Protein 2DD7 (pdb70)

Foldseek 3Di:
DKFWEWEKEWEAAAPHIWIKTWTFIAAAFKTKIKIFIPPDFAQWACQVCQVVRAQQRYHEDPQADRQQVVLLVPQHKKKWKWKQWPQGKIKIKIWDWDDDVRYIYIYIYIYIHDQDCPHCRNVVFFDFWAKWKWKWAQDPQQKIKIWTKTWTQGNVRDTTIITMIMIMHGPDHGDVSCPNPGIKMKIKGKDWDDDRTMTIIMMGIYIGHDDPDD/DKFWEWEKEWEAAQPHTWIKTWTFMADAFKTKIKIFIPPDFAQWAPQVCPVVGAQQRAHEDPQADSQQVVLLVDQGKKKWKWKQWPQGKIKTKIWDWDDDVRYIYIYIYIYIHRQDPVHNRNVVFFDHWAKWKWKWACPDQFKIKIWTKTWTQTNVRHTTIITMIMIIGGPDGGPPSQDNPGIKMKIKGKDWDDDRTMTIIMMGIYIGDDDPD

B-factor: mean 23.18, std 10.74, range [6.51, 58.24]

Secondary structure (DSSP, 8-state):
--EEEEEEEEEEETTEEEEEEEEEEEETTEEEEEEEESSS--SS-GGGGGGG--GGGEE--TT---HHHHHHTTT-EEEEEEEEETTS-EEEEEEEEEEETTEEEEEEEEEEE---TTSHHHHT-EEEEPPEEEEEEEETTTEEEEEEEEEEEETTS-EEEEEEEEEEEESS---TTS-SSS-EEEEEEEEEEE-SSEEEEEEEEEEE-S-S--/--EEEEEEEEEEETTEEEEEEEEEEEETTEEEEEEEESSS--SS-GGGGGGG--GGGEE--TT---HHHHHHTTT-EEEEEEEEETTS-EEEEEEEEEEETTEEEEEEEEEEE---TT-GGGTT-EEEEPPEEEEEEE-SSSEEEEEEEEEEEETTS-EEEEEEEEEEEESSPPPTTS-SSS-EEEEEEEEEEE-SSEEEEEEEEEEESS---

Structure (mmCIF, N/CA/C/O backbone):
data_2DD7
#
_entry.id   2DD7
#
_cell.length_a   113.478
_cell.length_b   133.494
_cell.length_c   108.733
_cell.angle_alpha   90.00
_cell.angle_beta   90.00
_cell.angle_gamma   90.00
#
_symmetry.space_group_name_H-M   'C 2 2 21'
#
loop_
_entity.id
_entity.type
_entity.pdbx_description
1 polymer 'green fluorescent protein'
2 non-polymer 'CHLORIDE ION'
3 non-polymer '3-CYCLOHEXYL-1-PROPYLSULFONIC ACID'
4 water water
#
loop_
_atom_site.group_PDB
_atom_site.id
_atom_site.type_symbol
_atom_site.label_atom_id
_atom_site.label_alt_id
_atom_site.label_comp_id
_atom_site.label_asym_id
_atom_site.label_entity_id
_atom_site.label_seq_id
_atom_site.pdbx_PDB_ins_code
_atom_site.Cartn_x
_atom_site.Cartn_y
_atom_site.Cartn_z
_atom_site.occupancy
_atom_site.B_iso_or_equiv
_atom_site.auth_seq_id
_atom_site.auth_comp_id
_atom_site.auth_asym_id
_atom_site.auth_atom_id
_atom_site.pdbx_PDB_model_num
ATOM 1 N N . THR A 1 1 ? 94.177 85.564 67.518 1.00 54.33 2 THR A N 1
ATOM 2 C CA . THR A 1 1 ? 92.787 86.045 67.279 1.00 54.13 2 THR A CA 1
ATOM 3 C C . THR A 1 1 ? 91.837 85.326 68.238 1.00 52.71 2 THR A C 1
ATOM 4 O O . THR A 1 1 ? 91.334 84.244 67.931 1.00 53.88 2 THR A O 1
ATOM 8 N N . THR A 1 2 ? 91.595 85.928 69.400 1.00 50.43 3 THR A N 1
ATOM 9 C CA . THR A 1 2 ? 90.717 85.329 70.406 1.00 47.05 3 THR A CA 1
ATOM 10 C C . THR A 1 2 ? 89.607 86.269 70.860 1.00 44.32 3 THR A C 1
ATOM 11 O O . THR A 1 2 ? 89.837 87.177 71.665 1.00 45.24 3 THR A O 1
ATOM 15 N N . PHE A 1 3 ? 88.399 86.028 70.355 1.00 38.61 4 PHE A N 1
ATOM 16 C CA . PHE A 1 3 ? 87.246 86.851 70.686 1.00 33.26 4 PHE A CA 1
ATOM 17 C C . PHE A 1 3 ? 86.505 86.339 71.906 1.00 31.46 4 PHE A C 1
ATOM 18 O O . PHE A 1 3 ? 86.483 85.140 72.173 1.00 29.85 4 PHE A O 1
ATOM 26 N N . LYS A 1 4 ? 85.892 87.256 72.643 1.00 30.27 5 LYS A N 1
ATOM 27 C CA . LYS A 1 4 ? 85.104 86.868 73.798 1.00 29.91 5 LYS A CA 1
ATOM 28 C C . LYS A 1 4 ? 83.707 86.577 73.246 1.00 28.24 5 LYS A C 1
ATOM 29 O O . LYS A 1 4 ? 83.267 87.217 72.290 1.00 25.27 5 LYS A O 1
ATOM 35 N N . ILE A 1 5 ? 83.034 85.594 73.831 1.00 26.20 6 ILE A N 1
ATOM 36 C CA . ILE A 1 5 ? 81.692 85.216 73.399 1.00 26.01 6 ILE A CA 1
ATOM 37 C C . ILE A 1 5 ? 80.703 85.401 74.541 1.00 23.77 6 ILE A C 1
ATOM 38 O O . ILE A 1 5 ? 80.997 85.085 75.692 1.00 22.11 6 ILE A O 1
ATOM 43 N N . GLU A 1 6 ? 79.524 85.896 74.208 1.00 22.81 7 GLU A N 1
ATOM 44 C CA . GLU A 1 6 ? 78.484 86.104 75.194 1.00 23.59 7 GLU A CA 1
ATOM 45 C C . GLU A 1 6 ? 77.165 85.630 74.586 1.00 20.62 7 GLU A C 1
ATOM 46 O O . GLU A 1 6 ? 76.884 85.899 73.426 1.00 20.25 7 GLU A O 1
ATOM 52 N N . SER A 1 7 ? 76.347 84.923 75.351 1.00 18.82 8 SER A N 1
ATOM 53 C CA . SER A 1 7 ? 75.089 84.475 74.779 1.00 17.45 8 SER A CA 1
ATOM 54 C C . SER A 1 7 ? 73.964 84.330 75.773 1.00 17.89 8 SER A C 1
ATOM 55 O O . SER A 1 7 ? 74.184 84.154 76.970 1.00 16.62 8 SER A O 1
ATOM 58 N N . ARG A 1 8 ? 72.747 84.447 75.263 1.00 17.96 9 ARG A N 1
ATOM 59 C CA . ARG A 1 8 ? 71.557 84.244 76.064 1.00 17.91 9 ARG A CA 1
ATOM 60 C C . ARG A 1 8 ? 70.618 83.437 75.173 1.00 17.81 9 ARG A C 1
ATOM 61 O O . ARG A 1 8 ? 70.345 83.826 74.034 1.00 16.22 9 ARG A O 1
ATOM 69 N N . ILE A 1 9 ? 70.164 82.292 75.673 1.00 16.31 10 ILE A N 1
ATOM 70 C CA . ILE A 1 9 ? 69.235 81.457 74.917 1.00 15.56 10 ILE A CA 1
ATOM 71 C C . ILE A 1 9 ? 67.920 81.536 75.667 1.00 16.47 10 ILE A C 1
ATOM 72 O O . ILE A 1 9 ? 67.891 81.366 76.884 1.00 15.35 10 ILE A O 1
ATOM 77 N N . HIS A 1 10 ? 66.841 81.829 74.953 1.00 15.47 11 HIS A N 1
ATOM 78 C CA . HIS A 1 10 ? 65.539 81.926 75.577 1.00 16.70 11 HIS A CA 1
ATOM 79 C C . HIS A 1 10 ? 64.475 81.406 74.634 1.00 15.86 11 HIS A C 1
ATOM 80 O O . HIS A 1 10 ? 64.631 81.458 73.412 1.00 15.43 11 HIS A O 1
ATOM 87 N N . GLY A 1 11 ? 63.382 80.916 75.199 1.00 15.28 12 GLY A N 1
ATOM 88 C CA . GLY A 1 11 ? 62.314 80.413 74.363 1.00 14.43 12 GLY A CA 1
ATOM 89 C C . GLY A 1 11 ? 61.507 79.429 75.173 1.00 15.42 12 GLY A C 1
ATOM 90 O O . GLY A 1 11 ? 61.398 79.564 76.394 1.00 14.17 12 GLY A O 1
ATOM 91 N N . ASN A 1 12 ? 60.937 78.436 74.506 1.00 14.00 13 ASN A N 1
ATOM 92 C CA . ASN A 1 12 ? 60.158 77.454 75.237 1.00 15.48 13 ASN A CA 1
ATOM 93 C C . ASN A 1 12 ? 60.108 76.172 74.434 1.00 14.17 13 ASN A C 1
ATOM 94 O O . ASN A 1 12 ? 60.265 76.189 73.205 1.00 13.30 13 ASN A O 1
ATOM 99 N N . LEU A 1 13 ? 59.935 75.057 75.138 1.00 13.89 14 LEU A N 1
ATOM 100 C CA . LEU A 1 13 ? 59.843 73.765 74.487 1.00 12.20 14 LEU A CA 1
ATOM 101 C C . LEU A 1 13 ? 58.576 73.094 74.991 1.00 11.40 14 LEU A C 1
ATOM 102 O O . LEU A 1 13 ? 58.411 72.897 76.193 1.00 13.76 14 LEU A O 1
ATOM 107 N N . ASN A 1 14 ? 57.681 72.773 74.065 1.00 12.31 15 ASN A N 1
ATOM 108 C CA . ASN A 1 14 ? 56.403 72.158 74.402 1.00 13.54 15 ASN A CA 1
ATOM 109 C C . ASN A 1 14 ? 55.640 73.013 75.418 1.00 13.12 15 ASN A C 1
ATOM 110 O O . ASN A 1 14 ? 54.932 72.494 76.280 1.00 13.04 15 ASN A O 1
ATOM 115 N N . GLY A 1 15 ? 55.802 74.329 75.318 1.00 13.74 16 GLY A N 1
ATOM 116 C CA . GLY A 1 15 ? 55.082 75.224 76.207 1.00 12.92 16 GLY A CA 1
ATOM 117 C C . GLY A 1 15 ? 55.764 75.714 77.474 1.00 14.09 16 GLY A C 1
ATOM 118 O O . GLY A 1 15 ? 55.302 76.688 78.084 1.00 14.94 16 GLY A O 1
ATOM 119 N N . GLU A 1 16 ? 56.833 75.052 77.897 1.00 11.98 17 GLU A N 1
ATOM 120 C CA . GLU A 1 16 ? 57.539 75.471 79.103 1.00 13.70 17 GLU A CA 1
ATOM 121 C C . GLU A 1 16 ? 58.718 76.345 78.709 1.00 14.45 17 GLU A C 1
ATOM 122 O O . GLU A 1 16 ? 59.578 75.918 77.946 1.00 13.15 17 GLU A O 1
ATOM 128 N N . LYS A 1 17 ? 58.758 77.555 79.252 1.00 13.28 18 LYS A N 1
ATOM 129 C CA . LYS A 1 17 ? 59.843 78.492 78.958 1.00 15.37 18 LYS A CA 1
ATOM 130 C C . LYS A 1 17 ? 61.150 78.104 79.638 1.00 14.18 18 LYS A C 1
ATOM 131 O O . LYS A 1 17 ? 61.158 77.403 80.649 1.00 13.97 18 LYS A O 1
ATOM 137 N N . PHE A 1 18 ? 62.265 78.530 79.060 1.00 12.02 19 PHE A N 1
ATOM 138 C CA . PHE A 1 18 ? 63.562 78.271 79.656 1.00 11.23 19 PHE A CA 1
ATOM 139 C C . PHE A 1 18 ? 64.458 79.426 79.230 1.00 12.58 19 PHE A C 1
ATOM 140 O O . PHE A 1 18 ? 64.152 80.131 78.271 1.00 13.83 19 PHE A O 1
ATOM 148 N N . GLU A 1 19 ? 65.546 79.611 79.959 1.00 13.50 20 GLU A N 1
ATOM 149 C CA . GLU A 1 19 ? 66.500 80.679 79.686 1.00 16.59 20 GLU A CA 1
ATOM 150 C C . GLU A 1 19 ? 67.875 80.277 80.191 1.00 16.20 20 GLU A C 1
ATOM 151 O O . GLU A 1 19 ? 68.012 79.739 81.294 1.00 17.74 20 GLU A O 1
ATOM 157 N N . LEU A 1 20 ? 68.897 80.519 79.376 1.00 16.23 21 LEU A N 1
ATOM 158 C CA . LEU A 1 20 ? 70.265 80.221 79.767 1.00 16.30 21 LEU A CA 1
ATOM 159 C C . LEU A 1 20 ? 71.110 81.446 79.444 1.00 17.17 21 LEU A C 1
ATOM 160 O O . LEU A 1 20 ? 70.829 82.167 78.489 1.00 16.43 21 LEU A O 1
ATOM 165 N N . VAL A 1 21 ? 72.141 81.678 80.243 1.00 17.10 22 VAL A N 1
ATOM 166 C CA . VAL A 1 21 ? 73.036 82.804 79.997 1.00 17.06 22 VAL A CA 1
ATOM 167 C C . VAL A 1 21 ? 74.452 82.304 80.218 1.00 16.04 22 VAL A C 1
ATOM 168 O O . VAL A 1 21 ? 74.683 81.385 81.001 1.00 16.41 22 VAL A O 1
ATOM 172 N N . GLY A 1 22 ? 75.406 82.881 79.500 1.00 15.33 23 GLY A N 1
ATOM 173 C CA . GLY A 1 22 ? 76.776 82.453 79.657 1.00 14.70 23 GLY A CA 1
ATOM 174 C C . GLY A 1 22 ? 77.658 83.035 78.575 1.00 15.59 23 GLY A C 1
ATOM 175 O O . GLY A 1 22 ? 77.308 84.036 77.951 1.00 16.77 23 GLY A O 1
ATOM 176 N N . GLY A 1 23 ? 78.796 82.399 78.351 1.00 15.93 24 GLY A N 1
ATOM 177 C CA . GLY A 1 23 ? 79.718 82.884 77.346 1.00 17.40 24 GLY A CA 1
ATOM 178 C C . GLY A 1 23 ? 80.996 82.086 77.358 1.00 17.37 24 GLY A C 1
ATOM 179 O O . GLY A 1 23 ? 81.083 81.025 77.981 1.00 18.07 24 GLY A O 1
ATOM 180 N N . GLY A 1 24 ? 82.004 82.598 76.667 1.00 17.39 25 GLY A N 1
ATOM 181 C CA . GLY A 1 24 ? 83.269 81.905 76.603 1.00 18.39 25 GLY A CA 1
ATOM 182 C C . GLY A 1 24 ? 84.182 82.641 75.647 1.00 19.30 25 GLY A C 1
ATOM 183 O O . GLY A 1 24 ? 84.188 83.875 75.624 1.00 18.56 25 GLY A O 1
ATOM 184 N N . VAL A 1 25 ? 84.935 81.888 74.854 1.00 20.07 26 VAL A N 1
ATOM 185 C CA . VAL A 1 25 ? 85.862 82.473 73.895 1.00 22.58 26 VAL A CA 1
ATOM 186 C C . VAL A 1 25 ? 85.892 81.681 72.592 1.00 22.90 26 VAL A C 1
ATOM 187 O O . VAL A 1 25 ? 85.597 80.485 72.562 1.00 23.58 26 VAL A O 1
ATOM 191 N N . GLY A 1 26 ? 86.260 82.358 71.513 1.00 23.33 27 GLY A N 1
ATOM 192 C CA . GLY A 1 26 ? 86.347 81.700 70.227 1.00 25.40 27 GLY A CA 1
ATOM 193 C C . GLY A 1 26 ? 87.542 82.194 69.433 1.00 27.47 27 GLY A C 1
ATOM 194 O O . GLY A 1 26 ? 88.008 83.326 69.614 1.00 26.75 27 GLY A O 1
ATOM 195 N N . GLU A 1 27 ? 88.042 81.331 68.562 1.00 29.66 28 GLU A N 1
ATOM 196 C CA . GLU A 1 27 ? 89.175 81.647 67.703 1.00 34.28 28 GLU A CA 1
ATOM 197 C C . GLU A 1 27 ? 88.936 80.939 66.378 1.00 35.69 28 GLU A C 1
ATOM 198 O O . GLU A 1 27 ? 87.898 80.293 66.193 1.00 35.67 28 GLU A O 1
ATOM 204 N N . GLU A 1 28 ? 89.886 81.050 65.459 1.00 35.48 29 GLU A N 1
ATOM 205 C CA . GLU A 1 28 ? 89.740 80.411 64.161 1.00 36.68 29 GLU A CA 1
ATOM 206 C C . GLU A 1 28 ? 89.590 78.901 64.253 1.00 34.96 29 GLU A C 1
ATOM 207 O O . GLU A 1 28 ? 90.564 78.186 64.503 1.00 37.08 29 GLU A O 1
ATOM 213 N N . GLY A 1 29 ? 88.371 78.416 64.053 1.00 30.78 30 GLY A N 1
ATOM 214 C CA . GLY A 1 29 ? 88.146 76.987 64.076 1.00 25.58 30 GLY A CA 1
ATOM 215 C C . GLY A 1 29 ? 87.782 76.348 65.402 1.00 22.84 30 GLY A C 1
ATOM 216 O O . GLY A 1 29 ? 87.626 75.138 65.461 1.00 20.54 30 GLY A O 1
ATOM 217 N N . ARG A 1 30 ? 87.638 77.136 66.459 1.00 21.71 31 ARG A N 1
ATOM 218 C CA . ARG A 1 30 ? 87.309 76.557 67.759 1.00 21.65 31 ARG A CA 1
ATOM 219 C C . ARG A 1 30 ? 86.661 77.552 68.689 1.00 20.92 31 ARG A C 1
ATOM 220 O O . ARG A 1 30 ? 87.021 78.724 68.698 1.00 21.96 31 ARG A O 1
ATOM 228 N N . LEU A 1 31 ? 85.684 77.090 69.463 1.00 18.09 32 LEU A N 1
ATOM 229 C CA . LEU A 1 31 ? 85.061 77.961 70.435 1.00 15.91 32 LEU A CA 1
ATOM 230 C C . LEU A 1 31 ? 84.764 77.121 71.658 1.00 16.03 32 LEU A C 1
ATOM 231 O O . LEU A 1 31 ? 84.703 75.896 71.573 1.00 17.74 32 LEU A O 1
ATOM 236 N N . GLU A 1 32 ? 84.629 77.771 72.802 1.00 16.89 33 GLU A N 1
ATOM 237 C CA . GLU A 1 32 ? 84.292 77.062 74.032 1.00 19.25 33 GLU A CA 1
ATOM 238 C C . GLU A 1 32 ? 83.292 77.955 74.721 1.00 17.62 33 GLU A C 1
ATOM 239 O O . GLU A 1 32 ? 83.449 79.177 74.751 1.00 17.92 33 GLU A O 1
ATOM 245 N N . ILE A 1 33 ? 82.239 77.360 75.265 1.00 17.28 34 ILE A N 1
ATOM 246 C CA . ILE A 1 33 ? 81.218 78.169 75.890 1.00 15.54 34 ILE A CA 1
ATOM 247 C C . ILE A 1 33 ? 80.552 77.408 77.025 1.00 17.04 34 ILE A C 1
ATOM 248 O O . ILE A 1 33 ? 80.403 76.194 76.963 1.00 16.69 34 ILE A O 1
ATOM 253 N N . GLU A 1 34 ? 80.193 78.134 78.075 1.00 16.82 35 GLU A N 1
ATOM 254 C CA . GLU A 1 34 ? 79.539 77.547 79.234 1.00 17.47 35 GLU A CA 1
ATOM 255 C C . GLU A 1 34 ? 78.335 78.412 79.531 1.00 17.36 35 GLU A C 1
ATOM 256 O O . GLU A 1 34 ? 78.424 79.645 79.495 1.00 16.36 35 GLU A O 1
ATOM 262 N N . MET A 1 35 ? 77.199 77.772 79.807 1.00 15.41 36 MET A N 1
ATOM 263 C CA . MET A 1 35 ? 75.983 78.512 80.085 1.00 16.52 36 MET A CA 1
ATOM 264 C C . MET A 1 35 ? 75.203 77.863 81.220 1.00 17.85 36 MET A C 1
ATOM 265 O O . MET A 1 35 ? 75.300 76.660 81.439 1.00 19.18 36 MET A O 1
ATOM 270 N N . LYS A 1 36 ? 74.433 78.663 81.943 1.00 19.01 37 LYS A N 1
ATOM 271 C CA . LYS A 1 36 ? 73.659 78.143 83.069 1.00 20.66 37 LYS A CA 1
ATOM 272 C C . LYS A 1 36 ? 72.197 78.504 82.907 1.00 18.11 37 LYS A C 1
ATOM 273 O O . LYS A 1 36 ? 71.871 79.558 82.372 1.00 19.16 37 LYS A O 1
ATOM 279 N N . THR A 1 37 ? 71.306 77.635 83.370 1.00 17.67 38 THR A N 1
ATOM 280 C CA . THR A 1 37 ? 69.887 77.926 83.258 1.00 17.25 38 THR A CA 1
ATOM 281 C C . THR A 1 37 ? 69.562 78.937 84.338 1.00 18.77 38 THR A C 1
ATOM 282 O O . THR A 1 37 ? 70.240 79.013 85.364 1.00 18.64 38 THR A O 1
ATOM 286 N N . LYS A 1 38 ? 68.524 79.719 84.103 1.00 19.40 39 LYS A N 1
ATOM 287 C CA . LYS A 1 38 ? 68.092 80.677 85.093 1.00 21.01 39 LYS A CA 1
ATOM 288 C C . LYS A 1 38 ? 66.836 80.111 85.742 1.00 21.31 39 LYS A C 1
ATOM 289 O O . LYS A 1 38 ? 66.070 79.376 85.103 1.00 19.86 39 LYS A O 1
ATOM 295 N N . ASP A 1 39 ? 66.674 80.409 87.026 1.00 20.99 40 ASP A N 1
ATOM 296 C CA . ASP A 1 39 ? 65.509 80.010 87.810 1.00 23.93 40 ASP A CA 1
ATOM 297 C C . ASP A 1 39 ? 65.223 78.535 88.078 1.00 22.68 40 ASP A C 1
ATOM 298 O O . ASP A 1 39 ? 64.755 78.198 89.160 1.00 22.60 40 ASP A O 1
ATOM 303 N N . LYS A 1 40 ? 65.497 77.662 87.116 1.00 20.93 41 LYS A N 1
ATOM 304 C CA . LYS A 1 40 ? 65.195 76.237 87.275 1.00 20.14 41 LYS A CA 1
ATOM 305 C C . LYS A 1 40 ? 66.036 75.391 86.329 1.00 19.90 41 LYS A C 1
ATOM 306 O O . LYS A 1 40 ? 66.558 75.897 85.339 1.00 18.91 41 LYS A O 1
ATOM 312 N N . PRO A 1 41 ? 66.170 74.083 86.610 1.00 19.83 42 PRO A N 1
ATOM 313 C CA . PRO A 1 41 ? 66.890 73.225 85.670 1.00 18.91 42 PRO A CA 1
ATOM 314 C C . PRO A 1 41 ? 66.068 73.025 84.401 1.00 16.83 42 PRO A C 1
ATOM 315 O O . PRO A 1 41 ? 64.868 73.318 84.373 1.00 16.30 42 PRO A O 1
ATOM 319 N N . LEU A 1 42 ? 66.717 72.547 83.345 1.00 14.34 43 LEU A N 1
ATOM 320 C CA . LEU A 1 42 ? 66.028 72.321 82.083 1.00 14.38 43 LEU A CA 1
ATOM 321 C C . LEU A 1 42 ? 65.078 71.142 82.225 1.00 14.59 43 LEU A C 1
ATOM 322 O O . LEU A 1 42 ? 65.418 70.155 82.870 1.00 13.81 43 LEU A O 1
ATOM 327 N N . ALA A 1 43 ? 63.904 71.241 81.612 1.00 15.12 44 ALA A N 1
ATOM 328 C CA . ALA A 1 43 ? 62.906 70.170 81.673 1.00 15.63 44 ALA A CA 1
ATOM 329 C C . ALA A 1 43 ? 63.125 69.108 80.587 1.00 16.31 44 ALA A C 1
ATOM 330 O O . ALA A 1 43 ? 62.365 68.140 80.486 1.00 16.02 44 ALA A O 1
ATOM 332 N N . PHE A 1 44 ? 64.161 69.293 79.775 1.00 14.21 45 PHE A N 1
ATOM 333 C CA . PHE A 1 44 ? 64.474 68.367 78.697 1.00 13.32 45 PHE A CA 1
ATOM 334 C C . PHE A 1 44 ? 65.997 68.214 78.571 1.00 13.42 45 PHE A C 1
ATOM 335 O O . PHE A 1 44 ? 66.749 68.926 79.231 1.00 13.69 45 PHE A O 1
ATOM 343 N N . SER A 1 45 ? 66.448 67.290 77.730 1.00 11.39 46 SER A N 1
ATOM 344 C CA . SER A 1 45 ? 67.884 67.026 77.566 1.00 10.78 46 SER A CA 1
ATOM 345 C C . SER A 1 45 ? 68.699 68.256 77.181 1.00 11.41 46 SER A C 1
ATOM 346 O O . SER A 1 45 ? 68.390 68.939 76.202 1.00 12.21 46 SER A O 1
ATOM 349 N N . PRO A 1 46 ? 69.762 68.549 77.938 1.00 10.95 47 PRO A N 1
ATOM 350 C CA . PRO A 1 46 ? 70.607 69.705 77.601 1.00 10.83 47 PRO A CA 1
ATOM 351 C C . PRO A 1 46 ? 71.292 69.531 76.242 1.00 11.59 47 PRO A C 1
ATOM 352 O O . PRO A 1 46 ? 71.701 70.502 75.610 1.00 11.36 47 PRO A O 1
ATOM 356 N N . PHE A 1 47 ? 71.402 68.293 75.775 1.00 11.57 48 PHE A N 1
ATOM 357 C CA . PHE A 1 47 ? 72.050 68.073 74.490 1.00 12.21 48 PHE A CA 1
ATOM 358 C C . PHE A 1 47 ? 71.282 68.717 73.340 1.00 12.83 48 PHE A C 1
ATOM 359 O O . PHE A 1 47 ? 71.853 69.013 72.285 1.00 11.27 48 PHE A O 1
ATOM 367 N N . LEU A 1 48 ? 69.990 68.956 73.546 1.00 11.26 49 LEU A N 1
ATOM 368 C CA . LEU A 1 48 ? 69.196 69.588 72.498 1.00 11.43 49 LEU A CA 1
ATOM 369 C C . LEU A 1 48 ? 69.613 71.050 72.316 1.00 11.03 49 LEU A C 1
ATOM 370 O O . LEU A 1 48 ? 69.287 71.665 71.305 1.00 11.08 49 LEU A O 1
ATOM 375 N N . LEU A 1 49 ? 70.316 71.610 73.300 1.00 11.71 50 LEU A N 1
ATOM 376 C CA . LEU A 1 49 ? 70.742 73.009 73.203 1.00 11.98 50 LEU A CA 1
ATOM 377 C C . LEU A 1 49 ? 72.200 73.184 72.778 1.00 12.16 50 LEU A C 1
ATOM 378 O O . LEU A 1 49 ? 72.639 74.308 72.562 1.00 13.33 50 LEU A O 1
ATOM 383 N N . SER A 1 50 ? 72.947 72.086 72.654 1.00 11.49 51 SER A N 1
ATOM 384 C CA . SER A 1 50 ? 74.353 72.172 72.246 1.00 13.48 51 SER A CA 1
ATOM 385 C C . SER A 1 50 ? 74.541 73.007 70.974 1.00 13.27 51 SER A C 1
ATOM 386 O O . SER A 1 50 ? 75.385 73.910 70.935 1.00 13.39 51 SER A O 1
ATOM 389 N N . HIS A 1 51 ? 73.761 72.717 69.933 1.00 9.68 52 HIS A N 1
ATOM 390 C CA . HIS A 1 51 ? 73.885 73.483 68.696 1.00 9.09 52 HIS A CA 1
ATOM 391 C C . HIS A 1 51 ? 73.266 74.872 68.798 1.00 9.67 52 HIS A C 1
ATOM 392 O O . HIS A 1 51 ? 73.428 75.693 67.897 1.00 9.60 52 HIS A O 1
ATOM 399 N N . CYS A 1 52 ? 72.553 75.147 69.890 1.00 10.23 53 CYS A N 1
ATOM 400 C CA . CYS A 1 52 ? 71.996 76.482 70.084 1.00 11.12 53 CYS A CA 1
ATOM 401 C C . CYS A 1 52 ? 73.080 77.332 70.787 1.00 13.01 53 CYS A C 1
ATOM 402 O O . CYS A 1 52 ? 73.082 78.568 70.693 1.00 13.41 53 CYS A O 1
ATOM 405 N N . MET A 1 53 ? 73.988 76.665 71.492 1.00 13.32 54 MET A N 1
ATOM 406 C CA . MET A 1 53 ? 75.071 77.361 72.209 1.00 14.44 54 MET A CA 1
ATOM 407 C C . MET A 1 53 ? 76.177 77.845 71.266 1.00 14.29 54 MET A C 1
ATOM 408 O O . MET A 1 53 ? 76.697 78.948 71.421 1.00 17.71 54 MET A O 1
ATOM 432 N N . PHE A 1 55 ? 77.760 80.153 66.782 1.00 13.21 58 PHE A N 1
ATOM 433 C CA . PHE A 1 55 ? 78.645 81.230 66.312 1.00 15.17 58 PHE A CA 1
ATOM 434 C C . PHE A 1 55 ? 79.428 80.721 65.118 1.00 14.60 58 PHE A C 1
ATOM 435 O O . PHE A 1 55 ? 80.519 80.187 65.260 1.00 14.65 58 PHE A O 1
ATOM 443 N N . TYR A 1 56 ? 78.862 80.884 63.932 1.00 13.03 59 TYR A N 1
ATOM 444 C CA . TYR A 1 56 ? 79.529 80.403 62.733 1.00 14.63 59 TYR A CA 1
ATOM 445 C C . TYR A 1 56 ? 80.850 81.144 62.501 1.00 14.92 59 TYR A C 1
ATOM 446 O O . TYR A 1 56 ? 81.705 80.672 61.761 1.00 15.05 59 TYR A O 1
ATOM 455 N N . HIS A 1 57 ? 80.998 82.301 63.135 1.00 15.15 60 HIS A N 1
ATOM 456 C CA . HIS A 1 57 ? 82.206 83.102 62.978 1.00 17.46 60 HIS A CA 1
ATOM 457 C C . HIS A 1 57 ? 83.473 82.328 63.276 1.00 18.66 60 HIS A C 1
ATOM 458 O O . HIS A 1 57 ? 84.522 82.631 62.713 1.00 20.12 60 HIS A O 1
ATOM 465 N N . PHE A 1 58 ? 83.393 81.322 64.146 1.00 19.06 61 PHE A N 1
ATOM 466 C CA . PHE A 1 58 ? 84.605 80.599 64.521 1.00 19.46 61 PHE A CA 1
ATOM 467 C C . PHE A 1 58 ? 84.980 79.335 63.780 1.00 20.60 61 PHE A C 1
ATOM 468 O O . PHE A 1 58 ? 85.433 78.358 64.372 1.00 22.29 61 PHE A O 1
ATOM 476 N N . ALA A 1 59 ? 84.805 79.357 62.466 1.00 20.52 62 ALA A N 1
ATOM 477 C CA . ALA A 1 59 ? 85.189 78.230 61.641 1.00 21.46 62 ALA A CA 1
ATOM 478 C C . ALA A 1 59 ? 86.445 78.679 60.906 1.00 22.02 62 ALA A C 1
ATOM 479 O O . ALA A 1 59 ? 86.639 79.875 60.675 1.00 21.80 62 ALA A O 1
ATOM 481 N N . SER A 1 60 ? 87.302 77.733 60.558 1.00 21.91 63 SER A N 1
ATOM 482 C CA . SER A 1 60 ? 88.497 78.071 59.809 1.00 23.25 63 SER A CA 1
ATOM 483 C C . SER A 1 60 ? 88.060 77.940 58.356 1.00 23.80 63 SER A C 1
ATOM 484 O O . SER A 1 60 ? 87.203 77.117 58.045 1.00 23.88 63 SER A O 1
ATOM 487 N N . PHE A 1 61 ? 88.615 78.763 57.474 1.00 23.90 64 PHE A N 1
ATOM 488 C CA . PHE A 1 61 ? 88.251 78.704 56.062 1.00 24.03 64 PHE A CA 1
ATOM 489 C C . PHE A 1 61 ? 89.422 78.228 55.209 1.00 26.47 64 PHE A C 1
ATOM 490 O O . PHE A 1 61 ? 90.580 78.328 55.617 1.00 26.85 64 PHE A O 1
ATOM 498 N N . PRO A 1 62 ? 89.137 77.688 54.017 1.00 26.69 65 PRO A N 1
ATOM 499 C CA . PRO A 1 62 ? 90.235 77.215 53.174 1.00 27.94 65 PRO A CA 1
ATOM 500 C C . PRO A 1 62 ? 91.047 78.391 52.646 1.00 27.85 65 PRO A C 1
ATOM 501 O O . PRO A 1 62 ? 90.543 79.513 52.555 1.00 26.76 65 PRO A O 1
ATOM 505 N N . LYS A 1 63 ? 92.305 78.140 52.305 1.00 29.02 66 LYS A N 1
ATOM 506 C CA . LYS A 1 63 ? 93.146 79.215 51.789 1.00 31.39 66 LYS A CA 1
ATOM 507 C C . LYS A 1 63 ? 92.500 79.839 50.560 1.00 30.91 66 LYS A C 1
ATOM 508 O O . LYS A 1 63 ? 92.084 79.135 49.644 1.00 30.72 66 LYS A O 1
ATOM 514 N N . GLY A 1 64 ? 92.407 81.162 50.539 1.00 31.53 67 GLY A N 1
ATOM 515 C CA . GLY A 1 64 ? 91.810 81.810 49.386 1.00 31.75 67 GLY A CA 1
ATOM 516 C C . GLY A 1 64 ? 90.375 82.254 49.588 1.00 32.37 67 GLY A C 1
ATOM 517 O O . GLY A 1 64 ? 89.868 83.069 48.819 1.00 32.75 67 GLY A O 1
ATOM 518 N N . THR A 1 65 ? 89.707 81.714 50.604 1.00 30.78 68 THR A N 1
ATOM 519 C CA . THR A 1 65 ? 88.329 82.105 50.885 1.00 29.11 68 THR A CA 1
ATOM 520 C C . THR A 1 65 ? 88.301 82.841 52.219 1.00 28.34 68 THR A C 1
ATOM 521 O O . THR A 1 65 ? 88.772 82.320 53.230 1.00 29.05 68 THR A O 1
ATOM 525 N N . LYS A 1 66 ? 87.751 84.048 52.222 1.00 26.90 69 LYS A N 1
ATOM 526 C CA . LYS A 1 66 ? 87.675 84.840 53.437 1.00 27.05 69 LYS A CA 1
ATOM 527 C C . LYS A 1 66 ? 86.516 84.374 54.321 1.00 25.36 69 LYS A C 1
ATOM 528 O O . LYS A 1 66 ? 85.492 83.897 53.824 1.00 23.22 69 LYS A O 1
ATOM 534 N N . ASN A 1 67 ? 86.688 84.524 55.631 1.00 22.38 70 ASN A N 1
ATOM 535 C CA . ASN A 1 67 ? 85.660 84.130 56.585 1.00 19.41 70 ASN A CA 1
ATOM 536 C C . ASN A 1 67 ? 84.478 85.067 56.365 1.00 17.62 70 ASN A C 1
ATOM 537 O O . ASN A 1 67 ? 84.508 86.223 56.759 1.00 17.53 70 ASN A O 1
ATOM 542 N N . ILE A 1 68 ? 83.421 84.565 55.735 1.00 16.76 71 ILE A N 1
ATOM 543 C CA . ILE A 1 68 ? 82.275 85.418 55.441 1.00 15.42 71 ILE A CA 1
ATOM 544 C C . ILE A 1 68 ? 81.505 85.947 56.635 1.00 14.68 71 ILE A C 1
ATOM 545 O O . ILE A 1 68 ? 80.839 86.981 56.537 1.00 15.88 71 ILE A O 1
ATOM 550 N N . TYR A 1 69 ? 81.572 85.240 57.759 1.00 14.87 72 TYR A N 1
ATOM 551 C CA . TYR A 1 69 ? 80.844 85.666 58.947 1.00 15.33 72 TYR A CA 1
ATOM 552 C C . TYR A 1 69 ? 81.542 86.844 59.630 1.00 16.21 72 TYR A C 1
ATOM 553 O O . TYR A 1 69 ? 80.897 87.810 60.067 1.00 14.14 72 TYR A O 1
ATOM 562 N N . LEU A 1 70 ? 82.862 86.759 59.719 1.00 18.98 73 LEU A N 1
ATOM 563 C CA . LEU A 1 70 ? 83.635 87.843 60.322 1.00 20.78 73 LEU A CA 1
ATOM 564 C C . LEU A 1 70 ? 83.586 89.050 59.393 1.00 22.18 73 LEU A C 1
ATOM 565 O O . LEU A 1 70 ? 83.481 90.193 59.845 1.00 23.60 73 LEU A O 1
ATOM 570 N N . HIS A 1 71 ? 83.641 88.799 58.089 1.00 22.86 74 HIS A N 1
ATOM 571 C CA . HIS A 1 71 ? 83.584 89.889 57.123 1.00 22.99 74 HIS A CA 1
ATOM 572 C C . HIS A 1 71 ? 82.262 90.630 57.281 1.00 23.30 74 HIS A C 1
ATOM 573 O O . HIS A 1 71 ? 82.221 91.863 57.276 1.00 21.73 74 HIS A O 1
ATOM 580 N N . ALA A 1 72 ? 81.174 89.880 57.441 1.00 21.30 75 ALA A N 1
ATOM 581 C CA . ALA A 1 72 ? 79.865 90.495 57.610 1.00 20.32 75 ALA A CA 1
ATOM 582 C C . ALA A 1 72 ? 79.774 91.272 58.920 1.00 20.60 75 ALA A C 1
ATOM 583 O O . ALA A 1 72 ? 79.137 92.322 58.978 1.00 21.79 75 ALA A O 1
ATOM 585 N N . ALA A 1 73 ? 80.395 90.747 59.970 1.00 20.65 76 ALA A N 1
ATOM 586 C CA . ALA A 1 73 ? 80.354 91.389 61.278 1.00 24.32 76 ALA A CA 1
ATOM 587 C C . ALA A 1 73 ? 80.937 92.798 61.184 1.00 26.60 76 ALA A C 1
ATOM 588 O O . ALA A 1 73 ? 80.554 93.690 61.937 1.00 26.30 76 ALA A O 1
ATOM 590 N N . THR A 1 74 ? 81.849 92.980 60.235 1.00 30.16 77 THR A N 1
ATOM 591 C CA . THR A 1 74 ? 82.501 94.266 59.999 1.00 34.29 77 THR A CA 1
ATOM 592 C C . THR A 1 74 ? 81.582 95.201 59.211 1.00 36.07 77 THR A C 1
ATOM 593 O O . THR A 1 74 ? 81.833 96.409 59.113 1.00 38.40 77 THR A O 1
ATOM 597 N N . ASN A 1 75 ? 80.513 94.641 58.653 1.00 37.45 78 ASN A N 1
ATOM 598 C CA . ASN A 1 75 ? 79.560 95.423 57.877 1.00 37.69 78 ASN A CA 1
ATOM 599 C C . ASN A 1 75 ? 78.168 94.809 57.851 1.00 35.49 78 ASN A C 1
ATOM 600 O O . ASN A 1 75 ? 77.967 93.752 57.256 1.00 39.13 78 ASN A O 1
ATOM 605 N N . GLY A 1 76 ? 77.212 95.466 58.495 1.00 30.75 79 GLY A N 1
ATOM 606 C CA . GLY A 1 76 ? 75.845 94.975 58.495 1.00 26.86 79 GLY A CA 1
ATOM 607 C C . GLY A 1 76 ? 75.559 93.697 59.269 1.00 23.48 79 GLY A C 1
ATOM 608 O O . GLY A 1 76 ? 74.522 93.596 59.918 1.00 24.75 79 GLY A O 1
ATOM 609 N N . GLY A 1 77 ? 76.455 92.720 59.194 1.00 21.88 80 GLY A N 1
ATOM 610 C CA . GLY A 1 77 ? 76.241 91.472 59.911 1.00 20.06 80 GLY A CA 1
ATOM 611 C C . GLY A 1 77 ? 75.306 90.508 59.182 1.00 19.12 80 GLY A C 1
ATOM 612 O O . GLY A 1 77 ? 75.082 90.615 57.971 1.00 16.62 80 GLY A O 1
ATOM 613 N N . TYR A 1 78 ? 74.757 89.559 59.931 1.00 18.14 81 TYR A N 1
ATOM 614 C CA . TYR A 1 78 ? 73.859 88.552 59.369 1.00 16.28 81 TYR A CA 1
ATOM 615 C C . TYR A 1 78 ? 73.069 87.907 60.494 1.00 17.00 81 TYR A C 1
ATOM 616 O O . TYR A 1 78 ? 73.412 88.053 61.670 1.00 13.79 81 TYR A O 1
ATOM 625 N N . THR A 1 79 ? 71.997 87.213 60.126 1.00 16.09 82 THR A N 1
ATOM 626 C CA . THR A 1 79 ? 71.190 86.477 61.091 1.00 15.10 82 THR A CA 1
ATOM 627 C C . THR A 1 79 ? 71.127 85.052 60.550 1.00 14.45 82 THR A C 1
ATOM 628 O O . THR A 1 79 ? 71.397 84.813 59.366 1.00 11.99 82 THR A O 1
ATOM 632 N N . ASN A 1 80 ? 70.802 84.101 61.418 1.00 13.81 83 ASN A N 1
ATOM 633 C CA . ASN A 1 80 ? 70.668 82.715 60.991 1.00 12.57 83 ASN A CA 1
ATOM 634 C C . ASN A 1 80 ? 69.361 82.214 61.572 1.00 12.37 83 ASN A C 1
ATOM 635 O O . ASN A 1 80 ? 69.058 82.470 62.746 1.00 12.46 83 ASN A O 1
ATOM 640 N N . THR A 1 81 ? 68.585 81.513 60.751 1.00 11.44 84 THR A N 1
ATOM 641 C CA . THR A 1 81 ? 67.307 80.958 61.198 1.00 12.32 84 THR A CA 1
ATOM 642 C C . THR A 1 81 ? 67.354 79.473 60.891 1.00 12.14 84 THR A C 1
ATOM 643 O O . THR A 1 81 ? 67.510 79.078 59.738 1.00 12.48 84 THR A O 1
ATOM 647 N N . ARG A 1 82 ? 67.213 78.658 61.930 1.00 11.02 85 ARG A N 1
ATOM 648 C CA . ARG A 1 82 ? 67.307 77.218 61.785 1.00 10.51 85 ARG A CA 1
ATOM 649 C C . ARG A 1 82 ? 66.013 76.497 62.116 1.00 9.13 85 ARG A C 1
ATOM 650 O O . ARG A 1 82 ? 65.248 76.937 62.973 1.00 10.70 85 ARG A O 1
ATOM 658 N N . LYS A 1 83 ? 65.779 75.388 61.426 1.00 8.69 86 LYS A N 1
ATOM 659 C CA . LYS A 1 83 ? 64.627 74.547 61.736 1.00 9.52 86 LYS A CA 1
ATOM 660 C C . LYS A 1 83 ? 65.133 73.112 61.723 1.00 8.05 86 LYS A C 1
ATOM 661 O O . LYS A 1 83 ? 65.684 72.643 60.715 1.00 9.39 86 LYS A O 1
ATOM 667 N N . GLU A 1 84 ? 64.958 72.422 62.848 1.00 7.79 87 GLU A N 1
ATOM 668 C CA . GLU A 1 84 ? 65.369 71.033 62.966 1.00 9.03 87 GLU A CA 1
ATOM 669 C C . GLU A 1 84 ? 64.077 70.222 63.057 1.00 8.87 87 GLU A C 1
ATOM 670 O O . GLU A 1 84 ? 63.219 70.515 63.892 1.00 10.16 87 GLU A O 1
ATOM 676 N N . ILE A 1 85 ? 63.928 69.247 62.170 1.00 7.79 88 ILE A N 1
ATOM 677 C CA . ILE A 1 85 ? 62.740 68.387 62.154 1.00 8.40 88 ILE A CA 1
ATOM 678 C C . ILE A 1 85 ? 63.210 67.000 62.575 1.00 8.29 88 ILE A C 1
ATOM 679 O O . ILE A 1 85 ? 63.888 66.311 61.800 1.00 7.63 88 ILE A O 1
ATOM 684 N N . TYR A 1 86 ? 62.865 66.607 63.799 1.00 6.62 89 TYR A N 1
ATOM 685 C CA . TYR A 1 86 ? 63.276 65.320 64.349 1.00 8.42 89 T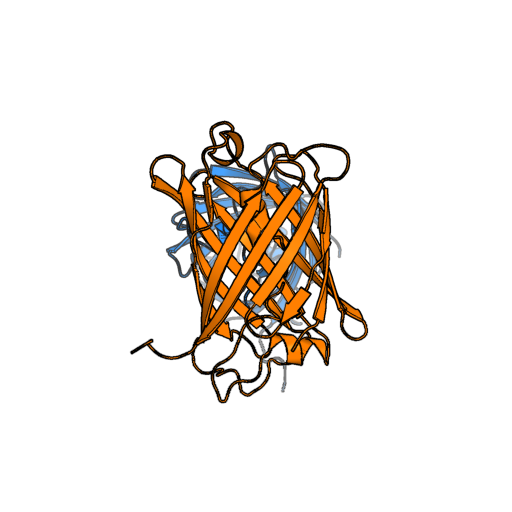YR A CA 1
ATOM 686 C C . TYR A 1 86 ? 62.399 64.181 63.841 1.00 9.77 89 TYR A C 1
ATOM 687 O O . TYR A 1 86 ? 61.241 64.383 63.497 1.00 6.51 89 TYR A O 1
ATOM 696 N N . GLU A 1 87 ? 62.967 62.984 63.790 1.00 8.31 90 GLU A N 1
ATOM 697 C CA . GLU A 1 87 ? 62.235 61.845 63.244 1.00 9.76 90 GLU A CA 1
ATOM 698 C C . GLU A 1 87 ? 60.981 61.424 63.989 1.00 10.17 90 GLU A C 1
ATOM 699 O O . GLU A 1 87 ? 60.195 60.634 63.457 1.00 10.33 90 GLU A O 1
ATOM 705 N N . ASP A 1 88 ? 60.784 61.923 65.207 1.00 10.27 91 ASP A N 1
ATOM 706 C CA . ASP A 1 88 ? 59.584 61.575 65.967 1.00 10.85 91 ASP A CA 1
ATOM 707 C C . ASP A 1 88 ? 58.579 62.727 65.957 1.00 10.67 91 ASP A C 1
ATOM 708 O O . ASP A 1 88 ? 57.614 62.718 66.715 1.00 11.33 91 ASP A O 1
ATOM 713 N N . GLY A 1 89 ? 58.811 63.711 65.087 1.00 9.52 92 GLY A N 1
ATOM 714 C CA . GLY A 1 89 ? 57.896 64.840 64.982 1.00 10.52 92 GLY A CA 1
ATOM 715 C C . GLY A 1 89 ? 58.278 66.116 65.736 1.00 11.54 92 GLY A C 1
ATOM 716 O O . GLY A 1 89 ? 57.673 67.169 65.525 1.00 10.67 92 GLY A O 1
ATOM 717 N N . GLY A 1 90 ? 59.255 66.031 66.629 1.00 10.80 93 GLY A N 1
ATOM 718 C CA . GLY A 1 90 ? 59.659 67.217 67.367 1.00 9.86 93 GLY A CA 1
ATOM 719 C C . GLY A 1 90 ? 60.238 68.223 66.380 1.00 9.85 93 GLY A C 1
ATOM 720 O O . GLY A 1 90 ? 60.908 67.847 65.421 1.00 9.09 93 GLY A O 1
ATOM 721 N N . ILE A 1 91 ? 59.963 69.500 66.594 1.00 9.78 94 ILE A N 1
ATOM 722 C CA . ILE A 1 91 ? 60.487 70.539 65.708 1.00 10.18 94 ILE A CA 1
ATOM 723 C C . ILE A 1 91 ? 61.158 71.590 66.579 1.00 11.64 94 ILE A C 1
ATOM 724 O O . ILE A 1 91 ? 60.577 72.028 67.564 1.00 9.71 94 ILE A O 1
ATOM 729 N N . LEU A 1 92 ? 62.380 71.980 66.220 1.00 10.62 95 LEU A N 1
ATOM 730 C CA . LEU A 1 92 ? 63.085 73.004 66.980 1.00 10.46 95 LEU A CA 1
ATOM 731 C C . LEU A 1 92 ? 63.350 74.153 66.021 1.00 9.79 95 LEU A C 1
ATOM 732 O O . LEU A 1 92 ? 63.949 73.950 64.970 1.00 10.41 95 LEU A O 1
ATOM 737 N N . GLU A 1 93 ? 62.864 75.346 66.356 1.00 9.15 96 GLU A N 1
ATOM 738 C CA . GLU A 1 93 ? 63.067 76.521 65.499 1.00 10.35 96 GLU A CA 1
ATOM 739 C C . GLU A 1 93 ? 63.982 77.437 66.288 1.00 10.54 96 GLU A C 1
ATOM 740 O O . GLU A 1 93 ? 63.707 77.727 67.453 1.00 9.92 96 GLU A O 1
ATOM 746 N N . VAL A 1 94 ? 65.055 77.903 65.662 1.00 10.76 97 VAL A N 1
ATOM 747 C CA . VAL A 1 94 ? 66.007 78.737 66.386 1.00 10.52 97 VAL A CA 1
ATOM 748 C C . VAL A 1 94 ? 66.380 79.956 65.547 1.00 12.18 97 VAL A C 1
ATOM 749 O O . VAL A 1 94 ? 66.675 79.828 64.357 1.00 12.00 97 VAL A O 1
ATOM 753 N N . ASN A 1 95 ? 66.352 81.134 66.160 1.00 11.86 98 ASN A N 1
ATOM 754 C CA . ASN A 1 95 ? 66.733 82.346 65.443 1.00 14.02 98 ASN A CA 1
ATOM 755 C C . ASN A 1 95 ? 67.930 82.944 66.158 1.00 12.98 98 ASN A C 1
ATOM 756 O O . ASN A 1 95 ? 67.873 83.173 67.371 1.00 12.11 98 ASN A O 1
ATOM 761 N N . PHE A 1 96 ? 69.005 83.184 65.400 1.00 12.95 99 PHE A N 1
ATOM 762 C CA . PHE A 1 96 ? 70.246 83.728 65.933 1.00 12.26 99 PHE A CA 1
ATOM 763 C C . PHE A 1 96 ? 70.452 85.158 65.458 1.00 14.05 99 PHE A C 1
ATOM 764 O O . PHE A 1 96 ? 70.435 85.424 64.258 1.00 11.96 99 PHE A O 1
ATOM 772 N N . ARG A 1 97 ? 70.642 86.070 66.409 1.00 15.38 100 ARG A N 1
ATOM 773 C CA . ARG A 1 97 ? 70.884 87.473 66.110 1.00 17.44 100 ARG A CA 1
ATOM 774 C C . ARG A 1 97 ? 72.133 87.839 66.885 1.00 17.77 100 ARG A C 1
ATOM 775 O O . ARG A 1 97 ? 72.370 87.324 67.978 1.00 17.11 100 ARG A O 1
ATOM 783 N N . TYR A 1 98 ? 72.944 88.724 66.320 1.00 17.39 101 TYR A N 1
ATOM 784 C CA . TYR A 1 98 ? 74.175 89.089 66.988 1.00 17.79 101 TYR A CA 1
ATOM 785 C C . TYR A 1 98 ? 74.388 90.582 67.062 1.00 18.35 101 TYR A C 1
ATOM 786 O O . TYR A 1 98 ? 73.902 91.332 66.218 1.00 19.89 101 TYR A O 1
ATOM 795 N N . THR A 1 99 ? 75.096 91.000 68.103 1.00 20.10 102 THR A N 1
ATOM 796 C CA . THR A 1 99 ? 75.471 92.403 68.269 1.00 21.94 102 THR A CA 1
ATOM 797 C C . THR A 1 99 ? 76.969 92.307 68.506 1.00 21.83 102 THR A C 1
ATOM 798 O O . THR A 1 99 ? 77.462 91.288 69.000 1.00 19.84 102 THR A O 1
ATOM 802 N N . TYR A 1 100 ? 77.710 93.342 68.128 1.00 23.16 103 TYR A N 1
ATOM 803 C CA . TYR A 1 100 ? 79.149 93.289 68.295 1.00 22.75 103 TYR A CA 1
ATOM 804 C C . TYR A 1 100 ? 79.687 94.473 69.078 1.00 24.62 103 TYR A C 1
ATOM 805 O O . TYR A 1 100 ? 79.172 95.587 68.988 1.00 24.62 103 TYR A O 1
ATOM 814 N N . GLU A 1 101 ? 80.714 94.201 69.867 1.00 25.56 104 GLU A N 1
ATOM 815 C CA . GLU A 1 101 ? 81.390 95.227 70.641 1.00 27.57 104 GLU A CA 1
ATOM 816 C C . GLU A 1 101 ? 82.844 94.986 70.304 1.00 28.02 104 GLU A C 1
ATOM 817 O O . GLU A 1 101 ? 83.151 94.085 69.517 1.00 27.89 104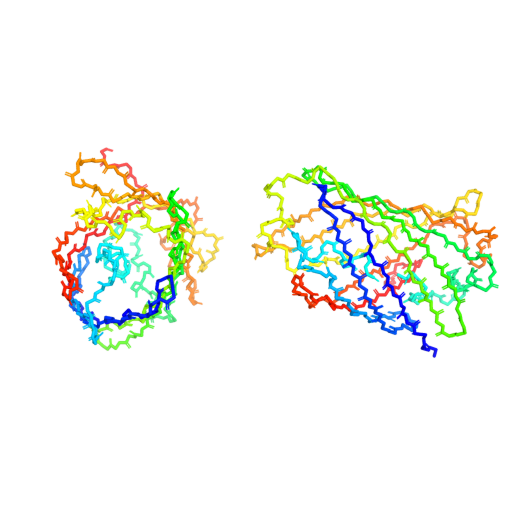 GLU A O 1
ATOM 823 N N . PHE A 1 102 ? 83.753 95.776 70.861 1.00 29.33 105 PHE A N 1
ATOM 824 C CA . PHE A 1 102 ? 85.147 95.550 70.533 1.00 28.94 105 PHE A CA 1
ATOM 825 C C . PHE A 1 102 ? 85.534 94.179 71.062 1.00 28.78 105 PHE A C 1
ATOM 826 O O . PHE A 1 102 ? 85.303 93.861 72.229 1.00 30.99 105 PHE A O 1
ATOM 834 N N . ASN A 1 103 ? 86.102 93.363 70.189 1.00 26.51 106 ASN A N 1
ATOM 835 C CA . ASN A 1 103 ? 86.550 92.029 70.550 1.00 26.15 106 ASN A CA 1
ATOM 836 C C . ASN A 1 103 ? 85.518 91.113 71.211 1.00 25.04 106 ASN A C 1
ATOM 837 O O . ASN A 1 103 ? 85.902 90.181 71.913 1.00 24.84 106 ASN A O 1
ATOM 842 N N . LYS A 1 104 ? 84.229 91.368 71.000 1.00 24.92 107 LYS A N 1
ATOM 843 C CA . LYS A 1 104 ? 83.198 90.514 71.589 1.00 24.66 107 LYS A CA 1
ATOM 844 C C . LYS A 1 104 ? 81.942 90.377 70.725 1.00 23.56 107 LYS A C 1
ATOM 845 O O . LYS A 1 104 ? 81.469 91.348 70.129 1.00 23.69 107 LYS A O 1
ATOM 851 N N . ILE A 1 105 ? 81.420 89.153 70.667 1.00 20.55 108 ILE A N 1
ATOM 852 C CA . ILE A 1 105 ? 80.206 88.851 69.911 1.00 17.94 108 ILE A CA 1
ATOM 853 C C . ILE A 1 105 ? 79.157 88.416 70.929 1.00 17.03 108 ILE A C 1
ATOM 854 O O . ILE A 1 105 ? 79.415 87.518 71.731 1.00 16.26 108 ILE A O 1
ATOM 859 N N . ILE A 1 106 ? 78.003 89.069 70.903 1.00 17.72 109 ILE A N 1
ATOM 860 C CA . ILE A 1 106 ? 76.903 88.770 71.812 1.00 18.11 109 ILE A CA 1
ATOM 861 C C . ILE A 1 106 ? 75.763 88.111 71.022 1.00 17.27 109 ILE A C 1
ATOM 862 O O . ILE A 1 106 ? 75.156 88.732 70.154 1.00 17.17 109 ILE A O 1
ATOM 867 N N . GLY A 1 107 ? 75.484 86.853 71.325 1.00 17.98 110 GLY A N 1
ATOM 868 C CA . GLY A 1 107 ? 74.399 86.169 70.637 1.00 16.35 110 GLY A CA 1
ATOM 869 C C . GLY A 1 107 ? 73.090 86.248 71.402 1.00 16.37 110 GLY A C 1
ATOM 870 O O . GLY A 1 107 ? 73.068 86.181 72.634 1.00 15.11 110 GLY A O 1
ATOM 871 N N . ASP A 1 108 ? 72.003 86.450 70.666 1.00 15.99 111 ASP A N 1
ATOM 872 C CA . ASP A 1 108 ? 70.661 86.494 71.224 1.00 16.69 111 ASP A CA 1
ATOM 873 C C . ASP A 1 108 ? 70.023 85.320 70.477 1.00 16.06 111 ASP A C 1
ATOM 874 O O . ASP A 1 108 ? 69.808 85.402 69.269 1.00 13.39 111 ASP A O 1
ATOM 879 N N . VAL A 1 109 ? 69.741 84.237 71.194 1.00 14.83 112 VAL A N 1
ATOM 880 C CA . VAL A 1 109 ? 69.187 83.036 70.575 1.00 14.42 112 VAL A CA 1
ATOM 881 C C . VAL A 1 109 ? 67.778 82.725 71.067 1.00 15.35 112 VAL A C 1
ATOM 882 O O . VAL A 1 109 ? 67.575 82.450 72.243 1.00 15.14 112 VAL A O 1
ATOM 886 N N . GLU A 1 110 ? 66.806 82.785 70.166 1.00 13.20 113 GLU A N 1
ATOM 887 C CA . GLU A 1 110 ? 65.428 82.492 70.529 1.00 15.25 113 GLU A CA 1
ATOM 888 C C . GLU A 1 110 ? 65.183 81.082 70.018 1.00 14.68 113 GLU A C 1
ATOM 889 O O . GLU A 1 110 ? 65.345 80.811 68.835 1.00 13.40 113 GLU A O 1
ATOM 895 N N . CYS A 1 111 ? 64.788 80.198 70.926 1.00 16.54 114 CYS A N 1
ATOM 896 C CA . CYS A 1 111 ? 64.589 78.789 70.609 1.00 17.33 114 CYS A CA 1
ATOM 897 C C . CYS A 1 111 ? 63.179 78.324 70.970 1.00 17.06 114 CYS A C 1
ATOM 898 O O . CYS A 1 111 ? 62.782 78.407 72.126 1.00 18.42 114 CYS A O 1
ATOM 901 N N . ILE A 1 112 ? 62.426 77.852 69.975 1.00 15.88 115 ILE A N 1
ATOM 902 C CA . ILE A 1 112 ? 61.056 77.374 70.184 1.00 14.53 115 ILE A CA 1
ATOM 903 C C . ILE A 1 112 ? 60.954 75.922 69.742 1.00 13.59 115 ILE A C 1
ATOM 904 O O . ILE A 1 112 ? 61.148 75.618 68.559 1.00 11.64 115 ILE A O 1
ATOM 909 N N . GLY A 1 113 ? 60.658 75.032 70.684 1.00 12.38 116 GLY A N 1
ATOM 910 C CA . GLY A 1 113 ? 60.535 73.623 70.352 1.00 11.89 116 GLY A CA 1
ATOM 911 C C . GLY A 1 113 ? 59.081 73.242 70.537 1.00 12.09 116 GLY A C 1
ATOM 912 O O . GLY A 1 113 ? 58.436 73.719 71.478 1.00 11.51 116 GLY A O 1
ATOM 913 N N . HIS A 1 114 ? 58.548 72.421 69.636 1.00 10.47 117 HIS A N 1
ATOM 914 C CA . HIS A 1 114 ? 57.160 71.996 69.758 1.00 11.20 117 HIS A CA 1
ATOM 915 C C . HIS A 1 114 ? 56.955 70.635 69.107 1.00 11.19 117 HIS A C 1
ATOM 916 O O . HIS A 1 114 ? 57.774 70.192 68.287 1.00 10.73 117 HIS A O 1
ATOM 923 N N . GLY A 1 115 ? 55.885 69.953 69.512 1.00 11.68 118 GLY A N 1
ATOM 924 C CA . GLY A 1 115 ? 55.577 68.657 68.936 1.00 12.24 118 GLY A CA 1
ATOM 925 C C . GLY A 1 115 ? 56.448 67.490 69.369 1.00 12.39 118 GLY A C 1
ATOM 926 O O . GLY A 1 115 ? 56.380 66.421 68.762 1.00 12.28 118 GLY A O 1
ATOM 927 N N . PHE A 1 116 ? 57.268 67.660 70.402 1.00 9.56 119 PHE A N 1
ATOM 928 C CA . PHE A 1 116 ? 58.091 66.536 70.859 1.00 10.66 119 PHE A CA 1
ATOM 929 C C . PHE A 1 116 ? 57.187 65.613 71.677 1.00 11.87 119 PHE A C 1
ATOM 930 O O . PHE A 1 116 ? 56.558 66.047 72.646 1.00 12.27 119 PHE A O 1
ATOM 938 N N . PRO A 1 117 ? 57.094 64.337 71.290 1.00 12.93 120 PRO A N 1
ATOM 939 C CA . PRO A 1 117 ? 56.232 63.424 72.057 1.00 13.58 120 PRO A CA 1
ATOM 940 C C . PRO A 1 117 ? 56.797 63.116 73.443 1.00 14.50 120 PRO A C 1
ATOM 941 O O . PRO A 1 117 ? 57.999 63.246 73.674 1.00 11.97 120 PRO A O 1
ATOM 945 N N . SER A 1 118 ? 55.928 62.713 74.374 1.00 14.15 121 SER A N 1
ATOM 946 C CA . SER A 1 118 ? 56.370 62.408 75.728 1.00 15.53 121 SER A CA 1
ATOM 947 C C . SER A 1 118 ? 57.450 61.340 75.739 1.00 14.21 121 SER A C 1
ATOM 948 O O . SER A 1 118 ? 58.304 61.335 76.617 1.00 13.55 121 SER A O 1
ATOM 951 N N . GLN A 1 119 ? 57.413 60.438 74.761 1.00 15.15 122 GLN A N 1
ATOM 952 C CA . GLN A 1 119 ? 58.390 59.347 74.683 1.00 15.58 122 GLN A CA 1
ATOM 953 C C . GLN A 1 119 ? 59.709 59.755 74.019 1.00 14.51 122 GLN A C 1
ATOM 954 O O . GLN A 1 119 ? 60.631 58.943 73.910 1.00 13.42 122 GLN A O 1
ATOM 960 N N . SER A 1 120 ? 59.799 61.000 73.566 1.00 13.75 123 SER A N 1
ATOM 961 C CA . SER A 1 120 ? 61.019 61.463 72.894 1.00 10.62 123 SER A CA 1
ATOM 962 C C . SER A 1 120 ? 62.282 61.272 73.735 1.00 11.53 123 SER A C 1
ATOM 963 O O . SER A 1 120 ? 62.268 61.453 74.952 1.00 11.18 123 SER A O 1
ATOM 966 N N . PRO A 1 121 ? 63.404 60.933 73.090 1.00 11.32 124 PRO A N 1
ATOM 967 C CA . PRO A 1 121 ? 64.661 60.839 73.836 1.00 10.27 124 PRO A CA 1
ATOM 968 C C . PRO A 1 121 ? 64.976 62.120 74.637 1.00 11.87 124 PRO A C 1
ATOM 969 O O . PRO A 1 121 ? 65.615 62.058 75.691 1.00 11.62 124 PRO A O 1
ATOM 973 N N . ILE A 1 122 ? 64.499 63.278 74.180 1.00 12.77 125 ILE A N 1
ATOM 974 C CA . ILE A 1 122 ? 64.815 64.508 74.917 1.00 10.37 125 ILE A CA 1
ATOM 975 C C . ILE A 1 122 ? 64.170 64.519 76.308 1.00 13.04 125 ILE A C 1
ATOM 976 O O . ILE A 1 122 ? 64.565 65.297 77.171 1.00 12.23 125 ILE A O 1
ATOM 981 N N . PHE A 1 123 ? 63.173 63.667 76.535 1.00 12.58 126 PHE A N 1
ATOM 982 C CA . PHE A 1 123 ? 62.537 63.608 77.854 1.00 14.75 126 PHE A CA 1
ATOM 983 C C . PHE A 1 123 ? 62.970 62.363 78.634 1.00 16.41 126 PHE A C 1
ATOM 984 O O . PHE A 1 123 ? 62.909 62.337 79.858 1.00 17.18 126 PHE A O 1
ATOM 992 N N . LYS A 1 124 ? 63.403 61.331 77.924 1.00 19.19 127 LYS A N 1
ATOM 993 C CA . LYS A 1 124 ? 63.865 60.102 78.561 1.00 19.80 127 LYS A CA 1
ATOM 994 C C . LYS A 1 124 ? 65.283 60.330 79.044 1.00 21.62 127 LYS A C 1
ATOM 995 O O . LYS A 1 124 ? 65.831 59.519 79.784 1.00 19.52 127 LYS A O 1
ATOM 1001 N N . ASP A 1 125 ? 65.881 61.425 78.584 1.00 22.67 128 ASP A N 1
ATOM 1002 C CA . ASP A 1 125 ? 67.244 61.776 78.961 1.00 22.82 128 ASP A CA 1
ATOM 1003 C C . ASP A 1 125 ? 68.211 60.658 78.568 1.00 21.75 128 ASP A C 1
ATOM 1004 O O . ASP A 1 125 ? 69.107 60.307 79.333 1.00 24.28 128 ASP A O 1
ATOM 1009 N N . THR A 1 126 ? 68.022 60.094 77.380 1.00 17.93 129 THR A N 1
ATOM 1010 C CA . THR A 1 126 ? 68.876 59.014 76.890 1.00 15.92 129 THR A CA 1
ATOM 1011 C C . THR A 1 126 ? 69.942 59.478 75.885 1.00 15.80 129 THR A C 1
ATOM 1012 O O . THR A 1 126 ? 70.706 58.668 75.357 1.00 15.26 129 THR A O 1
ATOM 1016 N N . ILE A 1 127 ? 69.980 60.771 75.589 1.00 13.97 130 ILE A N 1
ATOM 1017 C CA . ILE A 1 127 ? 70.985 61.267 74.647 1.00 13.40 130 ILE A CA 1
ATOM 1018 C C . ILE A 1 127 ? 72.326 61.408 75.366 1.00 14.82 130 ILE A C 1
ATOM 1019 O O . ILE A 1 127 ? 72.382 61.965 76.468 1.00 14.83 130 ILE A O 1
ATOM 1024 N N . VAL A 1 128 ? 73.399 60.916 74.746 1.00 14.30 131 VAL A N 1
ATOM 1025 C CA . VAL A 1 128 ? 74.726 61.005 75.350 1.00 15.98 131 VAL A CA 1
ATOM 1026 C C . VAL A 1 128 ? 75.690 61.928 74.599 1.00 15.75 131 VAL A C 1
ATOM 1027 O O . VAL A 1 128 ? 76.712 62.328 75.152 1.00 13.36 131 VAL A O 1
ATOM 1031 N N . LYS A 1 129 ? 75.371 62.265 73.350 1.00 14.23 132 LYS A N 1
ATOM 1032 C CA . LYS A 1 129 ? 76.225 63.177 72.593 1.00 15.22 132 LYS A CA 1
ATOM 1033 C C . LYS A 1 129 ? 75.658 63.554 71.236 1.00 14.09 132 LYS A C 1
ATOM 1034 O O . LYS A 1 129 ? 74.840 62.828 70.669 1.00 14.78 132 LYS A O 1
ATOM 1040 N N . SER A 1 130 ? 76.097 64.703 70.730 1.00 13.41 133 SER A N 1
ATOM 1041 C CA . SER A 1 130 ? 75.685 65.170 69.414 1.00 12.63 133 SER A CA 1
ATOM 1042 C C . SER A 1 130 ? 76.754 64.700 68.438 1.00 13.49 133 SER A C 1
ATOM 1043 O O . SER A 1 130 ? 77.937 64.993 68.632 1.00 13.95 133 SER A O 1
ATOM 1046 N N . CYS A 1 131 ? 76.351 63.970 67.403 1.00 11.00 134 CYS A N 1
ATOM 1047 C CA . CYS A 1 131 ? 77.295 63.500 66.395 1.00 11.55 134 CYS A CA 1
ATOM 1048 C C . CYS A 1 131 ? 77.699 64.667 65.493 1.00 11.53 134 CYS A C 1
ATOM 1049 O O . CYS A 1 131 ? 76.985 65.668 65.403 1.00 12.05 134 CYS A O 1
ATOM 1052 N N . PRO A 1 132 ? 78.862 64.559 64.825 1.00 11.96 135 PRO A N 1
ATOM 1053 C CA . PRO A 1 132 ? 79.382 65.574 63.892 1.00 11.61 135 PRO A CA 1
ATOM 1054 C C . PRO A 1 132 ? 78.466 65.686 62.667 1.00 11.05 135 PRO A C 1
ATOM 1055 O O . PRO A 1 132 ? 77.739 64.741 62.346 1.00 10.82 135 PRO A O 1
ATOM 1059 N N . THR A 1 133 ? 78.537 66.818 61.973 1.00 10.56 136 THR A N 1
ATOM 1060 C CA . THR A 1 133 ? 77.734 67.033 60.768 1.00 11.09 136 THR A CA 1
ATOM 1061 C C . THR A 1 133 ? 78.591 67.713 59.698 1.00 12.34 136 THR A C 1
ATOM 1062 O O . THR A 1 133 ? 79.637 68.293 60.010 1.00 12.44 136 THR A O 1
ATOM 1066 N N . VAL A 1 134 ? 78.151 67.618 58.443 1.00 12.45 137 VAL A N 1
ATOM 1067 C CA . VAL A 1 134 ? 78.812 68.307 57.340 1.00 9.51 137 VAL A CA 1
ATOM 1068 C C . VAL A 1 134 ? 77.671 68.987 56.604 1.00 12.46 137 VAL A C 1
ATOM 1069 O O . VAL A 1 134 ? 76.797 68.355 56.013 1.00 13.32 137 VAL A O 1
ATOM 1073 N N . ASP A 1 135 ? 77.710 70.298 56.644 1.00 11.73 138 ASP A N 1
ATOM 1074 C CA . ASP A 1 135 ? 76.687 71.136 56.063 1.00 15.06 138 ASP A CA 1
ATOM 1075 C C . ASP A 1 135 ? 76.951 71.491 54.590 1.00 14.81 138 ASP A C 1
ATOM 1076 O O . ASP A 1 135 ? 78.093 71.706 54.199 1.00 17.21 138 ASP A O 1
ATOM 1081 N N . LEU A 1 136 ? 75.907 71.490 53.763 1.00 13.86 139 LEU A N 1
ATOM 1082 C CA . LEU A 1 136 ? 76.048 71.911 52.372 1.00 13.79 139 LEU A CA 1
ATOM 1083 C C . LEU A 1 136 ? 75.547 73.353 52.377 1.00 13.58 139 LEU A C 1
ATOM 1084 O O . LEU A 1 136 ? 74.415 73.607 52.796 1.00 10.87 139 LEU A O 1
ATOM 1089 N N . MET A 1 137 ? 76.386 74.297 51.942 1.00 11.47 140 MET A N 1
ATOM 1090 C CA . MET A 1 137 ? 76.019 75.710 51.899 1.00 15.53 140 MET A CA 1
ATOM 1091 C C . MET A 1 137 ? 75.901 76.167 50.455 1.00 16.06 140 MET A C 1
ATOM 1092 O O . MET A 1 137 ? 76.826 75.982 49.662 1.00 17.23 140 MET A O 1
ATOM 1097 N N . LEU A 1 138 ? 74.772 76.772 50.123 1.00 15.40 141 LEU A N 1
ATOM 1098 C CA . LEU A 1 138 ? 74.528 77.264 48.774 1.00 15.85 141 LEU A CA 1
ATOM 1099 C C . LEU A 1 138 ? 74.283 78.771 48.796 1.00 15.29 141 LEU A C 1
ATOM 1100 O O . LEU A 1 138 ? 73.328 79.250 49.406 1.00 15.07 141 LEU A O 1
ATOM 1105 N N . PRO A 1 139 ? 75.141 79.542 48.121 1.00 15.90 142 PRO A N 1
ATOM 1106 C CA . PRO A 1 139 ? 74.914 80.988 48.054 1.00 16.66 142 PRO A CA 1
ATOM 1107 C C . PRO A 1 139 ? 73.712 81.229 47.143 1.00 17.10 142 PRO A C 1
ATOM 1108 O O . PRO A 1 139 ? 73.674 80.708 46.028 1.00 17.35 142 PRO A O 1
ATOM 1112 N N . MET A 1 140 ? 72.738 82.006 47.597 1.00 16.53 143 MET A N 1
ATOM 1113 C CA . MET A 1 140 ? 71.587 82.272 46.753 1.00 19.32 143 MET A CA 1
ATOM 1114 C C . MET A 1 140 ? 71.382 83.758 46.535 1.00 19.18 143 MET A C 1
ATOM 1115 O O . MET A 1 140 ? 72.023 84.589 47.181 1.00 18.57 143 MET A O 1
ATOM 1120 N N . SER A 1 141 ? 70.499 84.087 45.600 1.00 18.18 144 SER A N 1
ATOM 1121 C CA . SE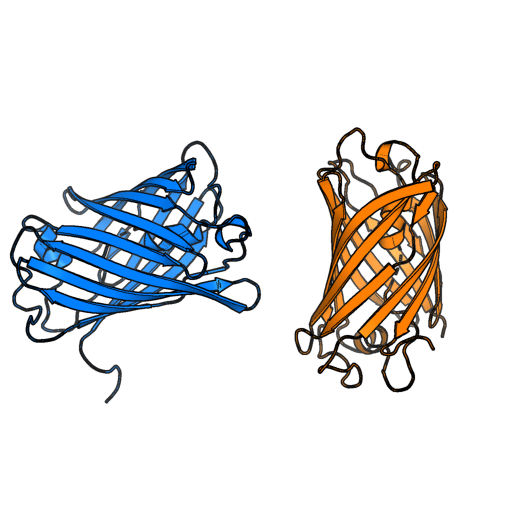R A 1 141 ? 70.192 85.477 45.290 1.00 19.71 144 SER A CA 1
ATOM 1122 C C . SER A 1 141 ? 69.715 86.177 46.555 1.00 19.73 144 SER A C 1
ATOM 1123 O O . SER A 1 141 ? 69.161 85.536 47.456 1.00 21.06 144 SER A O 1
ATOM 1126 N N . GLY A 1 142 ? 69.936 87.485 46.631 1.00 16.55 145 GLY A N 1
ATOM 1127 C CA . GLY A 1 142 ? 69.493 88.241 47.789 1.00 16.50 145 GLY A CA 1
ATOM 1128 C C . GLY A 1 142 ? 70.378 88.205 49.026 1.00 14.86 145 GLY A C 1
ATOM 1129 O O . GLY A 1 142 ? 69.905 88.527 50.119 1.00 13.69 145 GLY A O 1
ATOM 1130 N N . ASN A 1 143 ? 71.637 87.805 48.867 1.00 14.49 146 ASN A N 1
ATOM 1131 C CA . ASN A 1 143 ? 72.587 87.751 49.987 1.00 16.87 146 ASN A CA 1
ATOM 1132 C C . ASN A 1 143 ? 72.162 86.732 51.049 1.00 17.76 146 ASN A C 1
ATOM 1133 O O . ASN A 1 143 ? 72.233 86.999 52.250 1.00 19.29 146 ASN A O 1
ATOM 1138 N N . ILE A 1 144 ? 71.730 85.565 50.597 1.00 17.38 147 ILE A N 1
ATOM 1139 C CA . ILE A 1 144 ? 71.295 84.505 51.497 1.00 16.50 147 ILE A CA 1
ATOM 1140 C C . ILE A 1 144 ? 72.139 83.272 51.226 1.00 14.53 147 ILE A C 1
ATOM 1141 O O . ILE A 1 144 ? 72.622 83.090 50.119 1.00 14.17 147 ILE A O 1
ATOM 1146 N N . ILE A 1 145 ? 72.316 82.432 52.239 1.00 11.78 148 ILE A N 1
ATOM 1147 C CA . ILE A 1 145 ? 73.005 81.162 52.057 1.00 12.81 148 ILE A CA 1
ATOM 1148 C C . ILE A 1 145 ? 72.010 80.125 52.597 1.00 12.14 148 ILE A C 1
ATOM 1149 O O . ILE A 1 145 ? 71.527 80.266 53.722 1.00 14.31 148 ILE A O 1
ATOM 1154 N N . ALA A 1 146 ? 71.661 79.133 51.791 1.00 10.85 149 ALA A N 1
ATOM 1155 C CA . ALA A 1 146 ? 70.760 78.076 52.265 1.00 9.78 149 ALA A CA 1
ATOM 1156 C C . ALA A 1 146 ? 71.680 76.936 52.675 1.00 10.85 149 ALA A C 1
ATOM 1157 O O . ALA A 1 146 ? 72.513 76.469 51.882 1.00 11.06 149 ALA A O 1
ATOM 1159 N N . SER A 1 147 ? 71.529 76.498 53.915 1.00 10.36 150 SER A N 1
ATOM 1160 C CA . SER A 1 147 ? 72.358 75.444 54.471 1.00 11.52 150 SER A CA 1
ATOM 1161 C C . SER A 1 147 ? 71.475 74.258 54.834 1.00 12.85 150 SER A C 1
ATOM 1162 O O . SER A 1 147 ? 70.363 74.441 55.332 1.00 13.15 150 SER A O 1
ATOM 1165 N N . SER A 1 148 ? 71.975 73.050 54.597 1.00 11.32 151 SER A N 1
ATOM 1166 C CA . SER A 1 148 ? 71.192 71.851 54.883 1.00 12.67 151 SER A CA 1
ATOM 1167 C C . SER A 1 148 ? 72.060 70.657 55.275 1.00 11.62 151 SER A C 1
ATOM 1168 O O . SER A 1 148 ? 73.152 70.477 54.732 1.00 12.79 151 SER A O 1
ATOM 1171 N N . TYR A 1 149 ? 71.565 69.845 56.208 1.00 11.00 152 TYR A N 1
ATOM 1172 C CA . TYR A 1 149 ? 72.269 68.640 56.647 1.00 10.67 152 TYR A CA 1
ATOM 1173 C C . TYR A 1 149 ? 71.391 67.831 57.584 1.00 11.77 152 TYR A C 1
ATOM 1174 O O . TYR A 1 149 ? 70.457 68.361 58.198 1.00 11.08 152 TYR A O 1
ATOM 1183 N N . ALA A 1 150 ? 71.696 66.546 57.678 1.00 9.38 153 ALA A N 1
ATOM 1184 C CA . ALA A 1 150 ? 71.013 65.676 58.611 1.00 10.63 153 ALA A CA 1
ATOM 1185 C C . ALA A 1 150 ? 71.951 65.652 59.817 1.00 10.88 153 ALA A C 1
ATOM 1186 O O . ALA A 1 150 ? 73.159 65.934 59.700 1.00 9.15 153 ALA A O 1
ATOM 1188 N N . ARG A 1 151 ? 71.402 65.340 60.982 1.00 10.25 154 ARG A N 1
ATOM 1189 C CA . ARG A 1 151 ? 72.217 65.250 62.176 1.00 10.77 154 ARG A CA 1
ATOM 1190 C C . ARG A 1 151 ? 71.644 64.143 63.034 1.00 11.98 154 ARG A C 1
ATOM 1191 O O . ARG A 1 151 ? 70.496 63.712 62.841 1.00 9.98 154 ARG A O 1
ATOM 1199 N N . ALA A 1 152 ? 72.453 63.680 63.975 1.00 10.54 155 ALA A N 1
ATOM 1200 C CA . ALA A 1 152 ? 72.023 62.630 64.871 1.00 10.50 155 ALA A CA 1
ATOM 1201 C C . ALA A 1 152 ? 72.602 62.809 66.259 1.00 10.27 155 ALA A C 1
ATOM 1202 O O . ALA A 1 152 ? 73.683 63.365 66.434 1.00 11.54 155 ALA A O 1
ATOM 1204 N N . PHE A 1 153 ? 71.837 62.345 67.238 1.00 10.89 156 PHE A N 1
ATOM 1205 C CA . PHE A 1 153 ? 72.244 62.307 68.626 1.00 10.60 156 PHE A CA 1
ATOM 1206 C C . PHE A 1 153 ? 72.499 60.821 68.839 1.00 11.70 156 PHE A C 1
ATOM 1207 O O . PHE A 1 153 ? 71.759 59.977 68.317 1.00 9.96 156 PHE A O 1
ATOM 1215 N N . GLN A 1 154 ? 73.540 60.493 69.585 1.00 13.68 157 GLN A N 1
ATOM 1216 C CA . GLN A 1 154 ? 73.812 59.100 69.885 1.00 14.65 157 GLN A CA 1
ATOM 1217 C C . GLN A 1 154 ? 73.127 58.870 71.227 1.00 13.55 157 GLN A C 1
ATOM 1218 O O . GLN A 1 154 ? 73.201 59.720 72.113 1.00 11.86 157 GLN A O 1
ATOM 1224 N N . LEU A 1 155 ? 72.462 57.728 71.374 1.00 13.19 158 LEU A N 1
ATOM 1225 C CA . LEU A 1 155 ? 71.730 57.412 72.598 1.00 13.13 158 LEU A CA 1
ATOM 1226 C C . LEU A 1 155 ? 72.496 56.404 73.456 1.00 15.56 158 LEU A C 1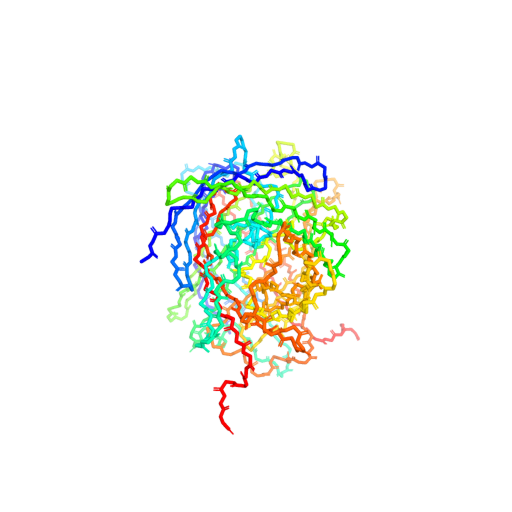
ATOM 1227 O O . LEU A 1 155 ? 73.459 55.785 72.989 1.00 15.14 158 LEU A O 1
ATOM 1232 N N . LYS A 1 156 ? 72.059 56.232 74.701 1.00 17.35 159 LYS A N 1
ATOM 1233 C CA . LYS A 1 156 ? 72.736 55.315 75.615 1.00 21.32 159 LYS A CA 1
ATOM 1234 C C . LYS A 1 156 ? 72.920 53.908 75.076 1.00 21.48 159 LYS A C 1
ATOM 1235 O O . LYS A 1 156 ? 73.949 53.285 75.345 1.00 22.39 159 LYS A O 1
ATOM 1241 N N . ASP A 1 157 ? 71.945 53.400 74.322 1.00 19.74 160 ASP A N 1
ATOM 1242 C CA . ASP A 1 157 ? 72.054 52.053 73.777 1.00 18.33 160 ASP A CA 1
ATOM 1243 C C . ASP A 1 157 ? 72.830 51.983 72.470 1.00 18.81 160 ASP A C 1
ATOM 1244 O O . ASP A 1 157 ? 72.889 50.928 71.835 1.00 20.05 160 ASP A O 1
ATOM 1249 N N . GLY A 1 158 ? 73.428 53.096 72.060 1.00 16.93 161 GLY A N 1
ATOM 1250 C CA . GLY A 1 158 ? 74.200 53.078 70.832 1.00 16.77 161 GLY A CA 1
ATOM 1251 C C . GLY A 1 158 ? 73.427 53.450 69.576 1.00 17.94 161 GLY A C 1
ATOM 1252 O O . GLY A 1 158 ? 74.029 53.691 68.531 1.00 17.95 161 GLY A O 1
ATOM 1253 N N . SER A 1 159 ? 72.098 53.500 69.658 1.00 16.16 162 SER A N 1
ATOM 1254 C CA . SER A 1 159 ? 71.302 53.859 68.487 1.00 14.78 162 SER A CA 1
ATOM 1255 C C . SER A 1 159 ? 71.271 55.381 68.332 1.00 13.80 162 SER A C 1
ATOM 1256 O O . SER A 1 159 ? 71.797 56.112 69.179 1.00 13.55 162 SER A O 1
ATOM 1259 N N . PHE A 1 160 ? 70.651 55.864 67.261 1.00 11.79 163 PHE A N 1
ATOM 1260 C CA . PHE A 1 160 ? 70.618 57.298 67.024 1.00 13.26 163 PHE A CA 1
ATOM 1261 C C . PHE A 1 160 ? 69.213 57.889 67.010 1.00 12.79 163 PHE A C 1
ATOM 1262 O O . PHE A 1 160 ? 68.231 57.182 66.772 1.00 10.99 163 PHE A O 1
ATOM 1270 N N . TYR A 1 161 ? 69.140 59.191 67.264 1.00 11.32 164 TYR A N 1
ATOM 1271 C CA . TYR A 1 161 ? 67.880 59.959 67.234 1.00 10.51 164 TYR A CA 1
ATOM 1272 C C . TYR A 1 161 ? 68.216 61.052 66.216 1.00 10.95 164 TYR A C 1
ATOM 1273 O O . TYR A 1 161 ? 69.057 61.911 66.480 1.00 11.96 164 TYR A O 1
ATOM 1282 N N . THR A 1 162 ? 67.572 61.016 65.055 1.00 10.18 165 THR A N 1
ATOM 1283 C CA . THR A 1 162 ? 67.913 61.939 63.972 1.00 9.42 165 THR A CA 1
ATOM 1284 C C . THR A 1 162 ? 66.974 63.083 63.641 1.00 9.80 165 THR A C 1
ATOM 1285 O O . THR A 1 162 ? 65.807 63.083 64.027 1.00 8.10 165 THR A O 1
ATOM 1289 N N . ALA A 1 163 ? 67.512 64.053 62.901 1.00 9.12 166 ALA A N 1
ATOM 1290 C CA . ALA A 1 163 ? 66.761 65.218 62.449 1.00 9.72 166 ALA A CA 1
ATOM 1291 C C . ALA A 1 163 ? 67.298 65.681 61.105 1.00 10.09 166 ALA A C 1
ATOM 1292 O O . ALA A 1 163 ? 68.439 65.373 60.730 1.00 10.27 166 ALA A O 1
ATOM 1294 N N . GLU A 1 164 ? 66.453 66.378 60.358 1.00 8.41 167 GLU A N 1
ATOM 1295 C CA . GLU A 1 164 ? 66.875 66.953 59.091 1.00 10.33 167 GLU A CA 1
ATOM 1296 C C . GLU A 1 164 ? 66.907 68.428 59.442 1.00 9.96 167 GLU A C 1
ATOM 1297 O O . GLU A 1 164 ? 65.952 68.954 60.020 1.00 9.74 167 GLU A O 1
ATOM 1303 N N . VAL A 1 165 ? 68.001 69.096 59.105 1.00 8.15 168 VAL A N 1
ATOM 1304 C CA . VAL A 1 165 ? 68.161 70.498 59.480 1.00 9.14 168 VAL A CA 1
ATOM 1305 C C . VAL A 1 165 ? 68.331 71.431 58.290 1.00 9.18 168 VAL A C 1
ATOM 1306 O O . VAL A 1 165 ? 68.981 71.074 57.303 1.00 8.82 168 VAL A O 1
ATOM 1310 N N . LYS A 1 166 ? 67.713 72.606 58.382 1.00 9.14 169 LYS A N 1
ATOM 1311 C CA . LYS A 1 166 ? 67.849 73.640 57.349 1.00 11.86 169 LYS A CA 1
ATOM 1312 C C . LYS A 1 166 ? 68.202 74.945 58.058 1.00 11.05 169 LYS A C 1
ATOM 1313 O O . LYS A 1 166 ? 67.704 75.207 59.152 1.00 9.48 169 LYS A O 1
ATOM 1319 N N . ASN A 1 167 ? 69.067 75.749 57.436 1.00 10.76 170 ASN A N 1
ATOM 1320 C CA . ASN A 1 167 ? 69.473 77.045 57.979 1.00 10.09 170 ASN A CA 1
ATOM 1321 C C . ASN A 1 167 ? 69.343 78.061 56.845 1.00 10.06 170 ASN A C 1
ATOM 1322 O O . ASN A 1 167 ? 69.671 77.761 55.697 1.00 9.16 170 ASN A O 1
ATOM 1327 N N . ASN A 1 168 ? 68.834 79.239 57.173 1.00 9.44 171 ASN A N 1
ATOM 1328 C CA . ASN A 1 168 ? 68.696 80.329 56.216 1.00 11.92 171 ASN A CA 1
ATOM 1329 C C . ASN A 1 168 ? 69.568 81.440 56.813 1.00 10.76 171 ASN A C 1
ATOM 1330 O O . ASN A 1 168 ? 69.173 82.080 57.786 1.00 10.04 171 ASN A O 1
ATOM 1335 N N . ILE A 1 169 ? 70.752 81.640 56.249 1.00 12.08 172 ILE A N 1
ATOM 1336 C CA . ILE A 1 169 ? 71.676 82.660 56.740 1.00 11.81 172 ILE A CA 1
ATOM 1337 C C . ILE A 1 169 ? 71.419 83.920 55.919 1.00 14.30 172 ILE A C 1
ATOM 1338 O O . ILE A 1 169 ? 71.670 83.947 54.713 1.00 14.67 172 ILE A O 1
ATOM 1343 N N . ASP A 1 170 ? 70.922 84.962 56.577 1.00 14.28 173 ASP A N 1
ATOM 1344 C CA . ASP A 1 170 ? 70.566 86.203 55.904 1.00 14.82 173 ASP A CA 1
ATOM 1345 C C . ASP A 1 170 ? 71.574 87.333 56.162 1.00 14.73 173 ASP A C 1
ATOM 1346 O O . ASP A 1 170 ? 71.658 87.840 57.280 1.00 12.54 173 ASP A O 1
ATOM 1351 N N . PHE A 1 171 ? 72.319 87.726 55.126 1.00 16.06 174 PHE A N 1
ATOM 1352 C CA . PHE A 1 171 ? 73.334 88.784 55.242 1.00 16.98 174 PHE A CA 1
ATOM 1353 C C . PHE A 1 171 ? 72.815 90.163 54.858 1.00 18.62 174 PHE A C 1
ATOM 1354 O O . PHE A 1 171 ? 72.085 90.314 53.881 1.00 16.22 174 PHE A O 1
ATOM 1362 N N . LYS A 1 172 ? 73.190 91.178 55.631 1.00 19.70 175 LYS A N 1
ATOM 1363 C CA . LYS A 1 172 ? 72.761 92.535 55.337 1.00 22.78 175 LYS A CA 1
ATOM 1364 C C . LYS A 1 172 ? 73.420 93.055 54.063 1.00 23.06 175 LYS A C 1
ATOM 1365 O O . LYS A 1 172 ? 72.804 93.808 53.313 1.00 23.63 175 LYS A O 1
ATOM 1371 N N . ASN A 1 173 ? 74.664 92.647 53.828 1.00 23.26 176 ASN A N 1
ATOM 1372 C CA . ASN A 1 173 ? 75.421 93.074 52.652 1.00 25.59 176 ASN A CA 1
ATOM 1373 C C . ASN A 1 173 ? 75.851 91.866 51.832 1.00 25.94 176 ASN A C 1
ATOM 1374 O O . ASN A 1 173 ? 75.745 90.718 52.277 1.00 26.62 176 ASN A O 1
ATOM 1379 N N . PRO A 1 174 ? 76.378 92.113 50.626 1.00 25.45 177 PRO A N 1
ATOM 1380 C CA . PRO A 1 174 ? 76.875 91.021 49.791 1.00 23.92 177 PRO A CA 1
ATOM 1381 C C . PRO A 1 174 ? 77.867 90.151 50.547 1.00 24.53 177 PRO A C 1
ATOM 1382 O O . PRO A 1 174 ? 78.680 90.651 51.330 1.00 23.50 177 PRO A O 1
ATOM 1386 N N . ILE A 1 175 ? 77.776 88.843 50.324 1.00 22.62 178 ILE A N 1
ATOM 1387 C CA . ILE A 1 175 ? 78.665 87.883 50.956 1.00 23.74 178 ILE A CA 1
ATOM 1388 C C . ILE A 1 175 ? 80.014 88.063 50.266 1.00 26.27 178 ILE A C 1
ATOM 1389 O O . ILE A 1 175 ? 80.071 88.247 49.051 1.00 25.72 178 ILE A O 1
ATOM 1394 N N . HIS A 1 176 ? 81.100 88.021 51.027 1.00 26.83 179 HIS A N 1
ATOM 1395 C CA . HIS A 1 176 ? 82.406 88.231 50.425 1.00 29.48 179 HIS A CA 1
ATOM 1396 C C . HIS A 1 176 ? 82.598 87.446 49.126 1.00 30.84 179 HIS A C 1
ATOM 1397 O O . HIS A 1 176 ? 82.364 86.237 49.067 1.00 29.35 179 HIS A O 1
ATOM 1404 N N . GLU A 1 177 ? 83.032 88.162 48.090 1.00 33.03 180 GLU A N 1
ATOM 1405 C CA . GLU A 1 177 ? 83.257 87.604 46.761 1.00 34.56 180 GLU A CA 1
ATOM 1406 C C . GLU A 1 177 ? 84.132 86.357 46.726 1.00 33.83 180 GLU A C 1
ATOM 1407 O O . GLU A 1 177 ? 83.914 85.475 45.897 1.00 33.13 180 GLU A O 1
ATOM 1413 N N . SER A 1 178 ? 85.113 86.272 47.618 1.00 32.77 181 SER A N 1
ATOM 1414 C CA . SER A 1 178 ? 85.987 85.103 47.645 1.00 32.81 181 SER A CA 1
ATOM 1415 C C . SER A 1 178 ? 85.186 83.819 47.874 1.00 32.88 181 SER A C 1
ATOM 1416 O O . SER A 1 178 ? 85.636 82.726 47.533 1.00 32.94 181 SER A O 1
ATOM 1419 N N . PHE A 1 179 ? 84.000 83.958 48.458 1.00 33.29 182 PHE A N 1
ATOM 1420 C CA . PHE A 1 179 ? 83.130 82.811 48.724 1.00 35.47 182 PHE A CA 1
ATOM 1421 C C . PHE A 1 179 ? 82.407 82.518 47.407 1.00 38.04 182 PHE A C 1
ATOM 1422 O O . PHE A 1 179 ? 81.300 83.007 47.183 1.00 39.47 182 PHE A O 1
ATOM 1430 N N . SER A 1 180 ? 83.049 81.730 46.541 1.00 41.29 183 SER A N 1
ATOM 1431 C CA . SER A 1 180 ? 82.503 81.390 45.221 1.00 43.68 183 SER A CA 1
ATOM 1432 C C . SER A 1 180 ? 81.001 81.189 45.272 1.00 44.65 183 SER A C 1
ATOM 1433 O O . SER A 1 180 ? 80.496 80.479 46.142 1.00 46.08 183 SER A O 1
ATOM 1436 N N . LYS A 1 181 ? 80.284 81.821 44.351 1.00 44.99 184 LYS A N 1
ATOM 1437 C CA . LYS A 1 181 ? 78.834 81.680 44.321 1.00 45.23 184 LYS A CA 1
ATOM 1438 C C . LYS A 1 181 ? 78.418 80.770 43.170 1.00 44.43 184 LYS A C 1
ATOM 1439 O O . LYS A 1 181 ? 77.240 80.693 42.827 1.00 44.86 184 LYS A O 1
ATOM 1445 N N . SER A 1 182 ? 79.389 80.083 42.574 1.00 43.46 185 SER A N 1
ATOM 1446 C CA . SER A 1 182 ? 79.113 79.188 41.456 1.00 42.19 185 SER A CA 1
ATOM 1447 C C . SER A 1 182 ? 78.890 77.771 41.959 1.00 41.03 185 SER A C 1
ATOM 1448 O O . SER A 1 182 ? 78.228 76.960 41.312 1.00 41.38 185 SER A O 1
ATOM 1451 N N . GLY A 1 183 ? 79.454 77.471 43.121 1.00 39.63 186 GLY A N 1
ATOM 1452 C CA . GLY A 1 183 ? 79.298 76.142 43.672 1.00 35.57 186 GLY A CA 1
ATOM 1453 C C . GLY A 1 183 ? 79.073 76.170 45.164 1.00 33.01 186 GLY A C 1
ATOM 1454 O O . GLY A 1 183 ? 79.160 77.220 45.807 1.00 33.44 186 GLY A O 1
ATOM 1455 N N . PRO A 1 184 ? 78.763 75.017 45.748 1.00 30.27 187 PRO A N 1
ATOM 1456 C CA . PRO A 1 184 ? 78.536 74.981 47.186 1.00 27.88 187 PRO A CA 1
ATOM 1457 C C . PRO A 1 184 ? 79.824 74.712 47.947 1.00 25.92 187 PRO A C 1
ATOM 1458 O O . PRO A 1 184 ? 80.792 74.202 47.390 1.00 23.36 187 PRO A O 1
ATOM 1462 N N . MET A 1 185 ? 79.816 75.057 49.224 1.00 24.05 188 MET A N 1
ATOM 1463 C CA . MET A 1 185 ? 80.948 74.781 50.089 1.00 24.01 188 MET A CA 1
ATOM 1464 C C . MET A 1 185 ? 80.372 73.990 51.249 1.00 20.86 188 MET A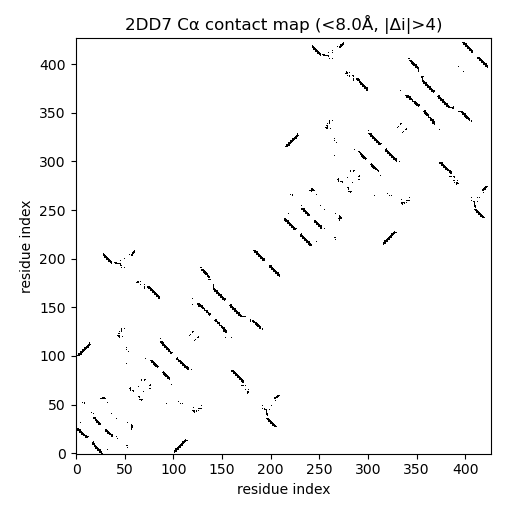 C 1
ATOM 1465 O O . MET A 1 185 ? 79.156 73.964 51.442 1.00 18.95 188 MET A O 1
ATOM 1470 N N . PHE A 1 186 ? 81.235 73.329 52.004 1.00 18.43 189 PHE A N 1
ATOM 1471 C CA . PHE A 1 186 ? 80.776 72.512 53.119 1.00 16.44 189 PHE A CA 1
ATOM 1472 C C . PHE A 1 186 ? 81.410 72.960 54.421 1.00 16.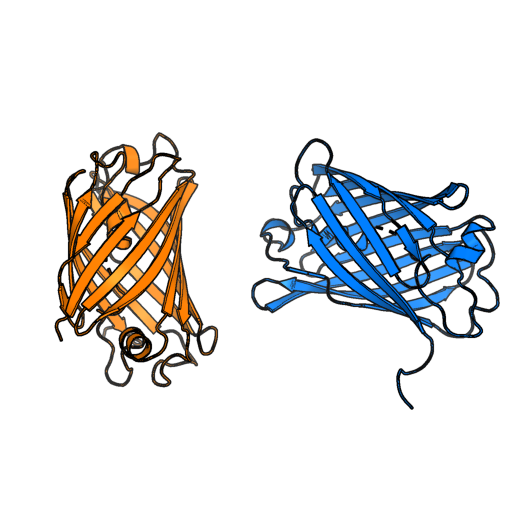14 189 PHE A C 1
ATOM 1473 O O . PHE A 1 186 ? 82.466 73.590 54.412 1.00 15.38 189 PHE A O 1
ATOM 1481 N N . THR A 1 187 ? 80.760 72.641 55.538 1.00 13.66 190 THR A N 1
ATOM 1482 C CA . THR A 1 187 ? 81.309 72.972 56.848 1.00 13.58 190 THR A CA 1
ATOM 1483 C C . THR A 1 187 ? 81.250 71.728 57.706 1.00 15.78 190 THR A C 1
ATOM 1484 O O . THR A 1 187 ? 80.160 71.197 57.937 1.00 14.71 190 THR A O 1
ATOM 1488 N N . HIS A 1 188 ? 82.406 71.232 58.152 1.00 15.42 191 HIS A N 1
ATOM 1489 C CA . HIS A 1 188 ? 82.423 70.066 59.027 1.00 15.40 191 HIS A CA 1
ATOM 1490 C C . HIS A 1 188 ? 82.381 70.631 60.445 1.00 16.02 191 HIS A C 1
ATOM 1491 O O . HIS A 1 188 ? 83.126 71.566 60.774 1.00 15.80 191 HIS A O 1
ATOM 1498 N N . ARG A 1 189 ? 81.505 70.089 61.285 1.00 14.36 192 ARG A N 1
ATOM 1499 C CA . ARG A 1 189 ? 81.384 70.600 62.645 1.00 15.02 192 ARG A CA 1
ATOM 1500 C C . ARG A 1 189 ? 81.291 69.483 63.668 1.00 15.60 192 ARG A C 1
ATOM 1501 O O . ARG A 1 189 ? 80.670 68.450 63.421 1.00 16.35 192 ARG A O 1
ATOM 1509 N N . ARG A 1 190 ? 81.921 69.674 64.820 1.00 14.96 193 ARG A N 1
ATOM 1510 C CA . ARG A 1 190 ? 81.838 68.660 65.863 1.00 15.92 193 ARG A CA 1
ATOM 1511 C C . ARG A 1 190 ? 81.906 69.358 67.200 1.00 14.26 193 ARG A C 1
ATOM 1512 O O . ARG A 1 190 ? 82.396 70.484 67.302 1.00 14.79 193 ARG A O 1
ATOM 1520 N N . VAL A 1 191 ? 81.382 68.700 68.225 1.00 13.76 194 VAL A N 1
ATOM 1521 C CA . VAL A 1 191 ? 81.361 69.279 69.545 1.00 13.48 194 VAL A CA 1
ATOM 1522 C C . VAL A 1 191 ? 81.767 68.264 70.598 1.00 13.78 194 VAL A C 1
ATOM 1523 O O . VAL A 1 191 ? 81.687 67.058 70.380 1.00 15.96 194 VAL A O 1
ATOM 1527 N N . GLU A 1 192 ? 82.202 68.789 71.737 1.00 15.11 195 GLU A N 1
ATOM 1528 C CA . GLU A 1 192 ? 82.616 67.998 72.898 1.00 17.12 195 GLU A CA 1
ATOM 1529 C C . GLU A 1 192 ? 81.748 68.575 74.004 1.00 16.73 195 GLU A C 1
ATOM 1530 O O . GLU A 1 192 ? 81.898 69.745 74.378 1.00 16.07 195 GLU A O 1
ATOM 1536 N N . GLU A 1 193 ? 80.833 67.755 74.515 1.00 15.83 196 GLU A N 1
ATOM 1537 C CA . GLU A 1 193 ? 79.864 68.196 75.516 1.00 16.24 196 GLU A CA 1
ATOM 1538 C C . GLU A 1 193 ? 80.027 67.612 76.921 1.00 14.90 196 GLU A C 1
ATOM 1539 O O . GLU A 1 193 ? 80.396 66.453 77.078 1.00 16.12 196 GLU A O 1
ATOM 1545 N N . THR A 1 194 ? 79.728 68.443 77.917 1.00 16.46 197 THR A N 1
ATOM 1546 C CA . THR A 1 194 ? 79.749 68.085 79.338 1.00 16.91 197 THR A CA 1
ATOM 1547 C C . THR A 1 194 ? 78.595 68.891 79.926 1.00 17.27 197 THR A C 1
ATOM 1548 O O . THR A 1 194 ? 78.748 70.069 80.272 1.00 17.05 197 THR A O 1
ATOM 1552 N N . HIS A 1 195 ? 77.435 68.249 80.036 1.00 16.37 198 HIS A N 1
ATOM 1553 C CA . HIS A 1 195 ? 76.228 68.920 80.501 1.00 16.32 198 HIS A CA 1
ATOM 1554 C C . HIS A 1 195 ? 75.531 68.301 81.703 1.00 16.36 198 HIS A C 1
ATOM 1555 O O . HIS A 1 195 ? 75.673 67.113 81.975 1.00 15.98 198 HIS A O 1
ATOM 1562 N N . THR A 1 196 ? 74.727 69.132 82.365 1.00 17.71 199 THR A N 1
ATOM 1563 C CA . THR A 1 196 ? 73.840 68.706 83.450 1.00 18.08 199 THR A CA 1
ATOM 1564 C C . THR A 1 196 ? 72.604 69.512 83.073 1.00 18.23 199 THR A C 1
ATOM 1565 O O . THR A 1 196 ? 72.652 70.285 82.117 1.00 17.06 199 THR A O 1
ATOM 1569 N N . LYS A 1 197 ? 71.502 69.360 83.798 1.00 17.10 200 LYS A N 1
ATOM 1570 C CA . LYS A 1 197 ? 70.320 70.117 83.442 1.00 19.07 200 LYS A CA 1
ATOM 1571 C C . LYS A 1 197 ? 70.359 71.551 83.956 1.00 18.60 200 LYS A C 1
ATOM 1572 O O . LYS A 1 197 ? 69.424 72.315 83.735 1.00 17.77 200 LYS A O 1
ATOM 1578 N N . GLU A 1 198 ? 71.462 71.926 84.606 1.00 19.96 201 GLU A N 1
ATOM 1579 C CA . GLU A 1 198 ? 71.613 73.284 85.125 1.00 20.31 201 GLU A CA 1
ATOM 1580 C C . GLU A 1 198 ? 72.811 74.033 84.544 1.00 19.59 201 GLU A C 1
ATOM 1581 O O . GLU A 1 198 ? 72.776 75.253 84.418 1.00 19.64 201 GLU A O 1
ATOM 1587 N N . ASN A 1 199 ? 73.865 73.299 84.194 1.00 19.59 202 ASN A N 1
ATOM 1588 C CA . ASN A 1 199 ? 75.077 73.907 83.651 1.00 19.38 202 ASN A CA 1
ATOM 1589 C C . ASN A 1 199 ? 75.534 73.152 82.416 1.00 18.06 202 ASN A C 1
ATOM 1590 O O . ASN A 1 199 ? 75.808 71.957 82.478 1.00 18.87 202 ASN A O 1
ATOM 1595 N N . LEU A 1 200 ? 75.595 73.859 81.291 1.00 16.82 203 LEU A N 1
ATOM 1596 C CA . LEU A 1 200 ? 76.006 73.274 80.023 1.00 15.12 203 LEU A CA 1
ATOM 1597 C C . LEU A 1 200 ? 77.398 73.788 79.650 1.00 14.96 203 LEU A C 1
ATOM 1598 O O . LEU A 1 200 ? 77.719 74.948 79.884 1.00 13.63 203 LEU A O 1
ATOM 1603 N N . ALA A 1 201 ? 78.216 72.912 79.086 1.00 15.61 204 ALA A N 1
ATOM 1604 C CA . ALA A 1 201 ? 79.573 73.270 78.702 1.00 16.03 204 ALA A CA 1
ATOM 1605 C C . ALA A 1 201 ? 79.889 72.566 77.397 1.00 16.25 204 ALA A C 1
ATOM 1606 O O . ALA A 1 201 ? 79.560 71.393 77.216 1.00 15.09 204 ALA A O 1
ATOM 1608 N N . MET A 1 202 ? 80.552 73.277 76.494 1.00 16.04 205 MET A N 1
ATOM 1609 C CA . MET A 1 202 ? 80.863 72.700 75.202 1.00 16.78 205 MET A CA 1
ATOM 1610 C C . MET A 1 202 ? 82.060 73.336 74.507 1.00 15.44 205 MET A C 1
ATOM 1611 O O . MET A 1 202 ? 82.369 74.503 74.727 1.00 15.77 205 MET A O 1
ATOM 1616 N N . VAL A 1 203 ? 82.749 72.533 73.710 1.00 16.08 206 VAL A N 1
ATOM 1617 C CA . VAL A 1 203 ? 83.859 73.003 72.895 1.00 17.12 206 VAL A CA 1
ATOM 1618 C C . VAL A 1 203 ? 83.384 72.629 71.487 1.00 16.49 206 VAL A C 1
ATOM 1619 O O . VAL A 1 203 ? 82.855 71.541 71.284 1.00 18.05 206 VAL A O 1
ATOM 1623 N N . GLU A 1 204 ? 83.547 73.527 70.526 1.00 15.93 207 GLU A N 1
ATOM 1624 C CA . GLU A 1 204 ? 83.112 73.229 69.166 1.00 16.15 207 GLU A CA 1
ATOM 1625 C C . GLU A 1 204 ? 84.199 73.534 68.144 1.00 15.74 207 GLU A C 1
ATOM 1626 O O . GLU A 1 204 ? 84.875 74.551 68.256 1.00 16.16 207 GLU A O 1
ATOM 1632 N N . TYR A 1 205 ? 84.351 72.652 67.158 1.00 16.13 208 TYR A N 1
ATOM 1633 C CA . TYR A 1 205 ? 85.335 72.820 66.088 1.00 18.04 208 TYR A CA 1
ATOM 1634 C C . TYR A 1 205 ? 84.600 72.891 64.756 1.00 17.44 208 TYR A C 1
ATOM 1635 O O . TYR A 1 205 ? 83.795 72.007 64.447 1.00 16.73 208 TYR A O 1
ATOM 1644 N N . GLN A 1 206 ? 84.876 73.932 63.972 1.00 16.83 209 GLN A N 1
ATOM 1645 C CA . GLN A 1 206 ? 84.230 74.095 62.675 1.00 16.25 209 GLN A CA 1
ATOM 1646 C C . GLN A 1 206 ? 85.257 74.329 61.589 1.00 17.65 209 GLN A C 1
ATOM 1647 O O . GLN A 1 206 ? 86.150 75.160 61.756 1.00 16.71 209 GLN A O 1
ATOM 1653 N N . GLN A 1 207 ? 85.102 73.629 60.471 1.00 17.24 210 GLN A N 1
ATOM 1654 C CA . GLN A 1 207 ? 86.009 73.778 59.343 1.00 19.31 210 GLN A CA 1
ATOM 1655 C C . GLN A 1 207 ? 85.275 73.868 58.004 1.00 18.34 210 GLN A C 1
ATOM 1656 O O . GLN A 1 207 ? 84.597 72.921 57.596 1.00 17.48 210 GLN A O 1
ATOM 1662 N N . VAL A 1 208 ? 85.400 75.006 57.332 1.00 16.87 211 VAL A N 1
ATOM 1663 C CA . VAL A 1 208 ? 84.785 75.178 56.016 1.00 17.67 211 VAL A CA 1
ATOM 1664 C C . VAL A 1 208 ? 85.766 74.612 55.001 1.00 19.51 211 VAL A C 1
ATOM 1665 O O . VAL A 1 208 ? 86.959 74.917 55.077 1.00 18.37 211 VAL A O 1
ATOM 1669 N N . PHE A 1 209 ? 85.284 73.787 54.070 1.00 18.60 212 PHE A N 1
ATOM 1670 C CA . PHE A 1 209 ? 86.144 73.206 53.042 1.00 21.78 212 PHE A CA 1
ATOM 1671 C C . PHE A 1 209 ? 85.406 73.091 51.709 1.00 25.19 212 PHE A C 1
ATOM 1672 O O . PHE A 1 209 ? 84.171 73.154 51.665 1.00 23.43 212 PHE A O 1
ATOM 1680 N N . ASN A 1 210 ? 86.155 72.944 50.618 1.00 28.17 213 ASN A N 1
ATOM 1681 C CA . ASN A 1 210 ? 85.528 72.861 49.308 1.00 32.53 213 ASN A CA 1
ATOM 1682 C C . ASN A 1 210 ? 86.202 71.880 48.363 1.00 34.74 213 ASN A C 1
ATOM 1683 O O . ASN A 1 210 ? 86.156 72.045 47.144 1.00 37.16 213 ASN A O 1
ATOM 1688 N N . SER A 1 211 ? 86.829 70.856 48.930 1.00 35.16 214 SER A N 1
ATOM 1689 C CA . SER A 1 211 ? 87.490 69.828 48.141 1.00 35.31 214 SER A CA 1
ATOM 1690 C C . SER A 1 211 ? 87.566 68.565 48.988 1.00 35.82 214 SER A C 1
ATOM 1691 O O . SER A 1 211 ? 87.517 68.627 50.216 1.00 34.54 214 SER A O 1
ATOM 1694 N N . ALA A 1 212 ? 87.669 67.417 48.333 1.00 36.52 215 ALA A N 1
ATOM 1695 C CA . ALA A 1 212 ? 87.752 66.159 49.053 1.00 38.57 215 ALA A CA 1
ATOM 1696 C C . ALA A 1 212 ? 88.934 66.227 50.017 1.00 40.16 215 ALA A C 1
ATOM 1697 O O . ALA A 1 212 ? 89.888 66.966 49.787 1.00 39.30 215 ALA A O 1
ATOM 1699 N N . PRO A 1 213 ? 88.878 65.464 51.117 1.00 42.03 216 PRO A N 1
ATOM 1700 C CA . PRO A 1 213 ? 89.941 65.473 52.126 1.00 43.54 216 PRO A CA 1
ATOM 1701 C C . PRO A 1 213 ? 91.274 64.918 51.620 1.00 44.63 216 PRO A C 1
ATOM 1702 O O . PRO A 1 213 ? 92.339 65.389 52.011 1.00 45.69 216 PRO A O 1
ATOM 1706 N N . ARG A 1 214 ? 91.211 63.918 50.748 1.00 45.57 217 ARG A N 1
ATOM 1707 C CA . ARG A 1 214 ? 92.416 63.300 50.204 1.00 45.99 217 ARG A CA 1
ATOM 1708 C C . ARG A 1 214 ? 92.571 63.566 48.707 1.00 47.17 217 ARG A C 1
ATOM 1709 O O . ARG A 1 214 ? 91.792 64.310 48.108 1.00 47.19 217 ARG A O 1
ATOM 1717 N N . ASP A 1 215 ? 93.581 62.947 48.103 1.00 47.69 218 ASP A N 1
ATOM 1718 C CA . ASP A 1 215 ? 93.844 63.121 46.679 1.00 48.34 218 ASP A CA 1
ATOM 1719 C C . ASP A 1 215 ? 93.410 61.905 45.855 1.00 48.11 218 ASP A C 1
ATOM 1720 O O . ASP A 1 215 ? 93.294 62.046 44.616 1.00 48.66 218 ASP A O 1
ATOM 1725 N N . THR B 1 1 ? 75.059 19.671 93.589 1.00 55.94 2 THR B N 1
ATOM 1726 C CA . THR B 1 1 ? 75.170 21.153 93.707 1.00 55.86 2 THR B CA 1
ATOM 1727 C C . THR B 1 1 ? 74.751 21.653 95.092 1.00 54.96 2 THR B C 1
ATOM 1728 O O . THR B 1 1 ? 73.659 21.339 95.567 1.00 55.56 2 THR B O 1
ATOM 1732 N N . THR B 1 2 ? 75.629 22.424 95.735 1.00 53.62 3 THR B N 1
ATOM 1733 C CA . THR B 1 2 ? 75.361 23.003 97.057 1.00 51.48 3 THR B CA 1
ATOM 1734 C C . THR B 1 2 ? 76.463 23.980 97.436 1.00 49.35 3 THR B C 1
ATOM 1735 O O . THR B 1 2 ? 77.595 23.577 97.725 1.00 50.59 3 THR B O 1
ATOM 1739 N N . PHE B 1 3 ? 76.123 25.264 97.450 1.00 44.89 4 PHE B N 1
ATOM 1740 C CA . PHE B 1 3 ? 77.087 26.300 97.778 1.00 40.37 4 PHE B CA 1
ATOM 1741 C C . PHE B 1 3 ? 76.682 27.085 99.017 1.00 38.11 4 PHE B C 1
ATOM 1742 O O . PHE B 1 3 ? 75.532 27.044 99.451 1.00 36.38 4 PHE B O 1
ATOM 1750 N N . LYS B 1 4 ? 77.651 27.792 99.584 1.00 36.48 5 LYS B N 1
ATOM 1751 C CA . LYS B 1 4 ? 77.413 28.646 100.737 1.00 35.48 5 LYS B CA 1
ATOM 1752 C C . LYS B 1 4 ? 76.996 29.990 100.137 1.00 33.35 5 LYS B C 1
ATOM 1753 O O . LYS B 1 4 ? 77.551 30.412 99.125 1.00 31.35 5 LYS B O 1
ATOM 1759 N N . ILE B 1 5 ? 76.022 30.644 100.764 1.00 31.49 6 ILE B N 1
ATOM 1760 C CA . ILE B 1 5 ? 75.526 31.939 100.319 1.00 30.29 6 ILE B CA 1
ATOM 1761 C C . ILE B 1 5 ? 75.613 32.935 101.472 1.00 28.58 6 ILE B C 1
ATOM 1762 O O . ILE B 1 5 ? 75.203 32.633 102.588 1.00 26.46 6 ILE B O 1
ATOM 1767 N N . GLU B 1 6 ? 76.162 34.112 101.194 1.00 27.97 7 GLU B N 1
ATOM 1768 C CA . GLU B 1 6 ? 76.261 35.176 102.184 1.00 28.46 7 GLU B CA 1
ATOM 1769 C C . GLU B 1 6 ? 75.817 36.458 101.507 1.00 26.85 7 GLU B C 1
ATOM 1770 O O . GLU B 1 6 ? 76.083 36.673 100.323 1.00 26.14 7 GLU B O 1
ATOM 1776 N N . SER B 1 7 ? 75.149 37.323 102.253 1.00 25.58 8 SER B N 1
ATOM 1777 C CA . SER B 1 7 ? 74.694 38.561 101.651 1.00 24.15 8 SER B CA 1
ATOM 1778 C C . SER B 1 7 ? 74.556 39.689 102.647 1.00 23.49 8 SER B C 1
ATOM 1779 O O . SER B 1 7 ? 74.374 39.468 103.845 1.00 24.12 8 SER B O 1
ATOM 1782 N N . ARG B 1 8 ? 74.682 40.901 102.132 1.00 21.97 9 ARG B N 1
ATOM 1783 C CA . ARG B 1 8 ? 74.507 42.095 102.925 1.00 22.69 9 ARG B CA 1
ATOM 1784 C C . ARG B 1 8 ? 73.707 43.058 102.055 1.00 22.44 9 ARG B C 1
ATOM 1785 O O . ARG B 1 8 ? 74.140 43.424 100.960 1.00 20.87 9 ARG B O 1
ATOM 1793 N N . ILE B 1 9 ? 72.521 43.429 102.534 1.00 22.02 10 ILE B N 1
ATOM 1794 C CA . ILE B 1 9 ? 71.660 44.361 101.818 1.00 20.38 10 ILE B CA 1
ATOM 1795 C C . ILE B 1 9 ? 71.756 45.682 102.565 1.00 20.17 10 ILE B C 1
ATOM 1796 O O . ILE B 1 9 ? 71.571 45.728 103.780 1.00 19.23 10 ILE B O 1
ATOM 1801 N N . HIS B 1 10 ? 72.070 46.750 101.848 1.00 19.39 11 HIS B N 1
ATOM 1802 C CA . HIS B 1 10 ? 72.194 48.048 102.485 1.00 20.64 11 HIS B CA 1
ATOM 1803 C C . HIS B 1 10 ? 71.735 49.170 101.575 1.00 19.90 11 HIS B C 1
ATOM 1804 O O . HIS B 1 10 ? 71.819 49.075 100.354 1.00 20.45 11 HIS B O 1
ATOM 1811 N N . GLY B 1 11 ? 71.265 50.247 102.185 1.00 19.79 12 GLY B N 1
ATOM 1812 C CA . GLY B 1 11 ? 70.816 51.375 101.400 1.00 18.63 12 GLY B CA 1
ATOM 1813 C C . GLY B 1 11 ? 69.824 52.167 102.212 1.00 17.83 12 GLY B C 1
ATOM 1814 O O . GLY B 1 11 ? 69.985 52.300 103.431 1.00 16.32 12 GLY B O 1
ATOM 1815 N N . ASN B 1 12 ? 68.793 52.677 101.543 1.00 16.79 13 ASN B N 1
ATOM 1816 C CA . ASN B 1 12 ? 67.771 53.460 102.226 1.00 16.65 13 ASN B CA 1
ATOM 1817 C C . ASN B 1 12 ? 66.494 53.488 101.398 1.00 16.53 13 ASN B C 1
ATOM 1818 O O . ASN B 1 12 ? 66.528 53.297 100.182 1.00 15.98 13 ASN B O 1
ATOM 1823 N N . LEU B 1 13 ? 65.366 53.711 102.065 1.00 16.35 14 LEU B N 1
ATOM 1824 C CA . LEU B 1 13 ? 64.094 53.816 101.366 1.00 15.94 14 LEU B CA 1
ATOM 1825 C C . LEU B 1 13 ? 63.442 55.128 101.832 1.00 14.12 14 LEU B C 1
ATOM 1826 O O . LEU B 1 13 ? 63.222 55.327 103.026 1.00 16.86 14 LEU B O 1
ATOM 1831 N N . ASN B 1 14 ? 63.156 56.009 100.878 1.00 15.27 15 ASN B N 1
ATOM 1832 C CA . ASN B 1 14 ? 62.575 57.318 101.160 1.00 17.49 15 ASN B CA 1
ATOM 1833 C C . ASN B 1 14 ? 63.478 58.090 102.122 1.00 19.04 15 ASN B C 1
ATOM 1834 O O . ASN B 1 14 ? 63.001 58.887 102.924 1.00 19.43 15 ASN B O 1
ATOM 1839 N N . GLY B 1 15 ? 64.781 57.818 102.049 1.00 19.67 16 GLY B N 1
ATOM 1840 C CA . GLY B 1 15 ? 65.743 58.515 102.891 1.00 20.84 16 GLY B CA 1
ATOM 1841 C C . GLY B 1 15 ? 66.121 57.866 104.209 1.00 22.45 16 GLY B C 1
ATOM 1842 O O . GLY B 1 15 ? 67.071 58.305 104.862 1.00 23.77 16 GLY B O 1
ATOM 1843 N N . GLU B 1 16 ? 65.392 56.838 104.623 1.00 20.56 17 GLU B N 1
ATOM 1844 C CA . GLU B 1 16 ? 65.704 56.173 105.877 1.00 22.43 17 GLU B CA 1
ATOM 1845 C C . GLU B 1 16 ? 66.574 54.950 105.601 1.00 23.73 17 GLU B C 1
ATOM 1846 O O . GLU B 1 16 ? 66.150 54.013 104.920 1.00 22.55 17 GLU B O 1
ATOM 1852 N N . LYS B 1 17 ? 67.787 54.973 106.140 1.00 23.24 18 LYS B N 1
ATOM 1853 C CA . LYS B 1 17 ? 68.754 53.887 105.956 1.00 23.64 18 LYS B CA 1
ATOM 1854 C C . LYS B 1 17 ? 68.350 52.583 106.608 1.00 21.61 18 LYS B C 1
ATOM 1855 O O . LYS B 1 17 ? 67.653 52.573 107.610 1.00 22.03 18 LYS B O 1
ATOM 1861 N N . PHE B 1 18 ? 68.799 51.477 106.026 1.00 20.51 19 PHE B N 1
ATOM 1862 C CA . PHE B 1 18 ? 68.527 50.164 106.578 1.00 19.42 19 PHE B CA 1
ATOM 1863 C C . PHE B 1 18 ? 69.665 49.240 106.151 1.00 19.79 19 PHE B C 1
ATOM 1864 O O . PHE B 1 18 ? 70.401 49.540 105.208 1.00 18.65 19 PHE B O 1
ATOM 1872 N N . GLU B 1 19 ? 69.823 48.138 106.865 1.00 20.30 20 GLU B N 1
ATOM 1873 C CA . GLU B 1 19 ? 70.887 47.193 106.555 1.00 22.75 20 GLU B CA 1
ATOM 1874 C C . GLU B 1 19 ? 70.535 45.819 107.087 1.00 22.74 20 GLU B C 1
ATOM 1875 O O . GLU B 1 19 ? 69.999 45.688 108.194 1.00 23.08 20 GLU B O 1
ATOM 1881 N N . LEU B 1 20 ? 70.806 44.794 106.282 1.00 21.48 21 LEU B N 1
ATOM 1882 C CA . LEU B 1 20 ? 70.548 43.422 106.687 1.00 21.92 21 LEU B CA 1
ATOM 1883 C C . LEU B 1 20 ? 71.749 42.570 106.314 1.00 22.43 21 LEU B C 1
ATOM 18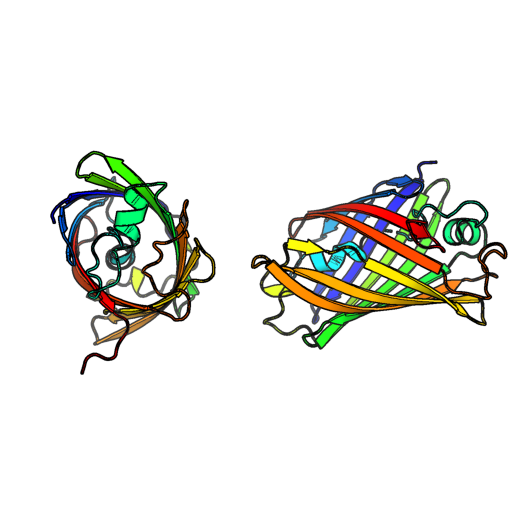84 O O . LEU B 1 20 ? 72.435 42.845 105.326 1.00 21.32 21 LEU B O 1
ATOM 1889 N N . VAL B 1 21 ? 71.995 41.537 107.112 1.00 22.76 22 VAL B N 1
ATOM 1890 C CA . VAL B 1 21 ? 73.102 40.628 106.870 1.00 22.71 22 VAL B CA 1
ATOM 1891 C C . VAL B 1 21 ? 72.617 39.216 107.128 1.00 22.81 22 VAL B C 1
ATOM 1892 O O . VAL B 1 21 ? 71.705 38.995 107.918 1.00 23.48 22 VAL B O 1
ATOM 1896 N N . GLY B 1 22 ? 73.221 38.248 106.453 1.00 21.62 23 GLY B N 1
ATOM 1897 C CA . GLY B 1 22 ? 72.799 36.881 106.649 1.00 21.16 23 GLY B CA 1
ATOM 1898 C C . GLY B 1 22 ? 73.379 36.006 105.565 1.00 20.40 23 GLY B C 1
ATOM 1899 O O . GLY B 1 22 ? 74.356 36.376 104.925 1.00 20.90 23 GLY B O 1
ATOM 1900 N N . GLY B 1 23 ? 72.773 34.852 105.358 1.00 20.70 24 GLY B N 1
ATOM 1901 C CA . GLY B 1 23 ? 73.273 33.946 104.345 1.00 22.30 24 GLY B CA 1
ATOM 1902 C C . GLY B 1 23 ? 72.452 32.686 104.353 1.00 22.46 24 GLY B C 1
ATOM 1903 O O . GLY B 1 23 ? 71.391 32.631 104.975 1.00 22.71 24 GLY B O 1
ATOM 1904 N N . GLY B 1 24 ? 72.943 31.666 103.666 1.00 22.28 25 GLY B N 1
ATOM 1905 C CA . GLY B 1 24 ? 72.216 30.420 103.605 1.00 23.13 25 GLY B CA 1
ATOM 1906 C C . GLY B 1 24 ? 72.910 29.478 102.649 1.00 23.94 25 GLY B C 1
ATOM 1907 O O . GLY B 1 24 ? 74.137 29.504 102.534 1.00 24.67 25 GLY B O 1
ATOM 1908 N N . VAL B 1 25 ? 72.130 28.666 101.948 1.00 25.01 26 VAL B N 1
ATOM 1909 C CA . VAL B 1 25 ? 72.689 27.706 101.011 1.00 26.80 26 VAL B CA 1
ATOM 1910 C C . VAL B 1 25 ? 71.949 27.674 99.680 1.00 28.80 26 VAL B C 1
ATOM 1911 O O . VAL B 1 25 ? 70.745 27.956 99.608 1.00 29.81 26 VAL B O 1
ATOM 1915 N N . GLY B 1 26 ? 72.676 27.312 98.629 1.00 29.63 27 GLY B N 1
ATOM 1916 C CA . GLY B 1 26 ? 72.077 27.231 97.313 1.00 30.91 27 GLY B CA 1
ATOM 1917 C C . GLY B 1 26 ? 72.506 25.981 96.565 1.00 33.04 27 GLY B C 1
ATOM 1918 O O . GLY B 1 26 ? 73.610 25.471 96.756 1.00 31.68 27 GLY B O 1
ATOM 1919 N N . GLU B 1 27 ? 71.613 25.488 95.716 1.00 34.79 28 GLU B N 1
ATOM 1920 C CA . GLU B 1 27 ? 71.867 24.308 94.907 1.00 38.09 28 GLU B CA 1
ATOM 1921 C C . GLU B 1 27 ? 71.133 24.550 93.595 1.00 38.59 28 GLU B C 1
ATOM 1922 O O . GLU B 1 27 ? 70.322 25.473 93.499 1.00 38.79 28 GLU B O 1
ATOM 1928 N N . GLU B 1 28 ? 71.413 23.736 92.585 1.00 38.31 29 GLU B N 1
ATOM 1929 C CA . GLU B 1 28 ? 70.764 23.903 91.293 1.00 37.77 29 GLU B CA 1
ATOM 1930 C C . GLU B 1 28 ? 69.245 23.942 91.411 1.00 35.88 29 GLU B C 1
ATOM 1931 O O . GLU B 1 28 ? 68.620 22.946 91.772 1.00 37.16 29 GLU B O 1
ATOM 1937 N N . GLY B 1 29 ? 68.658 25.103 91.127 1.00 32.08 30 GLY B N 1
ATOM 1938 C CA . GLY B 1 29 ? 67.212 25.236 91.176 1.00 27.44 30 GLY B CA 1
ATOM 1939 C C . GLY B 1 29 ? 66.573 25.684 92.485 1.00 25.64 30 GLY B C 1
ATOM 1940 O O . GLY B 1 29 ? 65.369 25.902 92.524 1.00 23.32 30 GLY B O 1
ATOM 1941 N N . ARG B 1 30 ? 67.355 25.838 93.547 1.00 25.81 31 ARG B N 1
ATOM 1942 C CA . ARG B 1 30 ? 66.794 26.234 94.841 1.00 25.94 31 ARG B CA 1
ATOM 1943 C C . ARG B 1 30 ? 67.804 26.924 95.734 1.00 26.00 31 ARG B C 1
ATOM 1944 O O . ARG B 1 30 ? 68.993 26.605 95.707 1.00 26.09 31 ARG B O 1
ATOM 1952 N N . LEU B 1 31 ? 67.326 27.879 96.524 1.00 24.05 32 LEU B N 1
ATOM 1953 C CA . LEU B 1 31 ? 68.187 28.571 97.463 1.00 23.07 32 LEU B CA 1
ATOM 1954 C C . LEU B 1 31 ? 67.381 28.864 98.709 1.00 22.77 32 LEU B C 1
ATOM 1955 O O . LEU B 1 31 ? 66.147 28.896 98.676 1.00 22.21 32 LEU B O 1
ATOM 1960 N N . GLU B 1 32 ? 68.082 29.030 99.819 1.00 23.62 33 GLU B N 1
ATOM 1961 C CA . GLU B 1 32 ? 67.427 29.323 101.082 1.00 25.12 33 GLU B CA 1
ATOM 1962 C C . GLU B 1 32 ? 68.292 30.348 101.756 1.00 23.05 33 GLU B C 1
ATOM 1963 O O . GLU B 1 32 ? 69.512 30.205 101.801 1.00 23.81 33 GLU B O 1
ATOM 1969 N N . ILE B 1 33 ? 67.672 31.398 102.278 1.00 22.30 34 ILE B N 1
ATOM 1970 C CA . ILE B 1 33 ? 68.451 32.438 102.908 1.00 20.86 34 ILE B CA 1
ATOM 1971 C C . ILE B 1 33 ? 67.684 33.105 104.052 1.00 21.98 34 ILE B C 1
ATOM 1972 O O . ILE B 1 33 ? 66.457 33.225 104.012 1.00 20.76 34 ILE B O 1
ATOM 1977 N N . GLU B 1 34 ? 68.425 33.490 105.085 1.00 22.00 35 GLU B N 1
ATOM 1978 C CA . GLU B 1 34 ? 67.863 34.143 106.259 1.00 23.24 35 GLU B CA 1
ATOM 1979 C C . GLU B 1 34 ? 68.727 35.353 106.547 1.00 22.53 35 GLU B C 1
ATOM 1980 O O . GLU B 1 34 ? 69.954 35.281 106.499 1.00 22.85 35 GLU B O 1
ATOM 1986 N N . MET B 1 35 ? 68.094 36.483 106.829 1.00 20.91 36 MET B N 1
ATOM 1987 C CA . MET B 1 35 ? 68.862 37.681 107.099 1.00 21.46 36 MET B CA 1
ATOM 1988 C C . MET B 1 35 ? 68.172 38.494 108.179 1.00 21.81 36 MET B C 1
ATOM 1989 O O . MET B 1 35 ? 66.959 38.422 108.336 1.00 22.29 36 MET B O 1
ATOM 1994 N N . LYS B 1 36 ? 68.950 39.254 108.932 1.00 23.23 37 LYS B N 1
ATOM 1995 C CA . LYS B 1 36 ? 68.365 40.072 109.977 1.00 25.12 37 LYS B CA 1
ATOM 1996 C C . LYS B 1 36 ? 68.823 41.507 109.867 1.00 24.63 37 LYS B C 1
ATOM 1997 O O . LYS B 1 36 ? 69.916 41.797 109.378 1.00 23.28 37 LYS B O 1
ATOM 2003 N N . THR B 1 37 ? 67.962 42.419 110.301 1.00 24.91 38 THR B N 1
ATOM 2004 C CA . THR B 1 37 ? 68.280 43.832 110.242 1.00 25.56 38 THR B CA 1
ATOM 2005 C C . THR B 1 37 ? 69.294 44.188 111.315 1.00 27.10 38 THR B C 1
ATOM 2006 O O . THR B 1 37 ? 69.389 43.526 112.347 1.00 26.05 38 THR B O 1
ATOM 2010 N N . LYS B 1 38 ? 70.054 45.239 111.061 1.00 29.63 39 LYS B N 1
ATOM 2011 C CA . LYS B 1 38 ? 71.022 45.707 112.026 1.00 33.19 39 LYS B CA 1
ATOM 2012 C C . LYS B 1 38 ? 70.478 47.012 112.606 1.00 35.37 39 LYS B C 1
ATOM 2013 O O . LYS B 1 38 ? 69.857 47.799 111.889 1.00 35.87 39 LYS B O 1
ATOM 2019 N N . ASP B 1 39 ? 70.681 47.212 113.907 1.00 36.43 40 ASP B N 1
ATOM 2020 C CA . ASP B 1 39 ? 70.253 48.424 114.612 1.00 37.28 40 ASP B CA 1
ATOM 2021 C C . ASP B 1 39 ? 68.770 48.574 114.942 1.00 36.90 40 ASP B C 1
ATOM 2022 O O . ASP B 1 39 ? 68.421 48.913 116.075 1.00 37.05 40 ASP B O 1
ATOM 2027 N N . LYS B 1 40 ? 67.897 48.347 113.964 1.00 34.48 41 LYS B N 1
ATOM 2028 C CA . LYS B 1 40 ? 66.466 48.501 114.205 1.00 33.00 41 LYS B CA 1
ATOM 2029 C C . LYS B 1 40 ? 65.611 47.744 113.196 1.00 31.26 41 LYS B C 1
ATOM 2030 O O . LYS B 1 40 ? 66.095 47.336 112.138 1.00 31.05 41 LYS B O 1
ATOM 2036 N N . PRO B 1 41 ? 64.326 47.541 113.515 1.00 28.99 42 PRO B N 1
ATOM 2037 C CA . PRO B 1 41 ? 63.427 46.841 112.594 1.00 26.68 42 PRO B CA 1
ATOM 2038 C C . PRO B 1 41 ? 63.223 47.663 111.329 1.00 24.43 42 PRO B C 1
ATOM 2039 O O . PRO B 1 41 ? 63.464 48.876 111.321 1.00 22.65 42 PRO B O 1
ATOM 2043 N N . LEU B 1 42 ? 62.786 47.005 110.261 1.00 21.06 43 LEU B N 1
ATOM 2044 C CA . LEU B 1 42 ? 62.541 47.697 109.002 1.00 20.04 43 LEU B CA 1
ATOM 2045 C C . LEU B 1 42 ? 61.339 48.619 109.173 1.00 18.89 43 LEU B C 1
ATOM 2046 O O . LEU B 1 42 ? 60.396 48.279 109.890 1.00 16.98 43 LEU B O 1
ATOM 2051 N N . ALA B 1 43 ? 61.367 49.759 108.492 1.00 19.04 44 ALA B N 1
ATOM 2052 C CA . ALA B 1 43 ? 60.270 50.723 108.566 1.00 20.83 44 ALA B CA 1
ATOM 2053 C C . ALA B 1 43 ? 59.264 50.511 107.429 1.00 19.91 44 ALA B C 1
ATOM 2054 O O . ALA B 1 43 ? 58.371 51.330 107.212 1.00 18.96 44 ALA B O 1
ATOM 2056 N N . PHE B 1 44 ? 59.426 49.416 106.695 1.00 18.34 45 PHE B N 1
ATOM 2057 C CA . PHE B 1 44 ? 58.532 49.094 105.599 1.00 16.40 45 PHE B CA 1
ATOM 2058 C C . PHE B 1 44 ? 58.397 47.577 105.497 1.00 17.34 45 PHE B C 1
ATOM 2059 O O . PHE B 1 44 ? 59.061 46.846 106.230 1.00 16.98 45 PHE B O 1
ATOM 2067 N N . SER B 1 45 ? 57.517 47.110 104.616 1.00 15.90 46 SER B N 1
ATOM 2068 C CA . SER B 1 45 ? 57.277 45.678 104.457 1.00 15.15 46 SER B CA 1
ATOM 2069 C C . SER B 1 45 ? 58.542 44.899 104.121 1.00 14.89 46 SER B C 1
ATOM 2070 O O . SER B 1 45 ? 59.245 45.225 103.171 1.00 15.87 46 SER B O 1
ATOM 2073 N N . PRO B 1 46 ? 58.843 43.860 104.906 1.00 13.69 47 PRO B N 1
ATOM 2074 C CA . PRO B 1 46 ? 60.017 43.022 104.630 1.00 14.59 47 PRO B CA 1
ATOM 2075 C C . PRO B 1 46 ? 59.896 42.332 103.275 1.00 14.91 47 PRO B C 1
ATOM 2076 O O . PRO B 1 46 ? 60.901 41.953 102.671 1.00 14.45 47 PRO B O 1
ATOM 2080 N N . PHE B 1 47 ? 58.664 42.198 102.793 1.00 14.10 48 PHE B N 1
ATOM 2081 C CA . PHE B 1 47 ? 58.421 41.549 101.512 1.00 15.32 48 PHE B CA 1
ATOM 2082 C C . PHE B 1 47 ? 59.043 42.327 100.357 1.00 14.27 48 PHE B C 1
ATOM 2083 O O . PHE B 1 47 ? 59.331 41.763 99.304 1.00 13.49 48 PHE B O 1
ATOM 2091 N N . LEU B 1 48 ? 59.271 43.622 100.561 1.00 14.70 49 LEU B N 1
ATOM 2092 C CA . LEU B 1 48 ? 59.880 44.437 99.514 1.00 14.09 49 LEU B CA 1
ATOM 2093 C C . LEU B 1 48 ? 61.339 44.035 99.309 1.00 13.00 49 LEU B C 1
ATOM 2094 O O . LEU B 1 48 ? 61.940 44.344 98.274 1.00 14.09 49 LEU B O 1
ATOM 2099 N N . LEU B 1 49 ? 61.914 43.347 100.293 1.00 14.43 50 LEU B N 1
ATOM 2100 C CA . LEU B 1 49 ? 63.313 42.926 100.191 1.00 15.12 50 LEU B CA 1
ATOM 2101 C C . LEU B 1 49 ? 63.482 41.463 99.793 1.00 14.53 50 LEU B C 1
ATOM 2102 O O . LEU B 1 49 ? 64.602 41.002 99.619 1.00 16.68 50 LEU B O 1
ATOM 2107 N N . SER B 1 50 ? 62.382 40.734 99.665 1.00 15.22 51 SER B N 1
ATOM 2108 C CA . SER B 1 50 ? 62.463 39.326 99.283 1.00 16.88 51 SER B CA 1
ATOM 2109 C C . SER B 1 50 ? 63.309 39.126 98.022 1.00 16.87 51 SER B C 1
ATOM 2110 O O . SER B 1 50 ? 64.231 38.305 98.010 1.00 15.83 51 SER B O 1
ATOM 2113 N N . HIS B 1 51 ? 63.011 39.880 96.965 1.00 14.65 52 HIS B N 1
ATOM 2114 C CA . HIS B 1 51 ? 63.772 39.737 95.723 1.00 13.73 52 HIS B CA 1
ATOM 2115 C C . HIS B 1 51 ? 65.160 40.338 95.793 1.00 13.34 52 HIS B C 1
ATOM 2116 O O . HIS B 1 51 ? 65.961 40.174 94.873 1.00 14.60 52 HIS B O 1
ATOM 2123 N N . CYS B 1 52 ? 65.444 41.059 96.874 1.00 13.13 53 CYS B N 1
ATOM 2124 C CA . CYS B 1 52 ? 66.772 41.613 97.060 1.00 13.56 53 CYS B CA 1
ATOM 2125 C C . CYS B 1 52 ? 67.621 40.521 97.726 1.00 15.74 53 CYS B C 1
ATOM 2126 O O . CYS B 1 52 ? 68.848 40.517 97.608 1.00 17.49 53 CYS B O 1
ATOM 2129 N N . MET B 1 53 ? 66.959 39.606 98.432 1.00 16.89 54 MET B N 1
ATOM 2130 C CA . MET B 1 53 ? 67.664 38.515 99.126 1.00 18.91 54 MET B CA 1
ATOM 2131 C C . MET B 1 53 ? 68.079 37.359 98.206 1.00 19.22 54 MET B C 1
ATOM 2132 O O . MET B 1 53 ? 69.174 36.831 98.316 1.00 21.11 54 MET B O 1
ATOM 2156 N N . PHE B 1 55 ? 70.316 35.718 93.778 1.00 16.65 58 PHE B N 1
ATOM 2157 C CA . PHE B 1 55 ? 71.394 34.852 93.275 1.00 18.07 58 PHE B CA 1
ATOM 2158 C C . PHE B 1 55 ? 70.872 34.053 92.096 1.00 17.87 58 PHE B C 1
ATOM 2159 O O . PHE B 1 55 ? 70.335 32.956 92.253 1.00 18.45 58 PHE B O 1
ATOM 2167 N N . TYR B 1 56 ? 71.015 34.621 90.906 1.00 16.74 59 TYR B N 1
ATOM 2168 C CA . TYR B 1 56 ? 70.543 33.959 89.703 1.00 17.53 59 TYR B CA 1
ATOM 2169 C C . TYR B 1 56 ? 71.294 32.639 89.483 1.00 17.87 59 TYR B C 1
ATOM 2170 O O . TYR B 1 56 ? 70.816 31.764 88.776 1.00 16.62 59 TYR B O 1
ATOM 2179 N N . HIS B 1 57 ? 72.460 32.509 90.104 1.00 19.75 60 HIS B N 1
ATOM 2180 C CA . HIS B 1 57 ? 73.257 31.288 89.968 1.00 21.65 60 HIS B CA 1
ATOM 2181 C C . HIS B 1 57 ? 72.465 30.013 90.230 1.00 24.00 60 HIS B C 1
ATOM 2182 O O . HIS B 1 57 ? 72.727 28.978 89.616 1.00 26.31 60 HIS B O 1
ATOM 2189 N N . PHE B 1 58 ? 71.491 30.080 91.131 1.00 24.60 61 PHE B N 1
ATOM 2190 C CA . PHE B 1 58 ? 70.737 28.892 91.508 1.00 25.44 61 PHE B CA 1
ATOM 2191 C C . PHE B 1 58 ? 69.469 28.558 90.755 1.00 26.25 61 PHE B C 1
ATOM 2192 O O . PHE B 1 58 ? 68.459 28.151 91.329 1.00 27.40 61 PHE B O 1
ATOM 2200 N N . ALA B 1 59 ? 69.532 28.718 89.442 1.00 26.27 62 ALA B N 1
ATOM 2201 C CA . ALA B 1 59 ? 68.405 28.388 88.597 1.00 26.09 62 ALA B CA 1
ATOM 2202 C C . ALA B 1 59 ? 68.795 27.115 87.861 1.00 25.48 62 ALA B C 1
ATOM 2203 O O . ALA B 1 59 ? 69.971 26.890 87.598 1.00 25.52 62 ALA B O 1
ATOM 2205 N N . SER B 1 60 ? 67.818 26.280 87.546 1.00 25.79 63 SER B N 1
ATOM 2206 C CA . SER B 1 60 ? 68.108 25.076 86.786 1.00 27.63 63 SER B CA 1
ATOM 2207 C C . SER B 1 60 ? 67.971 25.485 85.323 1.00 28.43 63 SER B C 1
ATOM 2208 O O . SER B 1 60 ? 67.172 26.365 84.994 1.00 27.69 63 SER B O 1
ATOM 2211 N N . PHE B 1 61 ? 68.760 24.870 84.451 1.00 29.04 64 PHE B N 1
ATOM 2212 C CA . PHE B 1 61 ? 68.710 25.196 83.031 1.00 29.44 64 PHE B CA 1
ATOM 2213 C C . PHE B 1 61 ? 68.274 23.981 82.224 1.00 31.75 64 PHE B C 1
ATOM 2214 O O . PHE B 1 61 ? 68.470 22.837 82.647 1.00 31.71 64 PHE B O 1
ATOM 2222 N N . PRO B 1 62 ? 67.664 24.210 81.051 1.00 31.81 65 PRO B N 1
ATOM 2223 C CA . PRO B 1 62 ? 67.198 23.095 80.222 1.00 32.89 65 PRO B CA 1
ATOM 2224 C C . PRO B 1 62 ? 68.384 22.331 79.639 1.00 33.00 65 PRO B C 1
ATOM 2225 O O . PRO B 1 62 ? 69.478 22.883 79.523 1.00 31.89 65 PRO B O 1
ATOM 2229 N N . LYS B 1 63 ? 68.181 21.061 79.297 1.00 35.26 66 LYS B N 1
ATOM 2230 C CA . LYS B 1 63 ? 69.271 20.271 78.721 1.00 36.88 66 LYS B CA 1
ATOM 2231 C C . LYS B 1 63 ? 69.800 20.969 77.481 1.00 36.55 66 LYS B C 1
ATOM 2232 O O . LYS B 1 63 ? 69.028 21.361 76.610 1.00 36.09 66 LYS B O 1
ATOM 2238 N N . GLY B 1 64 ? 71.114 21.147 77.412 1.00 37.32 67 GLY B N 1
ATOM 2239 C CA . GLY B 1 64 ? 71.690 21.792 76.248 1.00 38.48 67 GLY B CA 1
ATOM 2240 C C . GLY B 1 64 ? 72.132 23.226 76.454 1.00 39.63 67 GLY B C 1
ATOM 2241 O O . GLY B 1 64 ? 72.831 23.792 75.607 1.00 40.52 67 GLY B O 1
ATOM 2242 N N . THR B 1 65 ? 71.723 23.832 77.564 1.00 38.62 68 THR B N 1
ATOM 2243 C CA . THR B 1 65 ? 72.113 25.209 77.848 1.00 37.25 68 THR B CA 1
ATOM 2244 C C . THR B 1 65 ? 72.874 25.241 79.165 1.00 36.31 68 THR B C 1
ATOM 2245 O O . THR B 1 65 ? 72.375 24.773 80.186 1.00 36.38 68 THR B O 1
ATOM 2249 N N . LYS B 1 66 ? 74.084 25.785 79.143 1.00 34.91 69 LYS B N 1
ATOM 2250 C CA . LYS B 1 66 ? 74.885 25.840 80.356 1.00 34.75 69 LYS B CA 1
ATOM 2251 C C . LYS B 1 66 ? 74.450 26.984 81.261 1.00 32.71 69 LYS B C 1
ATOM 2252 O O . LYS B 1 66 ? 74.120 28.074 80.786 1.00 33.07 69 LYS B O 1
ATOM 2258 N N . ASN B 1 67 ? 74.444 26.730 82.565 1.00 30.00 70 ASN B N 1
ATOM 2259 C CA . ASN B 1 67 ? 74.062 27.759 83.523 1.00 27.56 70 ASN B CA 1
ATOM 2260 C C . ASN B 1 67 ? 75.043 28.896 83.296 1.00 25.53 70 ASN B C 1
ATOM 2261 O O . ASN B 1 67 ? 76.210 28.808 83.675 1.00 26.64 70 ASN B O 1
ATOM 2266 N N . ILE B 1 68 ? 74.568 29.967 82.671 1.00 24.19 71 ILE B N 1
ATOM 2267 C CA . ILE B 1 68 ? 75.425 31.109 82.347 1.00 21.45 71 ILE B CA 1
ATOM 2268 C C . ILE B 1 68 ? 75.989 31.902 83.521 1.00 20.94 71 ILE B C 1
ATOM 2269 O O . ILE B 1 68 ? 77.022 32.558 83.390 1.00 20.26 71 ILE B O 1
ATOM 2274 N N . TYR B 1 69 ? 75.308 31.860 84.659 1.00 21.29 72 TYR B N 1
ATOM 2275 C CA . TYR B 1 69 ? 75.763 32.603 85.824 1.00 20.42 72 TYR B CA 1
ATOM 2276 C C . TYR B 1 69 ? 76.933 31.881 86.487 1.00 22.16 72 TYR B C 1
ATOM 2277 O O . TYR B 1 69 ? 77.935 32.509 86.855 1.00 22.09 72 TYR B O 1
ATOM 2286 N N . LEU B 1 70 ? 76.798 30.568 86.644 1.00 24.27 73 LEU B N 1
ATOM 2287 C CA . LEU B 1 70 ? 77.870 29.765 87.236 1.00 27.08 73 LEU B CA 1
ATOM 2288 C C . LEU B 1 70 ? 79.077 29.777 86.306 1.00 28.64 73 LEU B C 1
ATOM 2289 O O . LEU B 1 70 ? 80.223 29.816 86.758 1.00 30.54 73 LEU B O 1
ATOM 2294 N N . HIS B 1 71 ? 78.820 29.758 85.002 1.00 30.26 74 HIS B N 1
ATOM 2295 C CA . HIS B 1 71 ? 79.905 29.794 84.030 1.00 30.10 74 HIS B CA 1
ATOM 2296 C C . HIS B 1 71 ? 80.661 31.110 84.150 1.00 29.69 74 HIS B C 1
ATOM 2297 O O . HIS B 1 71 ? 81.887 31.149 84.026 1.00 27.57 74 HIS B O 1
ATOM 2304 N N . ALA B 1 72 ? 79.923 32.192 84.398 1.00 28.35 75 ALA B N 1
ATOM 2305 C CA . ALA B 1 72 ? 80.528 33.511 84.543 1.00 27.79 75 ALA B CA 1
ATOM 2306 C C . ALA B 1 72 ? 81.319 33.616 85.839 1.00 28.44 75 ALA B C 1
ATOM 2307 O O . ALA B 1 72 ? 82.326 34.324 85.905 1.00 27.98 75 ALA B O 1
ATOM 2309 N N . ALA B 1 73 ? 80.842 32.931 86.874 1.00 29.60 76 ALA B N 1
ATOM 2310 C CA . ALA B 1 73 ? 81.501 32.957 88.178 1.00 32.11 76 ALA B CA 1
ATOM 2311 C C . ALA B 1 73 ? 82.879 32.299 88.084 1.00 34.58 76 ALA B C 1
ATOM 2312 O O . ALA B 1 73 ? 83.742 32.520 88.927 1.00 35.21 76 ALA B O 1
ATOM 2314 N N . THR B 1 74 ? 83.069 31.491 87.047 1.00 37.60 77 THR B N 1
ATOM 2315 C CA . THR B 1 74 ? 84.332 30.794 86.821 1.00 40.34 77 THR B CA 1
ATOM 2316 C C . THR B 1 74 ? 85.277 31.680 86.006 1.00 41.34 77 THR B C 1
ATOM 2317 O O . THR B 1 74 ? 86.436 31.324 85.774 1.00 41.63 77 THR B O 1
ATOM 2321 N N . ASN B 1 75 ? 84.780 32.840 85.579 1.00 42.62 78 ASN B N 1
ATOM 2322 C CA . ASN B 1 75 ? 85.591 33.764 84.790 1.00 42.53 78 ASN B CA 1
ATOM 2323 C C . ASN B 1 75 ? 84.959 35.152 84.676 1.00 41.06 78 ASN B C 1
ATOM 2324 O O . ASN B 1 75 ? 83.957 35.329 83.981 1.00 42.71 78 ASN B O 1
ATOM 2329 N N . GLY B 1 76 ? 85.549 36.128 85.358 1.00 38.24 79 GLY B N 1
ATOM 2330 C CA . GLY B 1 76 ? 85.060 37.493 85.289 1.00 35.21 79 GLY B CA 1
ATOM 2331 C C . GLY B 1 76 ? 83.790 37.820 86.056 1.00 32.23 79 GLY B C 1
ATOM 2332 O O . GLY B 1 76 ? 83.679 38.902 86.620 1.00 33.17 79 GLY B O 1
ATOM 2333 N N . GLY B 1 77 ? 82.830 36.901 86.066 1.00 29.86 80 GLY B N 1
ATOM 2334 C CA . GLY B 1 77 ? 81.587 37.144 86.779 1.00 26.86 80 GLY B CA 1
ATOM 2335 C C . GLY B 1 77 ? 80.642 38.076 86.029 1.00 24.80 80 GLY B C 1
ATOM 2336 O O . GLY B 1 77 ? 80.781 38.287 84.822 1.00 23.03 80 GLY B O 1
ATOM 2337 N N . TYR B 1 78 ? 79.684 38.644 86.753 1.00 23.15 81 TYR B N 1
ATOM 2338 C CA . TYR B 1 78 ? 78.704 39.543 86.155 1.00 21.73 81 TYR B CA 1
ATOM 2339 C C . TYR B 1 78 ? 78.056 40.376 87.252 1.00 21.55 81 TYR B C 1
ATOM 2340 O O . TYR B 1 78 ? 78.176 40.065 88.431 1.00 19.28 81 TYR B O 1
ATOM 2349 N N . THR B 1 79 ? 77.357 41.430 86.856 1.00 20.13 82 THR B N 1
ATOM 2350 C CA . THR B 1 79 ? 76.642 42.261 87.818 1.00 20.18 82 THR B CA 1
ATOM 2351 C C . THR B 1 79 ? 75.197 42.317 87.341 1.00 20.07 82 THR B C 1
ATOM 2352 O O . THR B 1 79 ? 74.912 42.020 86.177 1.00 19.32 82 THR B O 1
ATOM 2356 N N . ASN B 1 80 ? 74.280 42.637 88.245 1.00 17.36 83 ASN B N 1
ATOM 2357 C CA . ASN B 1 80 ? 72.880 42.774 87.862 1.00 16.97 83 ASN B CA 1
ATOM 2358 C C . ASN B 1 80 ? 72.435 44.101 88.442 1.00 16.67 83 ASN B C 1
ATOM 2359 O O . ASN B 1 80 ? 72.758 44.415 89.586 1.00 16.42 83 ASN B O 1
ATOM 2364 N N . THR B 1 81 ? 71.718 44.887 87.644 1.00 16.79 84 THR B N 1
ATOM 2365 C CA . THR B 1 81 ? 71.207 46.170 88.103 1.00 16.90 84 THR B CA 1
ATOM 2366 C C . THR B 1 81 ? 69.723 46.117 87.797 1.00 16.25 84 THR B C 1
ATOM 2367 O O . THR B 1 81 ? 69.328 45.912 86.644 1.00 15.75 84 THR B O 1
ATOM 2371 N N . ARG B 1 82 ? 68.911 46.295 88.835 1.00 15.01 85 ARG B N 1
ATOM 2372 C CA . ARG B 1 82 ? 67.467 46.211 88.709 1.00 13.42 85 ARG B CA 1
ATOM 2373 C C . ARG B 1 82 ? 66.755 47.520 89.017 1.00 12.34 85 ARG B C 1
ATOM 2374 O O . ARG B 1 82 ? 67.226 48.326 89.819 1.00 13.69 85 ARG B O 1
ATOM 2382 N N . LYS B 1 83 ? 65.622 47.729 88.366 1.00 12.06 86 LYS B N 1
ATOM 2383 C CA . LYS B 1 83 ? 64.804 48.900 88.679 1.00 12.28 86 LYS B CA 1
ATOM 2384 C C . LYS B 1 83 ? 63.359 48.429 88.676 1.00 10.57 86 LYS B C 1
ATOM 2385 O O . LYS B 1 83 ? 62.887 47.894 87.676 1.00 12.32 86 LYS B O 1
ATOM 2391 N N . GLU B 1 84 ? 62.675 48.581 89.810 1.00 10.07 87 GLU B N 1
ATOM 2392 C CA . GLU B 1 84 ? 61.281 48.195 89.902 1.00 10.78 87 GLU B CA 1
ATOM 2393 C C . GLU B 1 84 ? 60.480 49.502 89.981 1.00 11.27 87 GLU B C 1
ATOM 2394 O O . GLU B 1 84 ? 60.793 50.367 90.793 1.00 11.67 87 GLU B O 1
ATOM 2400 N N . ILE B 1 85 ? 59.476 49.646 89.128 1.00 11.88 88 ILE B N 1
ATOM 2401 C CA . ILE B 1 85 ? 58.636 50.850 89.156 1.00 11.78 88 ILE B CA 1
ATOM 2402 C C . ILE B 1 85 ? 57.250 50.388 89.585 1.00 10.69 88 ILE B C 1
ATOM 2403 O O . ILE B 1 85 ? 56.553 49.710 88.822 1.00 11.15 88 ILE B O 1
ATOM 2408 N N . TYR B 1 86 ? 56.870 50.727 90.815 1.00 10.05 89 TYR B N 1
ATOM 2409 C CA . TYR B 1 86 ? 55.577 50.323 91.352 1.00 11.25 89 TYR B CA 1
ATOM 2410 C C . TYR B 1 86 ? 54.456 51.227 90.852 1.00 11.78 89 TYR B C 1
ATOM 2411 O O . TYR B 1 86 ? 54.671 52.395 90.545 1.00 10.36 89 TYR B O 1
ATOM 2420 N N . GLU B 1 87 ? 53.266 50.652 90.745 1.00 11.16 90 GLU B N 1
ATOM 2421 C CA . GLU B 1 87 ? 52.109 51.371 90.226 1.00 11.71 90 GLU B CA 1
ATOM 2422 C C . GLU B 1 87 ? 51.765 52.629 91.010 1.00 12.64 90 GLU B C 1
ATOM 2423 O O . GLU B 1 87 ? 51.071 53.501 90.482 1.00 13.68 90 GLU B O 1
ATOM 2429 N N . ASP B 1 88 ? 52.225 52.732 92.255 1.00 11.88 91 ASP B N 1
ATOM 2430 C CA . ASP B 1 88 ? 51.923 53.926 93.052 1.00 12.64 91 ASP B CA 1
ATOM 2431 C C . ASP B 1 88 ? 53.065 54.934 93.071 1.00 12.68 91 ASP B C 1
ATOM 2432 O O . ASP B 1 88 ? 53.080 55.856 93.887 1.00 12.44 91 ASP B O 1
ATOM 2437 N N . GLY B 1 89 ? 54.009 54.770 92.149 1.00 12.01 92 GLY B N 1
ATOM 2438 C CA . GLY B 1 89 ? 55.123 55.706 92.058 1.00 12.70 92 GLY B CA 1
ATOM 2439 C C . GLY B 1 89 ? 56.417 55.282 92.742 1.00 13.17 92 GLY B C 1
ATOM 2440 O O . GLY B 1 89 ? 57.488 55.830 92.448 1.00 13.12 92 GLY B O 1
ATOM 2441 N N . GLY B 1 90 ? 56.325 54.328 93.659 1.00 11.33 93 GLY B N 1
ATOM 2442 C CA . GLY B 1 90 ? 57.519 53.862 94.352 1.00 12.46 93 GLY B CA 1
ATOM 2443 C C . GLY B 1 90 ? 58.519 53.302 93.355 1.00 11.73 93 GLY B C 1
ATOM 2444 O O . GLY B 1 90 ? 58.128 52.653 92.389 1.00 11.33 93 GLY B O 1
ATOM 2445 N N . ILE B 1 91 ? 59.805 53.586 93.562 1.00 12.98 94 ILE B N 1
ATOM 2446 C CA . ILE B 1 91 ? 60.845 53.082 92.670 1.00 12.35 94 ILE B CA 1
ATOM 2447 C C . ILE B 1 91 ? 61.925 52.437 93.535 1.00 13.30 94 ILE B C 1
ATOM 2448 O O . ILE B 1 91 ? 62.381 53.028 94.510 1.00 13.69 94 ILE B O 1
ATOM 2453 N N . LEU B 1 92 ? 62.307 51.209 93.190 1.00 13.24 95 LEU B N 1
ATOM 2454 C CA . LEU B 1 92 ? 63.326 50.486 93.939 1.00 13.77 95 LEU B CA 1
ATOM 2455 C C . LEU B 1 92 ? 64.468 50.210 92.979 1.00 13.69 95 LEU B C 1
ATOM 2456 O O . LEU B 1 92 ? 64.274 49.537 91.969 1.00 14.13 95 LEU B O 1
ATOM 2461 N N . GLU B 1 93 ? 65.643 50.749 93.285 1.00 14.07 96 GLU B N 1
ATOM 2462 C CA . GLU B 1 93 ? 66.825 50.558 92.450 1.00 15.44 96 GLU B CA 1
ATOM 2463 C C . GLU B 1 93 ? 67.762 49.646 93.226 1.00 16.20 96 GLU B C 1
ATOM 2464 O O . GLU B 1 93 ? 68.110 49.937 94.375 1.00 15.76 96 GLU B O 1
ATOM 2470 N N . VAL B 1 94 ? 68.167 48.547 92.598 1.00 16.86 97 VAL B N 1
ATOM 2471 C CA . VAL B 1 94 ? 69.018 47.570 93.268 1.00 16.88 97 VAL B CA 1
ATOM 2472 C C . VAL B 1 94 ? 70.220 47.176 92.417 1.00 18.17 97 VAL B C 1
ATOM 2473 O O . VAL B 1 94 ? 70.072 46.823 91.244 1.00 17.10 97 VAL B O 1
ATOM 2477 N N . ASN B 1 95 ? 71.402 47.251 93.017 1.00 18.59 98 ASN B N 1
ATOM 2478 C CA . ASN B 1 95 ? 72.637 46.875 92.340 1.00 21.01 98 ASN B CA 1
ATOM 2479 C C . ASN B 1 95 ? 73.216 45.669 93.059 1.00 19.69 98 ASN B C 1
ATOM 2480 O O . ASN B 1 95 ? 73.480 45.727 94.261 1.00 18.02 98 ASN B O 1
ATOM 2485 N N . PHE B 1 96 ? 73.386 44.579 92.312 1.00 19.63 99 PHE B N 1
ATOM 2486 C CA . PHE B 1 96 ? 73.925 43.331 92.846 1.00 19.12 99 PHE B CA 1
ATOM 2487 C C . PHE B 1 96 ? 75.359 43.115 92.373 1.00 19.63 99 PHE B C 1
ATOM 2488 O O . PHE B 1 96 ? 75.631 43.123 91.170 1.00 17.26 99 PHE B O 1
ATOM 2496 N N . ARG B 1 97 ? 76.273 42.925 93.320 1.00 21.20 100 ARG B N 1
ATOM 2497 C CA . ARG B 1 97 ? 77.674 42.669 92.998 1.00 23.22 100 ARG B CA 1
ATOM 2498 C C . ARG B 1 97 ? 78.058 41.425 93.778 1.00 22.86 100 ARG B C 1
ATOM 2499 O O . ARG B 1 97 ? 77.606 41.227 94.904 1.00 21.23 100 ARG B O 1
ATOM 2507 N N . TYR B 1 98 ? 78.886 40.579 93.180 1.00 23.50 101 TYR B N 1
ATOM 2508 C CA . TYR B 1 98 ? 79.274 39.350 93.844 1.00 23.42 101 TYR B CA 1
ATOM 2509 C C . TYR B 1 98 ? 80.779 39.154 93.929 1.00 24.32 101 TYR B C 1
ATOM 2510 O O . TYR B 1 98 ? 81.542 39.726 93.160 1.00 24.27 101 TYR B O 1
ATOM 2519 N N . THR B 1 99 ? 81.184 38.350 94.902 1.00 25.91 102 THR B N 1
ATOM 2520 C CA . THR B 1 99 ? 82.585 37.985 95.096 1.00 27.21 102 THR B CA 1
ATOM 2521 C C . THR B 1 99 ? 82.489 36.488 95.331 1.00 26.13 102 THR B C 1
ATOM 2522 O O . THR B 1 99 ? 81.502 36.003 95.885 1.00 25.23 102 THR B O 1
ATOM 2526 N N . TYR B 1 100 ? 83.493 35.742 94.893 1.00 26.73 103 TYR B N 1
ATOM 2527 C CA . TYR B 1 100 ? 83.438 34.306 95.066 1.00 26.72 103 TYR B CA 1
ATOM 2528 C C . TYR B 1 100 ? 84.635 33.774 95.829 1.00 26.60 103 TYR B C 1
ATOM 2529 O O . TYR B 1 100 ? 85.743 34.297 95.731 1.00 26.05 103 TYR B O 1
ATOM 2538 N N . GLU B 1 101 ? 84.376 32.739 96.608 1.00 27.43 104 GLU B N 1
ATOM 2539 C CA . GLU B 1 101 ? 85.398 32.065 97.392 1.00 29.27 104 GLU B CA 1
ATOM 2540 C C . GLU B 1 101 ? 85.097 30.611 97.117 1.00 29.58 104 GLU B C 1
ATOM 2541 O O . GLU B 1 101 ? 84.032 30.300 96.580 1.00 30.07 104 GLU B O 1
ATOM 2547 N N . PHE B 1 102 ? 86.012 29.712 97.464 1.00 30.28 105 PHE B N 1
ATOM 2548 C CA . PHE B 1 102 ? 85.743 28.306 97.218 1.00 29.50 105 PHE B CA 1
ATOM 2549 C C . PHE B 1 102 ? 84.392 27.959 97.825 1.00 29.27 105 PHE B C 1
ATOM 2550 O O . PHE B 1 102 ? 84.145 28.208 99.000 1.00 31.82 105 PHE B O 1
ATOM 2558 N N . ASN B 1 103 ? 83.517 27.389 97.016 1.00 28.58 106 ASN B N 1
ATOM 2559 C CA . ASN B 1 103 ? 82.193 26.992 97.471 1.00 27.77 106 ASN B CA 1
ATOM 2560 C C . ASN B 1 103 ? 81.320 28.075 98.124 1.00 27.12 106 ASN B C 1
ATOM 2561 O O . ASN B 1 103 ? 80.360 27.747 98.813 1.00 26.81 106 ASN B O 1
ATOM 2566 N N . LYS B 1 104 ? 81.638 29.348 97.919 1.00 26.95 107 LYS B N 1
ATOM 2567 C CA . LYS B 1 104 ? 80.822 30.409 98.515 1.00 26.87 107 LYS B CA 1
ATOM 2568 C C . LYS B 1 104 ? 80.613 31.617 97.617 1.00 25.52 107 LYS B C 1
ATOM 2569 O O . LYS B 1 104 ? 81.547 32.100 96.980 1.00 26.57 107 LYS B O 1
ATOM 2575 N N . ILE B 1 105 ? 79.377 32.105 97.587 1.00 24.97 108 ILE B N 1
ATOM 2576 C CA . ILE B 1 105 ? 79.029 33.294 96.810 1.00 23.01 108 ILE B CA 1
ATOM 2577 C C . ILE B 1 105 ? 78.629 34.361 97.825 1.00 22.26 108 ILE B C 1
ATOM 2578 O O . ILE B 1 105 ? 77.752 34.133 98.657 1.00 21.22 108 ILE B O 1
ATOM 2583 N N . ILE B 1 106 ? 79.295 35.506 97.766 1.00 23.35 109 ILE B N 1
ATOM 2584 C CA . ILE B 1 106 ? 79.020 36.611 98.674 1.00 23.57 109 ILE B CA 1
ATOM 2585 C C . ILE B 1 106 ? 78.385 37.758 97.894 1.00 22.94 109 ILE B C 1
ATOM 2586 O O . ILE B 1 106 ? 79.011 38.339 97.009 1.00 21.93 109 ILE B O 1
ATOM 2591 N N . GLY B 1 107 ? 77.144 38.087 98.238 1.00 24.77 110 GLY B N 1
ATOM 2592 C CA . GLY B 1 107 ? 76.463 39.169 97.551 1.00 23.24 110 GLY B CA 1
ATOM 2593 C C . GLY B 1 107 ? 76.517 40.494 98.294 1.00 22.74 110 GLY B C 1
ATOM 2594 O O . GLY B 1 107 ? 76.407 40.547 99.519 1.00 22.10 110 GLY B O 1
ATOM 2595 N N . ASP B 1 108 ? 76.720 41.563 97.534 1.00 22.13 111 ASP B N 1
ATOM 2596 C CA . ASP B 1 108 ? 76.747 42.923 98.056 1.00 22.77 111 ASP B CA 1
ATOM 2597 C C . ASP B 1 108 ? 75.559 43.562 97.331 1.00 21.88 111 ASP B C 1
ATOM 2598 O O . ASP B 1 108 ? 75.623 43.790 96.121 1.00 19.59 111 ASP B O 1
ATOM 2603 N N . VAL B 1 109 ? 74.489 43.842 98.065 1.00 21.12 112 VAL B N 1
ATOM 2604 C CA . VAL B 1 109 ? 73.283 44.392 97.461 1.00 20.60 112 VAL B CA 1
ATOM 2605 C C . VAL B 1 109 ? 72.958 45.808 97.929 1.00 20.39 112 VAL B C 1
ATOM 2606 O O . VAL B 1 109 ? 72.585 46.008 99.080 1.00 19.98 112 VAL B O 1
ATOM 2610 N N . GLU B 1 110 ? 73.117 46.785 97.043 1.00 19.95 113 GLU B N 1
ATOM 2611 C CA . GLU B 1 110 ? 72.806 48.163 97.390 1.00 21.36 113 GLU B CA 1
ATOM 2612 C C . GLU B 1 110 ? 71.377 48.392 96.909 1.00 20.46 113 GLU B C 1
ATOM 2613 O O . GLU B 1 110 ? 71.083 48.237 95.722 1.00 19.46 113 GLU B O 1
ATOM 2619 N N . CYS B 1 111 ? 70.501 48.761 97.835 1.00 20.73 114 CYS B N 1
ATOM 2620 C CA . CYS B 1 111 ? 69.086 48.960 97.527 1.00 19.88 114 CYS B CA 1
ATOM 2621 C C . CYS B 1 111 ? 68.620 50.369 97.908 1.00 19.55 114 CYS B C 1
ATOM 2622 O O . CYS B 1 111 ? 68.657 50.736 99.079 1.00 19.20 114 CYS B O 1
ATOM 2625 N N . ILE B 1 112 ? 68.202 51.149 96.909 1.00 17.95 115 ILE B N 1
ATOM 2626 C CA . ILE B 1 112 ? 67.732 52.515 97.124 1.00 17.00 115 ILE B CA 1
ATOM 2627 C C . ILE B 1 112 ? 66.290 52.626 96.642 1.00 16.69 115 ILE B C 1
ATOM 2628 O O . ILE B 1 112 ? 66.015 52.429 95.450 1.00 15.60 115 ILE B O 1
ATOM 2633 N N . GLY B 1 113 ? 65.382 52.926 97.570 1.00 13.75 116 GLY B N 1
ATOM 2634 C CA . GLY B 1 113 ? 63.979 53.075 97.220 1.00 14.35 116 GLY B CA 1
ATOM 2635 C C . GLY B 1 113 ? 63.585 54.530 97.387 1.00 14.70 116 GLY B C 1
ATOM 2636 O O . GLY B 1 113 ? 64.010 55.188 98.342 1.00 14.54 116 GLY B O 1
ATOM 2637 N N . HIS B 1 114 ? 62.793 55.050 96.459 1.00 14.11 117 HIS B N 1
ATOM 2638 C CA . HIS B 1 114 ? 62.381 56.440 96.559 1.00 15.10 117 HIS B CA 1
ATOM 2639 C C . HIS B 1 114 ? 61.028 56.620 95.900 1.00 14.85 117 HIS B C 1
ATOM 2640 O O . HIS B 1 114 ? 60.637 55.811 95.053 1.00 14.53 117 HIS B O 1
ATOM 2647 N N . GLY B 1 115 ? 60.299 57.657 96.310 1.00 14.65 118 GLY B N 1
ATOM 2648 C CA . GLY B 1 115 ? 59.005 57.914 95.702 1.00 12.00 118 GLY B CA 1
ATOM 2649 C C . GLY B 1 115 ? 57.830 57.091 96.208 1.00 12.92 118 GLY B C 1
ATOM 2650 O O . GLY B 1 115 ? 56.722 57.217 95.681 1.00 13.71 118 GLY B O 1
ATOM 2651 N N . PHE B 1 116 ? 58.036 56.250 97.215 1.00 12.89 119 PHE B N 1
ATOM 2652 C CA . PHE B 1 116 ? 56.912 55.467 97.739 1.00 11.62 119 PHE B CA 1
ATOM 2653 C C . PHE B 1 116 ? 56.028 56.423 98.531 1.00 12.21 119 PHE B C 1
ATOM 2654 O O . PHE B 1 116 ? 56.475 57.018 99.517 1.00 11.85 119 PHE B O 1
ATOM 2662 N N . PRO B 1 117 ? 54.759 56.576 98.112 1.00 11.95 120 PRO B N 1
ATOM 2663 C CA . PRO B 1 117 ? 53.854 57.518 98.783 1.00 13.06 120 PRO B CA 1
ATOM 2664 C C . PRO B 1 117 ? 53.516 57.040 100.189 1.00 13.37 120 PRO B C 1
ATOM 2665 O O . PRO B 1 117 ? 53.609 55.846 100.501 1.00 14.20 120 PRO B O 1
ATOM 2669 N N . SER B 1 118 ? 53.114 57.964 101.053 1.00 13.45 121 SER B N 1
ATOM 2670 C CA . SER B 1 118 ? 52.843 57.590 102.430 1.00 11.32 121 SER B CA 1
ATOM 2671 C C . SER B 1 118 ? 51.756 56.543 102.630 1.00 11.45 121 SER B C 1
ATOM 2672 O O . SER B 1 118 ? 51.785 55.819 103.625 1.00 10.07 121 SER B O 1
ATOM 2675 N N . GLN B 1 119 ? 50.804 56.439 101.707 1.00 11.88 122 GLN B N 1
ATOM 2676 C CA . GLN B 1 119 ? 49.736 55.440 101.859 1.00 12.97 122 GLN B CA 1
ATOM 2677 C C . GLN B 1 119 ? 50.051 54.139 101.109 1.00 13.49 122 GLN B C 1
ATOM 2678 O O . GLN B 1 119 ? 49.180 53.269 100.945 1.00 14.38 122 GLN B O 1
ATOM 2684 N N . SER B 1 120 ? 51.293 54.004 100.656 1.00 13.27 123 SER B N 1
ATOM 2685 C 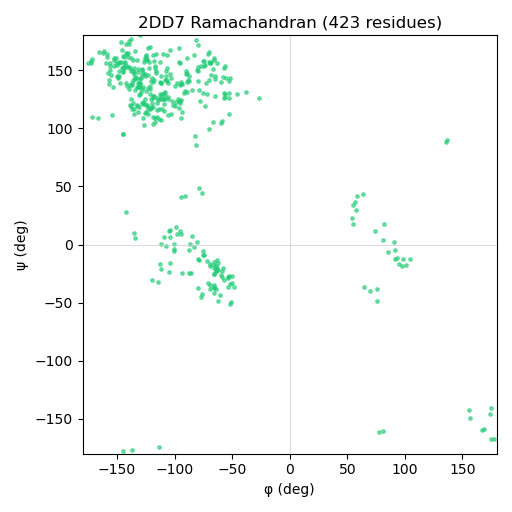CA . SER B 1 120 ? 51.708 52.799 99.937 1.00 12.46 123 SER B CA 1
ATOM 2686 C C . SER B 1 120 ? 51.509 51.536 100.762 1.00 11.88 123 SER B C 1
ATOM 2687 O O . SER B 1 120 ? 51.714 51.531 101.976 1.00 11.33 123 SER B O 1
ATOM 2690 N N . PRO B 1 121 ? 51.128 50.428 100.108 1.00 11.68 124 PRO B N 1
ATOM 2691 C CA . PRO B 1 121 ? 51.023 49.170 100.842 1.00 11.40 124 PRO B CA 1
ATOM 2692 C C . PRO B 1 121 ? 52.279 48.799 101.620 1.00 10.77 124 PRO B C 1
ATOM 2693 O O . PRO B 1 121 ? 52.188 48.110 102.639 1.00 10.29 124 PRO B O 1
ATOM 2697 N N . ILE B 1 122 ? 53.453 49.251 101.178 1.00 11.06 125 ILE B N 1
ATOM 2698 C CA . ILE B 1 122 ? 54.658 48.870 101.909 1.00 11.47 125 ILE B CA 1
ATOM 2699 C C . ILE B 1 122 ? 54.693 49.466 103.318 1.00 12.43 125 ILE B C 1
ATOM 2700 O O . ILE B 1 122 ? 55.472 49.031 104.150 1.00 12.71 125 ILE B O 1
ATOM 2705 N N . PHE B 1 123 ? 53.840 50.448 103.588 1.00 12.74 126 PHE B N 1
ATOM 2706 C CA . PHE B 1 123 ? 53.798 51.053 104.916 1.00 13.28 126 PHE B CA 1
ATOM 2707 C C . PHE B 1 123 ? 52.517 50.665 105.648 1.00 15.39 126 PHE B C 1
ATOM 2708 O O . PHE B 1 123 ? 52.251 51.163 106.740 1.00 16.92 126 PHE B O 1
ATOM 2716 N N . LYS B 1 124 ? 51.731 49.765 105.065 1.00 14.26 127 LYS B N 1
ATOM 2717 C CA . LYS B 1 124 ? 50.463 49.386 105.681 1.00 15.53 127 LYS B CA 1
ATOM 2718 C C . LYS B 1 124 ? 50.344 47.972 106.235 1.00 15.54 127 LYS B C 1
ATOM 2719 O O . LYS B 1 124 ? 49.285 47.603 106.738 1.00 15.68 127 LYS B O 1
ATOM 2725 N N . ASP B 1 125 ? 51.409 47.182 106.135 1.00 15.89 128 ASP B N 1
ATOM 2726 C CA . ASP B 1 125 ? 51.393 45.804 106.619 1.00 17.24 128 ASP B CA 1
ATOM 2727 C C . ASP B 1 125 ? 50.272 44.994 105.983 1.00 16.92 128 ASP B C 1
ATOM 2728 O O . ASP B 1 125 ? 49.661 44.144 106.635 1.00 20.17 128 ASP B O 1
ATOM 2733 N N . THR B 1 126 ? 50.001 45.260 104.709 1.00 14.97 129 THR B N 1
ATOM 2734 C CA . THR B 1 126 ? 48.955 44.548 103.984 1.00 14.68 129 THR B CA 1
ATOM 2735 C C . THR B 1 126 ? 49.517 43.498 103.014 1.00 14.97 129 THR B C 1
ATOM 2736 O O . THR B 1 126 ? 48.788 42.625 102.546 1.00 15.61 129 THR B O 1
ATOM 2740 N N . ILE B 1 127 ? 50.806 43.580 102.708 1.00 14.80 130 ILE B N 1
ATOM 2741 C CA . ILE B 1 127 ? 51.413 42.607 101.799 1.00 14.64 130 ILE B CA 1
ATOM 2742 C C . ILE B 1 127 ? 51.612 41.272 102.522 1.00 16.43 130 ILE B C 1
ATOM 2743 O O . ILE B 1 127 ? 52.144 41.232 103.635 1.00 15.64 130 ILE B O 1
ATOM 2748 N N . VAL B 1 128 ? 51.171 40.187 101.892 1.00 15.60 131 VAL B N 1
ATOM 2749 C CA . VAL B 1 128 ? 51.293 38.868 102.493 1.00 17.06 131 VAL B CA 1
ATOM 2750 C C . VAL B 1 128 ? 52.274 37.971 101.759 1.00 17.05 131 VAL B C 1
ATOM 2751 O O . VAL B 1 128 ? 52.774 37.005 102.338 1.00 17.48 131 VAL B O 1
ATOM 2755 N N . LYS B 1 129 ? 52.548 38.275 100.492 1.00 15.64 132 LYS B N 1
ATOM 2756 C CA . LYS B 1 129 ? 53.506 37.477 99.729 1.00 16.68 132 LYS B CA 1
ATOM 2757 C C . LYS B 1 129 ? 53.865 38.053 98.370 1.00 15.11 132 LYS B C 1
ATOM 2758 O O . LYS B 1 129 ? 53.143 38.889 97.820 1.00 14.83 132 LYS B O 1
ATOM 2764 N N . SER B 1 130 ? 55.000 37.605 97.849 1.00 14.89 133 SER B N 1
ATOM 2765 C CA . SER B 1 130 ? 55.464 38.005 96.520 1.00 15.34 133 SER B CA 1
ATOM 2766 C C . SER B 1 130 ? 55.000 36.907 95.570 1.00 16.12 133 SER B C 1
ATOM 2767 O O . SER B 1 130 ? 55.327 35.730 95.767 1.00 15.12 133 SER B O 1
ATOM 2770 N N . CYS B 1 131 ? 54.247 37.285 94.551 1.00 13.93 134 CYS B N 1
ATOM 2771 C CA . CYS B 1 131 ? 53.769 36.314 93.576 1.00 14.19 134 CYS B CA 1
ATOM 2772 C C . CYS B 1 131 ? 54.919 35.911 92.657 1.00 14.24 134 CYS B C 1
ATOM 2773 O O . CYS B 1 131 ? 55.931 36.632 92.530 1.00 13.20 134 CYS B O 1
ATOM 2776 N N . PRO B 1 132 ? 54.801 34.736 92.023 1.00 13.92 135 PRO B N 1
ATOM 2777 C CA . PRO B 1 132 ? 55.863 34.289 91.123 1.00 14.24 135 PRO B CA 1
ATOM 2778 C C . PRO B 1 132 ? 55.898 35.147 89.857 1.00 14.43 135 PRO B C 1
ATOM 2779 O O . PRO B 1 132 ? 54.956 35.880 89.567 1.00 14.13 135 PRO B O 1
ATOM 2783 N N . THR B 1 133 ? 56.981 35.048 89.106 1.00 13.35 136 THR B N 1
ATOM 2784 C CA . THR B 1 133 ? 57.119 35.825 87.884 1.00 13.67 136 THR B CA 1
ATOM 2785 C C . THR B 1 133 ? 57.776 34.964 86.807 1.00 14.77 136 THR B C 1
ATOM 2786 O O . THR B 1 133 ? 58.342 33.903 87.108 1.00 13.76 136 THR B O 1
ATOM 2790 N N . VAL B 1 134 ? 57.678 35.424 85.562 1.00 13.87 137 VAL B N 1
ATOM 2791 C CA . VAL B 1 134 ? 58.341 34.775 84.446 1.00 12.94 137 VAL B CA 1
ATOM 2792 C C . VAL B 1 134 ? 58.961 35.918 83.659 1.00 14.73 137 VAL B C 1
ATOM 2793 O O . VAL B 1 134 ? 58.284 36.755 83.048 1.00 14.20 137 VAL B O 1
ATOM 2797 N N . ASP B 1 135 ? 60.277 35.915 83.695 1.00 15.20 138 ASP B N 1
ATOM 2798 C CA . ASP B 1 135 ? 61.109 36.924 83.097 1.00 17.77 138 ASP B CA 1
ATOM 2799 C C . ASP B 1 135 ? 61.461 36.643 81.627 1.00 17.59 138 ASP B C 1
ATOM 2800 O O . ASP B 1 135 ? 61.629 35.495 81.227 1.00 16.71 138 ASP B O 1
ATOM 2805 N N . LEU B 1 136 ? 61.496 37.696 80.814 1.00 16.41 139 LEU B N 1
ATOM 2806 C CA . LEU B 1 136 ? 61.875 37.576 79.409 1.00 15.53 139 LEU B CA 1
ATOM 2807 C C . LEU B 1 136 ? 63.329 38.010 79.369 1.00 16.10 139 LEU B C 1
ATOM 2808 O O . LEU B 1 136 ? 63.643 39.148 79.735 1.00 14.30 139 LEU B O 1
ATOM 2813 N N . MET B 1 137 ? 64.218 37.112 78.941 1.00 14.73 140 MET B N 1
ATOM 2814 C CA . MET B 1 137 ? 65.644 37.419 78.863 1.00 16.53 140 MET B CA 1
ATOM 2815 C C . MET B 1 137 ? 66.086 37.544 77.416 1.00 17.84 140 MET B C 1
ATOM 2816 O O . MET B 1 137 ? 65.954 36.603 76.629 1.00 17.13 140 MET B O 1
ATOM 2821 N N . LEU B 1 138 ? 66.605 38.713 77.072 1.00 18.24 141 LEU B N 1
ATOM 2822 C CA . LEU B 1 138 ? 67.065 38.971 75.721 1.00 19.14 141 LEU B CA 1
ATOM 2823 C C . LEU B 1 138 ? 68.570 39.154 75.694 1.00 19.81 141 LEU B C 1
ATOM 2824 O O . LEU B 1 138 ? 69.106 40.088 76.298 1.00 20.49 141 LEU B O 1
ATOM 2829 N N . PRO B 1 139 ? 69.279 38.255 74.997 1.00 20.67 142 PRO B N 1
ATOM 2830 C CA . PRO B 1 139 ? 70.711 38.466 74.807 1.00 23.28 142 PRO B CA 1
ATOM 2831 C C . PRO B 1 139 ? 70.843 39.652 73.853 1.00 26.24 142 PRO B C 1
ATOM 2832 O O . PRO B 1 139 ? 70.691 39.509 72.638 1.00 25.56 142 PRO B O 1
ATOM 2836 N N . MET B 1 140 ? 71.098 40.825 74.422 1.00 28.21 143 MET B N 1
ATOM 2837 C CA . MET B 1 140 ? 71.213 42.055 73.651 1.00 31.02 143 MET B CA 1
ATOM 2838 C C . MET B 1 140 ? 72.570 42.166 72.992 1.00 33.43 143 MET B C 1
ATOM 2839 O O . MET B 1 140 ? 72.696 42.651 71.871 1.00 34.70 143 MET B O 1
ATOM 2844 N N . SER B 1 141 ? 73.585 41.713 73.712 1.00 34.72 144 SER B N 1
ATOM 2845 C CA . SER B 1 141 ? 74.951 41.779 73.241 1.00 35.45 144 SER B CA 1
ATOM 2846 C C . SER B 1 141 ? 75.607 40.448 73.581 1.00 35.75 144 SER B C 1
ATOM 2847 O O . SER B 1 141 ? 74.950 39.533 74.091 1.00 35.48 144 SER B O 1
ATOM 2850 N N . GLY B 1 142 ? 76.896 40.333 73.289 1.00 35.82 145 GLY B N 1
ATOM 2851 C CA . GLY B 1 142 ? 77.592 39.102 73.601 1.00 35.49 145 GLY B CA 1
ATOM 2852 C C . GLY B 1 142 ? 77.791 38.977 75.100 1.00 35.31 145 GLY B C 1
ATOM 2853 O O . GLY B 1 142 ? 78.103 37.894 75.602 1.00 36.21 145 GLY B O 1
ATOM 2854 N N . ASN B 1 143 ? 77.589 40.081 75.821 1.00 33.78 146 ASN B N 1
ATOM 2855 C CA . ASN B 1 143 ? 77.776 40.086 77.266 1.00 32.01 146 ASN B CA 1
ATOM 2856 C C . ASN B 1 143 ? 76.658 40.777 78.060 1.00 29.64 146 ASN B C 1
ATOM 2857 O O . ASN B 1 143 ? 76.780 40.938 79.267 1.00 28.21 146 ASN B O 1
ATOM 2862 N N . ILE B 1 144 ? 75.587 41.196 77.397 1.00 26.44 147 ILE B N 1
ATOM 2863 C CA . ILE B 1 144 ? 74.499 41.868 78.107 1.00 24.28 147 ILE B CA 1
ATOM 2864 C C . ILE B 1 144 ? 73.168 41.163 77.916 1.00 22.88 147 ILE B C 1
ATOM 2865 O O . ILE B 1 144 ? 72.814 40.773 76.804 1.00 22.52 147 ILE B O 1
ATOM 2870 N N . ILE B 1 145 ? 72.433 40.985 79.008 1.00 21.02 148 ILE B N 1
ATOM 2871 C CA . ILE B 1 145 ? 71.109 40.389 78.927 1.00 19.44 148 ILE B CA 1
ATOM 2872 C C . ILE B 1 145 ? 70.135 41.415 79.506 1.00 18.33 148 ILE B C 1
ATOM 2873 O O . ILE B 1 145 ? 70.376 41.961 80.585 1.00 19.45 148 ILE B O 1
ATOM 2878 N N . ALA B 1 146 ? 69.070 41.712 78.769 1.00 17.60 149 ALA B N 1
ATOM 2879 C CA . ALA B 1 146 ? 68.048 42.631 79.264 1.00 16.16 149 ALA B CA 1
ATOM 2880 C C . ALA B 1 146 ? 66.928 41.723 79.722 1.00 14.97 149 ALA B C 1
ATOM 2881 O O . ALA B 1 146 ? 66.400 40.934 78.941 1.00 15.74 149 ALA B O 1
ATOM 2883 N N . SER B 1 147 ? 66.593 41.817 80.999 1.00 15.03 150 SER B N 1
ATOM 2884 C CA . SER B 1 147 ? 65.539 41.009 81.592 1.00 15.11 150 SER B CA 1
ATOM 2885 C C . SER B 1 147 ? 64.374 41.930 81.955 1.00 16.41 150 SER B C 1
ATOM 2886 O O . SER B 1 147 ? 64.589 43.021 82.473 1.00 17.08 150 SER B O 1
ATOM 2889 N N . SER B 1 148 ? 63.153 41.478 81.703 1.00 14.22 151 SER B N 1
ATOM 2890 C CA . SER B 1 148 ? 61.973 42.286 81.988 1.00 15.48 151 SER B CA 1
ATOM 2891 C C . SER B 1 148 ? 60.768 41.437 82.355 1.00 15.06 151 SER B C 1
ATOM 2892 O O . SER B 1 148 ? 60.576 40.350 81.807 1.00 14.62 151 SER B O 1
ATOM 2895 N N . TYR B 1 149 ? 59.960 41.943 83.285 1.00 14.23 152 TYR B N 1
ATOM 2896 C CA . TYR B 1 149 ? 58.746 41.260 83.724 1.00 12.46 152 TYR B CA 1
ATOM 2897 C C . TYR B 1 149 ? 57.954 42.150 84.652 1.00 13.96 152 TYR B C 1
ATOM 2898 O O . TYR B 1 149 ? 58.503 43.076 85.258 1.00 13.25 152 TYR B O 1
ATOM 2907 N N . ALA B 1 150 ? 56.654 41.895 84.739 1.00 12.26 153 ALA B N 1
ATOM 2908 C CA . ALA B 1 150 ? 55.835 42.628 85.685 1.00 13.38 153 ALA B CA 1
ATOM 2909 C C . ALA B 1 150 ? 55.804 41.701 86.898 1.00 12.87 153 ALA B C 1
ATOM 2910 O O . ALA B 1 150 ? 56.035 40.505 86.761 1.00 12.61 153 ALA B O 1
ATOM 2912 N N . ARG B 1 151 ? 55.564 42.244 88.085 1.00 12.03 154 ARG B N 1
ATOM 2913 C CA . ARG B 1 151 ? 55.477 41.414 89.287 1.00 12.61 154 ARG B CA 1
ATOM 2914 C C . ARG B 1 151 ? 54.367 41.963 90.162 1.00 13.08 154 ARG B C 1
ATOM 2915 O O . ARG B 1 151 ? 53.903 43.097 89.962 1.00 13.16 154 ARG B O 1
ATOM 2923 N N . ALA B 1 152 ? 53.922 41.161 91.120 1.00 11.57 155 ALA B N 1
ATOM 2924 C CA . ALA B 1 152 ? 52.870 41.610 92.010 1.00 12.41 155 ALA B CA 1
ATOM 2925 C C . ALA B 1 152 ? 53.056 41.079 93.412 1.00 13.42 155 ALA B C 1
ATOM 2926 O O . ALA B 1 152 ? 53.611 39.991 93.612 1.00 13.05 155 ALA B O 1
ATOM 2928 N N . PHE B 1 153 ? 52.616 41.879 94.377 1.00 12.45 156 PHE B N 1
ATOM 2929 C CA . PHE B 1 153 ? 52.586 41.474 95.766 1.00 12.61 156 PHE B CA 1
ATOM 2930 C C . PHE B 1 153 ? 51.100 41.183 95.948 1.00 13.37 156 PHE B C 1
ATOM 2931 O O . PHE B 1 153 ? 50.252 41.871 95.367 1.00 13.61 156 PHE B O 1
ATOM 2939 N N . GLN B 1 154 ? 50.765 40.163 96.720 1.00 13.94 157 GLN B N 1
ATOM 2940 C CA . GLN B 1 154 ? 49.362 39.900 96.960 1.00 15.12 157 GLN B CA 1
ATOM 2941 C C . GLN B 1 154 ? 49.096 40.496 98.329 1.00 13.15 157 GLN B C 1
ATOM 2942 O O . GLN B 1 154 ? 49.907 40.324 99.241 1.00 14.47 157 GLN B O 1
ATOM 2948 N N . LEU B 1 155 ? 47.979 41.200 98.475 1.00 13.92 158 LEU B N 1
ATOM 2949 C CA . LEU B 1 155 ? 47.636 41.823 99.750 1.00 15.40 158 LEU B CA 1
ATOM 2950 C C . LEU B 1 155 ? 46.677 40.949 100.573 1.00 18.75 158 LEU B C 1
ATOM 2951 O O . LEU B 1 155 ? 46.112 39.971 100.056 1.00 18.23 158 LEU B O 1
ATOM 2956 N N . LYS B 1 156 ? 46.495 41.324 101.841 1.00 18.86 159 LYS B N 1
ATOM 2957 C CA . LYS B 1 156 ? 45.623 40.622 102.801 1.00 21.00 159 LYS B CA 1
ATOM 2958 C C . LYS B 1 156 ? 44.221 40.328 102.305 1.00 19.95 159 LYS B C 1
ATOM 2959 O O . LYS B 1 156 ? 43.571 39.405 102.800 1.00 20.45 159 LYS B O 1
ATOM 2965 N N . ASP B 1 157 ? 43.728 41.145 101.382 1.00 18.60 160 ASP B N 1
ATOM 2966 C CA . ASP B 1 157 ? 42.383 40.963 100.846 1.00 18.34 160 ASP B CA 1
ATOM 2967 C C . ASP B 1 157 ? 42.392 40.212 99.515 1.00 18.97 160 ASP B C 1
ATOM 2968 O O . ASP B 1 157 ? 41.363 40.104 98.852 1.00 21.02 160 ASP B O 1
ATOM 2973 N N . GLY B 1 158 ? 43.555 39.689 99.139 1.00 18.48 161 GLY B N 1
ATOM 2974 C CA . GLY B 1 158 ? 43.672 38.955 97.890 1.00 19.69 161 GLY B CA 1
ATOM 2975 C C . GLY B 1 158 ? 43.936 39.815 96.664 1.00 20.06 161 GLY B C 1
ATOM 2976 O O . GLY B 1 158 ? 44.157 39.276 95.578 1.00 20.53 161 GLY B O 1
ATOM 2977 N N . SER B 1 159 ? 43.906 41.141 96.821 1.00 17.11 162 SER B N 1
ATOM 2978 C CA . SER B 1 159 ? 44.151 42.047 95.697 1.00 15.30 162 SER B CA 1
ATOM 2979 C C . SER B 1 159 ? 45.654 42.152 95.441 1.00 14.06 162 SER B C 1
ATOM 2980 O O . SER B 1 159 ? 46.467 41.652 96.223 1.00 13.18 162 SER B O 1
ATOM 2983 N N . PHE B 1 160 ? 46.028 42.800 94.344 1.00 13.19 163 PHE B N 1
ATOM 2984 C CA . PHE B 1 160 ? 47.437 42.917 94.007 1.00 13.72 163 PHE B CA 1
ATOM 2985 C C . PHE B 1 160 ? 47.993 44.337 93.988 1.00 14.18 163 PHE B C 1
ATOM 2986 O O . PHE B 1 160 ? 47.264 45.300 93.740 1.00 14.69 163 PHE B O 1
ATOM 2994 N N . TYR B 1 161 ? 49.291 44.440 94.259 1.00 12.40 164 TYR B N 1
ATOM 2995 C CA . TYR B 1 161 ? 50.031 45.711 94.255 1.00 12.94 164 TYR B CA 1
ATOM 2996 C C . TYR B 1 161 ? 51.162 45.399 93.278 1.00 12.78 164 TYR B C 1
ATOM 2997 O O . TYR B 1 161 ? 52.019 44.558 93.556 1.00 12.26 164 TYR B O 1
ATOM 3006 N N . THR B 1 162 ? 51.174 46.081 92.137 1.00 12.19 165 THR B N 1
ATOM 3007 C CA . THR B 1 162 ? 52.132 45.740 91.085 1.00 11.09 165 THR B CA 1
ATOM 3008 C C . THR B 1 162 ? 53.287 46.668 90.753 1.00 11.91 165 THR B C 1
ATOM 3009 O O . THR B 1 162 ? 53.285 47.836 91.114 1.00 10.72 165 THR B O 1
ATOM 3013 N N . ALA B 1 163 ? 54.266 46.116 90.033 1.00 11.27 166 ALA B N 1
ATOM 3014 C CA . ALA B 1 163 ? 55.423 46.873 89.567 1.00 11.99 166 ALA B CA 1
ATOM 3015 C C . ALA B 1 163 ? 55.879 46.336 88.212 1.00 12.50 166 ALA B C 1
ATOM 3016 O O . ALA B 1 163 ? 55.573 45.196 87.840 1.00 12.65 166 ALA B O 1
ATOM 3018 N N . GLU B 1 164 ? 56.584 47.176 87.462 1.00 11.04 167 GLU B N 1
ATOM 3019 C CA . GLU B 1 164 ? 57.141 46.770 86.182 1.00 12.67 167 GLU B CA 1
ATOM 3020 C C . GLU B 1 164 ? 58.619 46.725 86.519 1.00 13.28 167 GLU B C 1
ATOM 3021 O O . GLU B 1 164 ? 59.161 47.672 87.101 1.00 12.46 167 GLU B O 1
ATOM 3027 N N . VAL B 1 165 ? 59.265 45.619 86.174 1.00 12.63 168 VAL B N 1
ATOM 3028 C CA . VAL B 1 165 ? 60.669 45.431 86.505 1.00 12.03 168 VAL B CA 1
ATOM 3029 C C . VAL B 1 165 ? 61.574 45.240 85.298 1.00 11.54 168 VAL B C 1
ATOM 3030 O O . VAL B 1 165 ? 61.181 44.635 84.299 1.00 12.33 168 VAL B O 1
ATOM 3034 N N . LYS B 1 166 ? 62.779 45.788 85.395 1.00 12.15 169 LYS B N 1
ATOM 3035 C CA . LYS B 1 166 ? 63.795 45.610 84.360 1.00 14.44 169 LYS B CA 1
ATOM 3036 C C . LYS B 1 166 ? 65.101 45.287 85.076 1.00 14.25 169 LYS B C 1
ATOM 3037 O O . LYS B 1 166 ? 65.385 45.846 86.146 1.00 13.43 169 LYS B O 1
ATOM 3043 N N . ASN B 1 167 ? 65.882 44.391 84.474 1.00 12.92 170 ASN B N 1
ATOM 3044 C CA . ASN B 1 167 ? 67.189 43.989 84.988 1.00 15.09 170 ASN B CA 1
ATOM 3045 C C . ASN B 1 167 ? 68.186 44.083 83.841 1.00 15.42 170 ASN B C 1
ATOM 3046 O O . ASN B 1 167 ? 67.875 43.707 82.710 1.00 15.73 170 ASN B O 1
ATOM 3051 N N . ASN B 1 168 ? 69.370 44.603 84.132 1.00 15.91 171 ASN B N 1
ATOM 3052 C CA . ASN B 1 168 ? 70.428 44.677 83.142 1.00 17.40 171 ASN B CA 1
ATOM 3053 C C . ASN B 1 168 ? 71.544 43.790 83.694 1.00 16.58 171 ASN B C 1
ATOM 3054 O O . ASN B 1 168 ? 72.219 44.179 84.647 1.00 16.44 171 ASN B O 1
ATOM 3059 N N . ILE B 1 169 ? 71.710 42.601 83.118 1.00 17.02 172 ILE B N 1
ATOM 3060 C CA . ILE B 1 169 ? 72.730 41.652 83.569 1.00 18.77 172 ILE B CA 1
ATOM 3061 C C . ILE B 1 169 ? 73.963 41.861 82.708 1.00 20.71 172 ILE B C 1
ATOM 3062 O O . ILE B 1 169 ? 73.963 41.536 81.518 1.00 21.04 172 ILE B O 1
ATOM 3067 N N . ASP B 1 170 ? 75.004 42.423 83.322 1.00 20.51 173 ASP B N 1
ATOM 3068 C CA . ASP B 1 170 ? 76.250 42.745 82.634 1.00 22.57 173 ASP B CA 1
ATOM 3069 C C . ASP B 1 170 ? 77.364 41.743 82.932 1.00 24.00 173 ASP B C 1
ATOM 3070 O O . ASP B 1 170 ? 77.865 41.686 84.062 1.00 22.57 173 ASP B O 1
ATOM 3075 N N . PHE B 1 171 ? 77.751 40.976 81.913 1.00 24.51 174 PHE B N 1
ATOM 3076 C CA . PHE B 1 171 ? 78.801 39.964 82.039 1.00 25.92 174 PHE B CA 1
ATOM 3077 C C . PHE B 1 171 ? 80.167 40.488 81.620 1.00 28.21 174 PHE B C 1
ATOM 3078 O O . PHE B 1 171 ? 80.303 41.178 80.604 1.00 27.29 174 PHE B O 1
ATOM 3086 N N . LYS B 1 172 ? 81.181 40.149 82.407 1.00 30.04 175 LYS B N 1
ATOM 3087 C CA . LYS B 1 172 ? 82.545 40.584 82.137 1.00 33.03 175 LYS B CA 1
ATOM 3088 C C . LYS B 1 172 ? 83.051 39.947 80.841 1.00 33.93 175 LYS B C 1
ATOM 3089 O O . LYS B 1 172 ? 83.701 40.600 80.024 1.00 34.07 175 LYS B O 1
ATOM 3095 N N . ASN B 1 173 ? 82.734 38.672 80.660 1.00 34.35 176 ASN B N 1
ATOM 3096 C CA . ASN B 1 173 ? 83.146 37.935 79.475 1.00 36.40 176 ASN B CA 1
ATOM 3097 C C . ASN B 1 173 ? 81.905 37.526 78.699 1.00 37.06 176 ASN B C 1
ATOM 3098 O O . ASN B 1 173 ? 80.795 37.554 79.229 1.00 37.76 176 ASN B O 1
ATOM 3103 N N . PRO B 1 174 ? 82.073 37.136 77.427 1.00 37.15 177 PRO B N 1
ATOM 3104 C CA . PRO B 1 174 ? 80.909 36.719 76.647 1.00 36.21 177 PRO B CA 1
ATOM 3105 C C . PRO B 1 174 ? 80.075 35.658 77.347 1.00 35.59 177 PRO B C 1
ATOM 3106 O O . PRO B 1 174 ? 80.604 34.785 78.039 1.00 35.16 177 PRO B O 1
ATOM 3110 N N . ILE B 1 175 ? 78.761 35.766 77.182 1.00 33.87 178 ILE B N 1
ATOM 3111 C CA . ILE B 1 175 ? 77.818 34.828 77.769 1.00 33.81 178 ILE B CA 1
ATOM 3112 C C . ILE B 1 175 ? 78.073 33.474 77.113 1.00 35.11 178 ILE B C 1
ATOM 3113 O O . ILE B 1 175 ? 78.412 33.413 75.932 1.00 34.77 178 ILE B O 1
ATOM 3118 N N . HIS B 1 176 ? 77.916 32.391 77.865 1.00 36.10 179 HIS B N 1
ATOM 3119 C CA . HIS B 1 176 ? 78.178 31.067 77.308 1.00 38.42 179 HIS B CA 1
ATOM 3120 C C . HIS B 1 176 ? 77.416 30.841 76.004 1.00 39.88 179 HIS B C 1
ATOM 3121 O O . HIS B 1 176 ? 76.209 31.073 75.926 1.00 38.52 179 HIS B O 1
ATOM 3128 N N . GLU B 1 177 ? 78.139 30.374 74.987 1.00 40.93 180 GLU B N 1
ATOM 3129 C CA . GLU B 1 177 ? 77.577 30.137 73.660 1.00 42.44 180 GLU B CA 1
ATOM 3130 C C . GLU B 1 177 ? 76.271 29.351 73.623 1.00 42.08 180 GLU B C 1
ATOM 3131 O O . GLU B 1 177 ? 75.397 29.644 72.806 1.00 43.05 180 GLU B O 1
ATOM 3137 N N . SER B 1 178 ? 76.127 28.374 74.514 1.00 41.84 181 SER B N 1
ATOM 3138 C CA . SER B 1 178 ? 74.923 27.547 74.558 1.00 41.18 181 SER B CA 1
ATOM 3139 C C . SER B 1 178 ? 73.633 28.305 74.865 1.00 41.34 181 SER B C 1
ATOM 3140 O O . SER B 1 178 ? 72.538 27.783 74.648 1.00 40.73 181 SER B O 1
ATOM 3143 N N . PHE B 1 179 ? 73.761 29.523 75.379 1.00 41.97 182 PHE B N 1
ATOM 3144 C CA . PHE B 1 179 ? 72.596 30.342 75.711 1.00 43.53 182 PHE B CA 1
ATOM 3145 C C . PHE B 1 179 ? 72.128 31.006 74.415 1.00 45.85 182 PHE B C 1
ATOM 3146 O O . PHE B 1 179 ? 72.627 32.074 74.048 1.00 47.48 182 PHE B O 1
ATOM 3154 N N . SER B 1 180 ? 71.175 30.370 73.732 1.00 48.01 183 SER B N 1
ATOM 3155 C CA . SER B 1 180 ? 70.653 30.872 72.456 1.00 50.03 183 SER B CA 1
ATOM 3156 C C . SER B 1 180 ? 70.801 32.379 72.352 1.00 50.70 183 SER B C 1
ATOM 3157 O O . SER B 1 180 ? 70.367 33.121 73.239 1.00 50.83 183 SER B O 1
ATOM 3160 N N . LYS B 1 181 ? 71.431 32.831 71.274 1.00 50.45 184 LYS B N 1
ATOM 3161 C CA . LYS B 1 181 ? 71.622 34.261 71.077 1.00 50.64 184 LYS B CA 1
ATOM 3162 C C . LYS B 1 181 ? 70.694 34.757 69.970 1.00 49.21 184 LYS B C 1
ATOM 3163 O O . LYS B 1 181 ? 70.664 35.949 69.658 1.00 49.12 184 LYS B O 1
ATOM 3169 N N . SER B 1 182 ? 69.933 33.834 69.387 1.00 47.93 185 SER B N 1
ATOM 3170 C CA . SER B 1 182 ? 69.004 34.166 68.309 1.00 46.21 185 SER B CA 1
ATOM 3171 C C . SER B 1 182 ? 67.565 34.204 68.806 1.00 44.08 185 SER B C 1
ATOM 3172 O O . SER B 1 182 ? 66.631 34.335 68.019 1.00 45.08 185 SER B O 1
ATOM 3175 N N . GLY B 1 183 ? 67.378 34.078 70.113 1.00 41.90 186 GLY B N 1
ATOM 3176 C CA . GLY B 1 183 ? 66.030 34.101 70.650 1.00 37.42 186 GLY B CA 1
ATOM 3177 C C . GLY B 1 183 ? 66.029 34.301 72.147 1.00 33.79 186 GLY B C 1
ATOM 3178 O O . GLY B 1 183 ? 67.067 34.168 72.791 1.00 33.74 186 GLY B O 1
ATOM 3179 N N . PRO B 1 184 ? 64.875 34.629 72.734 1.00 31.05 187 PRO B N 1
ATOM 3180 C CA . PRO B 1 184 ? 64.824 34.833 74.180 1.00 28.17 187 PRO B CA 1
ATOM 3181 C C . PRO B 1 184 ? 64.679 33.537 74.970 1.00 26.85 187 PRO B C 1
ATOM 3182 O O . PRO B 1 184 ? 64.314 32.493 74.429 1.00 24.74 187 PRO B O 1
ATOM 3186 N N . MET B 1 185 ? 64.977 33.633 76.260 1.00 23.94 188 MET B N 1
ATOM 3187 C CA . MET B 1 185 ? 64.862 32.523 77.191 1.00 23.38 188 MET B CA 1
ATOM 3188 C C . MET B 1 185 ? 63.964 33.080 78.285 1.00 21.44 188 MET B C 1
ATOM 3189 O O . MET B 1 185 ? 63.802 34.299 78.379 1.00 19.23 188 MET B O 1
ATOM 3194 N N . PHE B 1 186 ? 63.376 32.206 79.095 1.00 18.40 189 PHE B N 1
ATOM 3195 C CA . PHE B 1 186 ? 62.500 32.650 80.169 1.00 17.81 189 PHE B CA 1
ATOM 3196 C C . PHE B 1 186 ? 62.911 32.055 81.496 1.00 18.79 189 PHE B C 1
ATOM 3197 O O . PHE B 1 186 ? 63.428 30.934 81.542 1.00 19.84 189 PHE B O 1
ATOM 3205 N N . THR B 1 187 ? 62.702 32.799 82.576 1.00 18.48 190 THR B N 1
ATOM 3206 C CA . THR B 1 187 ? 63.015 32.269 83.899 1.00 17.96 190 THR B CA 1
ATOM 3207 C C . THR B 1 187 ? 61.776 32.332 84.767 1.00 18.96 190 THR B C 1
ATOM 3208 O O . THR B 1 187 ? 61.223 33.416 84.997 1.00 16.93 190 THR B O 1
ATOM 3212 N N . HIS B 1 188 ? 61.320 31.175 85.235 1.00 18.91 191 HIS B N 1
ATOM 3213 C CA . HIS B 1 188 ? 60.177 31.147 86.133 1.00 18.88 191 HIS B CA 1
ATOM 3214 C C . HIS B 1 188 ? 60.799 31.202 87.520 1.00 18.83 191 HIS B C 1
ATOM 3215 O O . HIS B 1 188 ? 61.755 30.470 87.822 1.00 18.65 191 HIS B O 1
ATOM 3222 N N . ARG B 1 189 ? 60.293 32.100 88.354 1.00 17.96 192 ARG B N 1
ATOM 3223 C CA . ARG B 1 189 ? 60.822 32.230 89.700 1.00 19.04 192 ARG B CA 1
ATOM 3224 C C . ARG B 1 189 ? 59.681 32.279 90.691 1.00 19.47 192 ARG B C 1
ATOM 3225 O O . ARG B 1 189 ? 58.627 32.852 90.414 1.00 20.56 192 ARG B O 1
ATOM 3233 N N . ARG B 1 190 ? 59.886 31.663 91.849 1.00 19.88 193 ARG B N 1
ATOM 3234 C CA . ARG B 1 190 ? 58.853 31.628 92.869 1.00 22.30 193 ARG B CA 1
ATOM 3235 C C . ARG B 1 190 ? 59.524 31.620 94.242 1.00 20.79 193 ARG B C 1
ATOM 3236 O O . ARG B 1 190 ? 60.642 31.124 94.383 1.00 20.06 193 ARG B O 1
ATOM 3244 N N . VAL B 1 191 ? 58.867 32.205 95.242 1.00 19.08 194 VAL B N 1
ATOM 3245 C CA . VAL B 1 191 ? 59.444 32.251 96.579 1.00 17.79 194 VAL B CA 1
ATOM 3246 C C . VAL B 1 191 ? 58.480 31.833 97.685 1.00 18.08 194 VAL B C 1
ATOM 3247 O O . VAL B 1 191 ? 57.253 31.851 97.516 1.00 18.09 194 VAL B O 1
ATOM 3251 N N . GLU B 1 192 ? 59.066 31.439 98.812 1.00 18.20 195 GLU B N 1
ATOM 3252 C CA . GLU B 1 192 ? 58.329 31.027 100.000 1.00 20.53 195 GLU B CA 1
ATOM 3253 C C . GLU B 1 192 ? 58.919 31.888 101.109 1.00 19.91 195 GLU B C 1
ATOM 3254 O O . GLU B 1 192 ? 60.065 31.702 101.516 1.00 20.31 195 GLU B O 1
ATOM 3260 N N . GLU B 1 193 ? 58.120 32.843 101.579 1.00 19.22 196 GLU B N 1
ATOM 3261 C CA . GLU B 1 193 ? 58.558 33.804 102.579 1.00 19.56 196 GLU B CA 1
ATOM 3262 C C . GLU B 1 193 ? 57.987 33.634 103.989 1.00 18.86 196 GLU B C 1
ATOM 3263 O O . GLU B 1 193 ? 56.835 33.257 104.175 1.00 19.39 196 GLU B O 1
ATOM 3269 N N . THR B 1 194 ? 58.826 33.938 104.967 1.00 19.97 197 THR B N 1
ATOM 3270 C CA . THR B 1 194 ? 58.461 33.906 106.377 1.00 21.17 197 THR B CA 1
ATOM 3271 C C . THR B 1 194 ? 59.246 35.067 106.966 1.00 19.99 197 THR B C 1
ATOM 3272 O O . THR B 1 194 ? 60.423 34.924 107.315 1.00 19.97 197 THR B O 1
ATOM 3276 N N . HIS B 1 195 ? 58.592 36.222 107.065 1.00 20.45 198 HIS B N 1
ATOM 3277 C CA . HIS B 1 195 ? 59.241 37.438 107.552 1.00 20.58 198 HIS B CA 1
ATOM 3278 C C . HIS B 1 195 ? 58.595 38.129 108.749 1.00 20.90 198 HIS B C 1
ATOM 3279 O O . HIS B 1 195 ? 57.413 37.953 109.036 1.00 21.39 198 HIS B O 1
ATOM 3286 N N . THR B 1 196 ? 59.411 38.949 109.404 1.00 22.12 199 THR B N 1
ATOM 3287 C CA . THR B 1 196 ? 58.998 39.827 110.497 1.00 23.18 199 THR B CA 1
ATOM 3288 C C . THR B 1 196 ? 59.828 41.048 110.104 1.00 23.70 199 THR B C 1
ATOM 3289 O O . THR B 1 196 ? 60.611 40.972 109.153 1.00 21.10 199 THR B O 1
ATOM 3293 N N . LYS B 1 197 ? 59.676 42.160 110.817 1.00 23.58 200 LYS B N 1
ATOM 3294 C CA . LYS B 1 197 ? 60.439 43.360 110.494 1.00 24.79 200 LYS B CA 1
ATOM 3295 C C . LYS B 1 197 ? 61.895 43.267 110.939 1.00 24.90 200 LYS B C 1
ATOM 3296 O O . LYS B 1 197 ? 62.700 44.158 110.644 1.00 24.16 200 LYS B O 1
ATOM 3302 N N . GLU B 1 198 ? 62.233 42.194 111.645 1.00 23.73 201 GLU B N 1
ATOM 3303 C CA . GLU B 1 198 ? 63.588 42.021 112.143 1.00 26.92 201 GLU B CA 1
ATOM 3304 C C . GLU B 1 198 ? 64.360 40.845 111.547 1.00 25.49 201 GLU B C 1
ATOM 3305 O O . GLU B 1 198 ? 65.580 40.919 111.398 1.00 25.31 201 GLU B O 1
ATOM 3311 N N . ASN B 1 199 ? 63.648 39.775 111.205 1.00 24.82 202 ASN B N 1
ATOM 3312 C CA . ASN B 1 199 ? 64.275 38.587 110.641 1.00 24.91 202 ASN B CA 1
ATOM 3313 C C . ASN B 1 199 ? 63.522 38.114 109.406 1.00 23.30 202 ASN B C 1
ATOM 3314 O O . ASN B 1 199 ? 62.348 37.767 109.483 1.00 24.49 202 ASN B O 1
ATOM 3319 N N . LEU B 1 200 ? 64.208 38.101 108.268 1.00 22.17 203 LEU B N 1
ATOM 3320 C CA . LEU B 1 200 ? 63.598 37.671 107.017 1.00 20.82 203 LEU B CA 1
ATOM 3321 C C . LEU B 1 200 ? 64.107 36.277 106.629 1.00 20.39 203 LEU B C 1
ATOM 3322 O O . LEU B 1 200 ? 65.286 35.984 106.777 1.00 20.53 203 LEU B O 1
ATOM 3327 N N . ALA B 1 201 ? 63.210 35.430 106.137 1.00 20.62 204 ALA B N 1
ATOM 3328 C CA . ALA B 1 201 ? 63.572 34.066 105.744 1.00 21.50 204 ALA B CA 1
ATOM 3329 C C . ALA B 1 201 ? 62.899 33.725 104.432 1.00 21.99 204 ALA B C 1
ATOM 3330 O O . ALA B 1 201 ? 61.722 34.032 104.232 1.00 22.00 204 ALA B O 1
ATOM 3332 N N . MET B 1 202 ? 63.622 33.048 103.547 1.00 22.22 205 MET B N 1
ATOM 3333 C CA . MET B 1 202 ? 63.040 32.724 102.256 1.00 22.26 205 MET B CA 1
ATOM 3334 C C . MET B 1 202 ? 63.681 31.547 101.526 1.00 21.20 205 MET B C 1
ATOM 3335 O O . MET B 1 202 ? 64.876 31.289 101.656 1.00 21.88 205 MET B O 1
ATOM 3340 N N . VAL B 1 203 ? 62.852 30.833 100.776 1.00 21.80 206 VAL B N 1
ATOM 3341 C CA . VAL B 1 203 ? 63.301 29.731 99.929 1.00 22.58 206 VAL B CA 1
ATOM 3342 C C . VAL B 1 203 ? 62.847 30.180 98.537 1.00 21.41 206 VAL B C 1
ATOM 3343 O O . VAL B 1 203 ? 61.716 30.636 98.376 1.00 21.41 206 VAL B O 1
ATOM 3347 N N . GLU B 1 204 ? 63.720 30.065 97.544 1.00 20.42 207 GLU B N 1
ATOM 3348 C CA . GLU B 1 204 ? 63.374 30.476 96.189 1.00 19.89 207 GLU B CA 1
ATOM 3349 C C . GLU B 1 204 ? 63.701 29.377 95.180 1.00 20.53 207 GLU B C 1
ATOM 3350 O O . GLU B 1 204 ? 64.741 28.730 95.282 1.00 20.44 207 GLU B O 1
ATOM 3356 N N . TYR B 1 205 ? 62.804 29.192 94.217 1.00 20.20 208 TYR B N 1
ATOM 3357 C CA . TYR B 1 205 ? 62.958 28.196 93.162 1.00 22.06 208 TYR B CA 1
ATOM 3358 C C . TYR B 1 205 ? 63.016 28.920 91.824 1.00 21.19 208 TYR B C 1
ATOM 3359 O O . TYR B 1 205 ? 62.131 29.729 91.523 1.00 20.42 208 TYR B O 1
ATOM 3368 N N . GLN B 1 206 ? 64.045 28.628 91.030 1.00 19.34 209 GLN B N 1
ATOM 3369 C CA . GLN B 1 206 ? 64.211 29.269 89.730 1.00 20.22 209 GLN B CA 1
ATOM 3370 C C . GLN B 1 206 ? 64.398 28.241 88.627 1.00 21.75 209 GLN B C 1
ATOM 3371 O O . GLN B 1 206 ? 65.175 27.307 88.780 1.00 22.51 209 GLN B O 1
ATOM 3377 N N . GLN B 1 207 ? 63.703 28.443 87.514 1.00 21.76 210 GLN B N 1
ATOM 3378 C CA . GLN B 1 207 ? 63.785 27.544 86.373 1.00 23.91 210 GLN B CA 1
ATOM 3379 C C . GLN B 1 207 ? 63.866 28.287 85.046 1.00 23.18 210 GLN B C 1
ATOM 3380 O O . GLN B 1 207 ? 62.929 28.990 84.683 1.00 23.04 210 GLN B O 1
ATOM 3386 N N . VAL B 1 208 ? 64.979 28.127 84.333 1.00 22.95 211 VAL B N 1
ATOM 3387 C CA . VAL B 1 208 ? 65.160 28.746 83.023 1.00 23.55 211 VAL B CA 1
ATOM 3388 C C . VAL B 1 208 ? 64.625 27.763 81.991 1.00 25.65 211 VAL B C 1
ATOM 3389 O O . VAL B 1 208 ? 64.954 26.569 82.037 1.00 24.90 211 VAL B O 1
ATOM 3393 N N . PHE B 1 209 ? 63.791 28.245 81.075 1.00 26.38 212 PHE B N 1
ATOM 3394 C CA . PHE B 1 209 ? 63.238 27.387 80.034 1.00 28.53 212 PHE B CA 1
ATOM 3395 C C . PHE B 1 209 ? 63.141 28.119 78.691 1.00 31.50 212 PHE B C 1
ATOM 3396 O O . PHE B 1 209 ? 63.255 29.342 78.632 1.00 28.59 212 PHE B O 1
ATOM 3404 N N . ASN B 1 210 ? 62.953 27.364 77.613 1.00 34.82 213 ASN B N 1
ATOM 3405 C CA . ASN B 1 210 ? 62.868 27.959 76.285 1.00 40.25 213 ASN B CA 1
ATOM 3406 C C . ASN B 1 210 ? 61.736 27.386 75.451 1.00 43.09 213 ASN B C 1
ATOM 3407 O O . ASN B 1 210 ? 61.644 27.652 74.249 1.00 45.55 213 ASN B O 1
ATOM 3412 N N . SER B 1 211 ? 60.875 26.598 76.084 1.00 45.48 214 SER B N 1
ATOM 3413 C CA . SER B 1 211 ? 59.749 25.986 75.388 1.00 46.86 214 SER B CA 1
ATOM 3414 C C . SER B 1 211 ? 58.511 26.006 76.259 1.00 47.74 214 SER B C 1
ATOM 3415 O O . SER B 1 211 ? 58.596 26.178 77.474 1.00 47.71 214 SER B O 1
ATOM 3418 N N . ALA B 1 212 ? 57.355 25.833 75.631 1.00 48.49 215 ALA B N 1
ATOM 3419 C CA . ALA B 1 212 ? 56.106 25.806 76.367 1.00 50.11 215 ALA B CA 1
ATOM 3420 C C . ALA B 1 212 ? 56.183 24.598 77.301 1.00 51.35 215 ALA B C 1
ATOM 3421 O O . ALA B 1 212 ? 56.940 23.659 77.048 1.00 51.28 215 ALA B O 1
ATOM 3423 N N . PRO B 1 213 ? 55.413 24.610 78.399 1.00 52.61 216 PRO B N 1
ATOM 3424 C CA . PRO B 1 213 ? 55.437 23.497 79.357 1.00 53.73 216 PRO B CA 1
ATOM 3425 C C . PRO B 1 213 ? 54.980 22.143 78.800 1.00 54.63 216 PRO B C 1
ATOM 3426 O O . PRO B 1 213 ? 55.658 21.130 78.979 1.00 55.12 216 PRO B O 1
ATOM 3430 N N . ARG B 1 214 ? 53.837 22.130 78.121 1.00 55.36 217 ARG B N 1
ATOM 3431 C CA . ARG B 1 214 ? 53.288 20.900 77.558 1.00 55.74 217 ARG B CA 1
ATOM 3432 C C . ARG B 1 214 ? 53.458 20.812 76.041 1.00 56.61 217 ARG B C 1
ATOM 3433 O O . ARG B 1 214 ? 54.039 21.749 75.449 1.00 56.73 217 ARG B O 1
#

Solvent-accessible surface area: 20419 Å² total

CATH classification: 2.40.155.10

Organism: NCBI:txid286301

Radius of gyration: 28.72 Å; Cα contacts (8 Å, |Δi|>4): 1080; chains: 2; bounding box: 52×75×73 Å

Nearest PDB structures (foldseek):
  2dd7-assembly1_A  TM=1.005E+00  e=1.401E-45  Chiridius poppei
  2dd9-assembly2_C  TM=1.001E+00  e=8.622E-44  Chiridius poppei
  4jge-assembly1_B  TM=9.698E-01  e=1.283E-26  Branchiostoma lanceolatum
  5ltq-assembly1_B  TM=9.627E-01  e=1.349E-24  Branchiostoma lanceolatum
  7sfa-assembly1_A  TM=9.616E-01  e=3.174E-24  Branchiostoma floridae

Sequence (427 aa):
TTFKIESRIHGNLNGEKFELVGGGVGEEGRLEIEMKTKDKPLAFSPFLLSHCMFYHFASFPKGTKNIYLHAATNGGYTNTRKEIYEDGGILEVNFRYTYEFNKIIGDVECIGHGFPSQSPIFKDTIVKSCPTVDLMLPMSGNIIASSYARAFQLKDGSFYTAEVKNNIDFKNPIHESFSKSGPMFTHRRVEETHTKENLAMVEYQQVFNSAPRDTTFKIESRIHGNLNGEKFELVGGGVGEEGRLEIEMKTKDKPLAFSPFLLSHCMFYHFASFPKGTKNIYLHAATNGGYTNTRKEIYEDGGILEVNFRYTYEFNKIIGDVECIGHGFPSQSPIFKDTIVKSCPTVDLMLPMSGNIIASSYARAFQLKDGSFYTAEVKNNIDFKNPIHESFSKSGPMFTHRRVEETHTKENLAMVEYQQVFNSAPR

InterPro domains:
  IPR009017 Green fluorescent protein [G3DSA:2.40.155.10] (2-219)
  IPR009017 Green fluorescent protein [SSF54511] (3-216)
  IPR011584 Green fluorescent protein-related [PF01353] (5-213)